Protein AF-A0A7C8V4G7-F1 (afdb_monomer)

Mean predicted aligned error: 12.97 Å

Solvent-accessible surface area (backbone atoms only — not comparable to full-atom values): 24502 Å² total; per-residue (Å²): 130,88,78,89,74,95,74,72,72,92,44,62,50,62,25,71,46,58,64,76,43,74,60,40,74,73,52,42,79,86,75,53,85,84,56,53,57,76,78,57,66,45,79,46,49,29,37,32,38,22,42,30,65,67,25,49,53,51,47,51,60,38,40,79,69,74,37,37,37,39,41,28,14,63,28,43,69,31,13,50,66,53,40,60,58,88,31,70,45,63,78,72,85,77,57,69,63,76,70,59,71,75,48,74,91,84,45,65,68,58,53,37,47,55,46,30,69,72,69,35,100,89,50,58,56,42,80,38,96,74,47,100,91,43,99,56,70,28,34,38,52,74,80,58,47,68,47,63,48,51,62,54,54,46,49,51,52,48,50,40,51,76,75,33,54,93,33,36,49,62,22,21,57,33,30,78,66,50,72,50,71,78,89,80,28,34,40,38,38,39,67,67,91,76,38,43,37,42,19,57,40,80,45,83,36,54,94,53,68,86,88,44,63,69,58,56,72,72,50,83,74,82,90,84,66,74,48,71,45,83,41,52,45,93,72,53,70,94,54,49,38,39,35,66,47,100,85,47,56,29,41,38,40,64,44,84,39,84,53,88,65,35,26,29,44,36,39,33,54,72,37,67,55,54,49,26,64,76,70,71,47,91,56,97,57,35,89,81,69,45,86,80,73,58,83,91,76,90,88,87,90,87,86,92,72,97,71,52,76,64,53,52,53,49,52,67,68,68,79,65,56,79,73,63,56,79,85,70,54,53,60,67,37,60,45,35,38,46,25,92,80,34,100,80,62,49,35,34,28,37,26,22,37,85,86,58,54,65,30,33,27,44,16,42,35,70,62,79,61,36,62,39,40,61,34,84,82,46,53,26,37,34,20,83,81,59,52,23,27,22,38,48,75,35,26,42,52,59,33,46,68,28,83,51,46,42,53,56,70,40,70,59,17,45,55,33,36,55,58,63,73,80,107

Foldseek 3Di:
DDDDDDDQPPDLLQALFNDAAPLCQVVPPVNFDDAAADQAAEEFAEEEEAQAPVRLVVLLVQLVVVGAYEYEALGGHCRYVLQRDQQKDDDPVPDPVVVQLVDDQQDVVSVQVVVDVVVDDPWGWAWDCDDVVDPATKTFTDPMDRDSRRVVSSVSVCCCCVPPVVRYHYHHSWAWADWDDDQQWIKTDTDDRRYIYTHRYYHYPAVADAPPPVVLQVDDDDDWHKDKDKDFPVSADPGWMWGDDPPDIKTWHWADHPPNGIIIIIITDPRVLVVCVVVVNDDPCVQVPPPPPDPDDDDDDDDDDDDDPVVVLVCLQPPFAPDDDLQPADALFWGWHALVPDPNSFIWIWHQHNVRDIWIFGQAQQPPGAGWGQDSRRRWTFGPNRTWIAHNQAQATSGDPGSGGTHTPDPNNVVSVVVVSVD

Structure (mmCIF, N/CA/C/O backbone):
data_AF-A0A7C8V4G7-F1
#
_entry.id   AF-A0A7C8V4G7-F1
#
loop_
_atom_site.group_PDB
_atom_site.id
_atom_site.type_symbol
_atom_site.label_atom_id
_atom_site.label_alt_id
_atom_site.label_comp_id
_atom_site.label_asym_id
_atom_site.label_entity_id
_atom_site.label_seq_id
_atom_site.pdbx_PDB_ins_code
_atom_site.Cartn_x
_atom_site.Cartn_y
_atom_site.Cartn_z
_atom_site.occupancy
_atom_site.B_iso_or_equiv
_atom_site.auth_seq_id
_atom_site.auth_comp_id
_atom_site.auth_asym_id
_atom_site.auth_atom_id
_atom_site.pdbx_PDB_model_num
ATOM 1 N N . MET A 1 1 ? 15.914 -18.388 -15.450 1.00 21.80 1 MET A N 1
ATOM 2 C CA . MET A 1 1 ? 14.664 -19.131 -15.727 1.00 21.80 1 MET A CA 1
ATOM 3 C C . MET A 1 1 ? 13.768 -19.005 -14.505 1.00 21.80 1 MET A C 1
ATOM 5 O O . MET A 1 1 ? 14.303 -19.177 -13.415 1.00 21.80 1 MET A O 1
ATOM 9 N N . PRO A 1 2 ? 12.482 -18.631 -14.616 1.00 31.22 2 PRO A N 1
ATOM 10 C CA . PRO A 1 2 ? 11.640 -18.496 -13.435 1.00 31.22 2 PRO A CA 1
ATOM 11 C C . PRO A 1 2 ? 11.356 -19.887 -12.860 1.00 31.22 2 PRO A C 1
ATOM 13 O O . PRO A 1 2 ? 10.899 -20.780 -13.570 1.00 31.22 2 PRO A O 1
ATOM 16 N N . ALA A 1 3 ? 11.677 -20.071 -11.580 1.00 30.53 3 ALA A N 1
ATOM 17 C CA . ALA A 1 3 ? 11.345 -21.274 -10.836 1.00 30.53 3 ALA A CA 1
ATOM 18 C C . ALA A 1 3 ? 9.818 -21.391 -10.714 1.00 30.53 3 ALA A C 1
ATOM 20 O O . ALA A 1 3 ? 9.146 -20.474 -10.236 1.00 30.53 3 ALA A O 1
ATOM 21 N N . ASN A 1 4 ? 9.290 -22.522 -11.178 1.00 32.12 4 ASN A N 1
ATOM 22 C CA . ASN A 1 4 ? 7.902 -22.932 -11.019 1.00 32.12 4 ASN A CA 1
ATOM 23 C C . ASN A 1 4 ? 7.504 -22.931 -9.535 1.00 32.12 4 ASN A C 1
ATOM 25 O O . ASN A 1 4 ? 8.139 -23.591 -8.716 1.00 32.12 4 ASN A O 1
ATOM 29 N N . GLY A 1 5 ? 6.433 -22.208 -9.207 1.00 31.28 5 GLY A N 1
ATOM 30 C CA . GLY A 1 5 ? 5.874 -22.127 -7.860 1.00 31.28 5 GLY A CA 1
ATOM 31 C C . GLY A 1 5 ? 4.821 -21.028 -7.787 1.00 31.28 5 GLY A C 1
ATOM 32 O O . GLY A 1 5 ? 5.119 -19.880 -7.471 1.00 31.28 5 GLY A O 1
ATOM 33 N N . THR A 1 6 ? 3.597 -21.377 -8.161 1.00 40.25 6 THR A N 1
ATOM 34 C CA . THR A 1 6 ? 2.399 -20.535 -8.224 1.00 40.25 6 THR A CA 1
ATOM 35 C C . THR A 1 6 ? 2.134 -19.745 -6.941 1.00 40.25 6 THR A C 1
ATOM 37 O O . THR A 1 6 ? 1.660 -20.274 -5.940 1.00 40.25 6 THR A O 1
ATOM 40 N N . SER A 1 7 ? 2.372 -18.443 -7.030 1.00 41.97 7 SER A N 1
ATOM 41 C CA . SER A 1 7 ? 1.687 -17.388 -6.287 1.00 41.97 7 SER A CA 1
ATOM 42 C C . SER A 1 7 ? 1.668 -16.198 -7.238 1.00 41.97 7 SER A C 1
ATOM 44 O O . SER A 1 7 ? 2.561 -15.357 -7.215 1.00 41.97 7 SER A O 1
ATOM 46 N N . THR A 1 8 ? 0.718 -16.208 -8.169 1.00 54.41 8 THR A N 1
ATOM 47 C CA . THR A 1 8 ? 0.444 -15.085 -9.068 1.00 54.41 8 THR A CA 1
ATOM 48 C C . THR A 1 8 ? 0.048 -13.884 -8.223 1.00 54.41 8 THR A C 1
ATOM 50 O O . THR A 1 8 ? -0.815 -14.046 -7.358 1.00 54.41 8 THR A O 1
ATOM 53 N N . ASN A 1 9 ? 0.640 -12.710 -8.465 1.00 64.31 9 ASN A N 1
ATOM 54 C CA . ASN A 1 9 ? 0.168 -11.445 -7.903 1.00 64.31 9 ASN A CA 1
ATOM 55 C C . ASN A 1 9 ? -1.378 -11.428 -7.928 1.00 64.31 9 ASN A C 1
ATOM 57 O O . ASN A 1 9 ? -1.954 -11.424 -9.021 1.00 64.31 9 ASN A O 1
ATOM 61 N N . PRO A 1 10 ? -2.059 -11.456 -6.765 1.00 68.62 10 PRO A N 1
ATOM 62 C CA . PRO A 1 10 ? -3.517 -11.568 -6.674 1.00 68.62 10 PRO A CA 1
ATOM 63 C C . PRO A 1 10 ? -4.233 -10.273 -7.092 1.00 68.62 10 PRO A C 1
ATOM 65 O O . PRO A 1 10 ? -5.441 -10.134 -6.916 1.00 68.62 10 PRO A O 1
ATOM 68 N N . GLY A 1 11 ? -3.489 -9.313 -7.640 1.00 79.56 11 GLY A N 1
ATOM 69 C CA . GLY A 1 11 ? -3.979 -8.058 -8.166 1.00 79.56 11 GLY A CA 1
ATOM 70 C C . GLY A 1 11 ? -3.588 -6.878 -7.289 1.00 79.56 11 GLY A C 1
ATOM 71 O O . GLY A 1 11 ? -3.078 -6.999 -6.171 1.00 79.56 11 GLY A O 1
ATOM 72 N N . LEU A 1 12 ? -3.894 -5.685 -7.795 1.00 82.81 12 LEU A N 1
ATOM 73 C CA . LEU A 1 12 ? -3.488 -4.416 -7.190 1.00 82.81 12 LEU A CA 1
ATOM 74 C C . LEU A 1 12 ? -4.219 -4.078 -5.876 1.00 82.81 12 LEU A C 1
ATOM 76 O O . LEU A 1 12 ? -4.032 -2.989 -5.330 1.00 82.81 12 LEU A O 1
ATOM 80 N N . SER A 1 13 ? -5.034 -5.008 -5.365 1.00 85.81 13 SER A N 1
ATOM 81 C CA . SER A 1 13 ? -5.595 -5.007 -4.009 1.00 85.81 13 SER A CA 1
ATOM 82 C C . SER A 1 13 ? -4.563 -5.384 -2.943 1.00 85.81 13 SER A C 1
ATOM 84 O O . SER A 1 13 ? -4.661 -4.930 -1.810 1.00 85.81 13 SER A O 1
ATOM 86 N N . PHE A 1 14 ? -3.551 -6.177 -3.290 1.00 88.69 14 PHE A N 1
ATOM 87 C CA . PHE A 1 14 ? -2.542 -6.675 -2.349 1.00 88.69 14 PHE A CA 1
ATOM 88 C C . PHE A 1 14 ? -1.221 -5.925 -2.410 1.00 88.69 14 PHE A C 1
ATOM 90 O O . PHE A 1 14 ? -0.387 -6.015 -1.509 1.00 88.69 14 PHE A O 1
ATOM 97 N N . THR A 1 15 ? -1.014 -5.178 -3.485 1.00 88.06 15 THR A N 1
ATOM 98 C CA . THR A 1 15 ? 0.188 -4.391 -3.691 1.00 88.06 15 THR A CA 1
ATOM 99 C C . THR A 1 15 ? -0.093 -3.222 -4.636 1.00 88.06 15 THR A C 1
ATOM 101 O O . THR A 1 15 ? -1.072 -3.236 -5.378 1.00 88.06 15 THR A O 1
ATOM 104 N N . SER A 1 16 ? 0.745 -2.187 -4.629 1.00 83.62 16 SER A N 1
ATOM 105 C CA . SER A 1 16 ? 0.586 -1.013 -5.495 1.00 83.62 16 SER A CA 1
ATOM 106 C C . SER A 1 16 ? 1.172 -1.185 -6.906 1.00 83.62 16 SER A C 1
ATOM 108 O O . SER A 1 16 ? 1.095 -0.244 -7.703 1.00 83.62 16 SER A O 1
ATOM 110 N N . GLY A 1 17 ? 1.730 -2.358 -7.232 1.00 81.75 17 GLY A N 1
ATOM 111 C CA . GLY A 1 17 ? 2.371 -2.652 -8.517 1.00 81.75 17 GLY A CA 1
ATOM 112 C C . GLY A 1 17 ? 2.078 -4.052 -9.069 1.00 81.75 17 GLY A C 1
ATOM 113 O O . GLY A 1 17 ? 1.665 -4.947 -8.340 1.00 81.75 17 GLY A O 1
ATOM 114 N N . HIS A 1 18 ? 2.294 -4.252 -10.367 1.00 79.31 18 HIS A N 1
ATOM 115 C CA . HIS A 1 18 ? 2.080 -5.528 -11.056 1.00 79.31 18 HIS A CA 1
ATOM 116 C C . HIS A 1 18 ? 3.120 -6.589 -10.687 1.00 79.31 18 HIS A C 1
ATOM 118 O O . HIS A 1 18 ? 2.815 -7.779 -10.698 1.00 79.31 18 HIS A O 1
ATOM 124 N N . ASN A 1 19 ? 4.332 -6.178 -10.321 1.00 82.62 19 ASN A N 1
ATOM 125 C CA . ASN A 1 19 ? 5.348 -7.107 -9.831 1.00 82.62 19 ASN A CA 1
ATOM 126 C C . ASN A 1 19 ? 5.229 -7.295 -8.321 1.00 82.62 19 ASN A C 1
ATOM 128 O O . ASN A 1 19 ? 5.035 -6.314 -7.593 1.00 82.62 19 ASN A O 1
ATOM 132 N N . ASP A 1 20 ? 5.407 -8.527 -7.851 1.00 87.12 20 ASP A N 1
ATOM 133 C CA . ASP A 1 20 ? 5.403 -8.829 -6.422 1.00 87.12 20 ASP A CA 1
ATOM 134 C C . ASP A 1 20 ? 6.631 -8.222 -5.727 1.00 87.12 20 ASP A C 1
ATOM 136 O O . ASP A 1 20 ? 7.750 -8.328 -6.241 1.00 87.12 20 ASP A O 1
ATOM 140 N N . PRO A 1 21 ? 6.469 -7.611 -4.541 1.00 88.88 21 PRO A N 1
ATOM 141 C CA . PRO A 1 21 ? 7.610 -7.231 -3.728 1.00 88.88 21 PRO A CA 1
ATOM 142 C C . PRO A 1 21 ? 8.335 -8.483 -3.215 1.00 88.88 21 PRO A C 1
ATOM 144 O O . PRO A 1 21 ? 7.707 -9.486 -2.869 1.00 88.88 21 PRO A O 1
ATOM 147 N N . VAL A 1 22 ? 9.665 -8.400 -3.100 1.00 88.00 22 VAL A N 1
ATOM 148 C CA . VAL A 1 22 ? 10.541 -9.506 -2.651 1.00 88.00 22 VAL A CA 1
ATOM 149 C C . VAL A 1 22 ? 10.062 -10.166 -1.353 1.00 88.00 2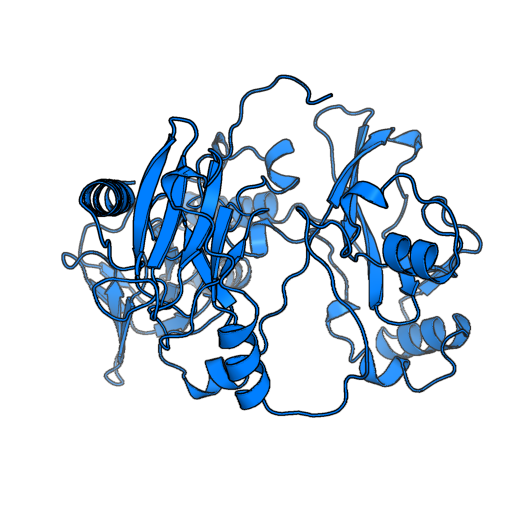2 VAL A C 1
ATOM 151 O O . VAL A 1 22 ? 10.139 -11.381 -1.193 1.00 88.00 22 VAL A O 1
ATOM 154 N N . TRP A 1 23 ? 9.469 -9.377 -0.461 1.00 90.62 23 TRP A N 1
ATOM 155 C CA . TRP A 1 23 ? 8.932 -9.799 0.829 1.00 90.62 23 TRP A CA 1
ATOM 156 C C . TRP A 1 23 ? 7.880 -10.907 0.738 1.00 90.62 23 TRP A C 1
ATOM 158 O O . TRP A 1 23 ? 7.806 -11.756 1.625 1.00 90.62 23 TRP A O 1
ATOM 168 N N . VAL A 1 24 ? 7.102 -10.958 -0.347 1.00 90.12 24 VAL A N 1
ATOM 169 C CA . VAL A 1 24 ? 6.060 -11.981 -0.546 1.00 90.12 24 VAL A CA 1
ATOM 170 C C . VAL A 1 24 ? 6.667 -13.376 -0.672 1.00 90.12 24 VAL A C 1
ATOM 172 O O . VAL A 1 24 ? 6.042 -14.357 -0.285 1.00 90.12 24 VAL A O 1
ATOM 175 N N . ARG A 1 25 ? 7.925 -13.483 -1.115 1.00 87.12 25 ARG A N 1
ATOM 176 C CA . ARG A 1 25 ? 8.624 -14.770 -1.228 1.00 87.12 25 ARG A CA 1
ATOM 177 C C . ARG A 1 25 ? 8.819 -15.465 0.116 1.00 87.12 25 ARG A C 1
ATOM 179 O O . ARG A 1 25 ? 8.851 -16.688 0.158 1.00 87.12 25 ARG A O 1
ATOM 186 N N . SER A 1 26 ? 8.948 -14.700 1.202 1.00 85.31 26 SER A N 1
ATOM 187 C CA . SER A 1 26 ? 9.096 -15.245 2.559 1.00 85.31 26 SER A CA 1
ATOM 188 C C . SER A 1 26 ? 7.873 -15.004 3.459 1.00 85.31 26 SER A C 1
ATOM 190 O O . SER A 1 26 ? 7.816 -15.547 4.564 1.00 85.31 26 SER A O 1
ATOM 192 N N . ASN A 1 27 ? 6.908 -14.193 3.004 1.00 89.44 27 ASN A N 1
ATOM 193 C CA . ASN A 1 27 ? 5.616 -13.916 3.640 1.00 89.44 27 ASN A CA 1
ATOM 194 C C . ASN A 1 27 ? 4.505 -13.845 2.568 1.00 89.44 27 ASN A C 1
ATOM 196 O O . ASN A 1 27 ? 4.100 -12.738 2.184 1.00 89.44 27 ASN A O 1
ATOM 200 N N . PRO A 1 28 ? 4.056 -14.997 2.038 1.00 90.81 28 PRO A N 1
ATOM 201 C CA . PRO A 1 28 ? 3.126 -15.047 0.911 1.00 90.81 28 PRO A CA 1
ATOM 202 C C . PRO A 1 28 ? 1.795 -14.362 1.234 1.00 90.81 28 PRO A C 1
ATOM 204 O O . PRO A 1 28 ? 1.373 -14.321 2.382 1.00 90.81 28 PRO A O 1
ATOM 207 N N . TYR A 1 29 ? 1.074 -13.864 0.227 1.00 91.12 29 TYR A N 1
ATOM 208 C CA . TYR A 1 29 ? -0.215 -13.184 0.447 1.00 91.12 29 TYR A CA 1
ATOM 209 C C . TYR A 1 29 ? -1.252 -14.035 1.199 1.00 91.12 29 TYR A C 1
ATOM 211 O O . TYR A 1 29 ? -2.151 -13.508 1.852 1.00 91.12 29 TYR A O 1
ATOM 219 N N . THR A 1 30 ? -1.136 -15.360 1.132 1.00 90.12 30 THR A N 1
ATOM 220 C CA . THR A 1 30 ? -1.981 -16.302 1.875 1.00 90.12 30 THR A CA 1
ATOM 221 C C . THR A 1 30 ? -1.745 -16.268 3.386 1.00 90.12 30 THR A C 1
ATOM 223 O O . THR A 1 30 ? -2.666 -16.588 4.129 1.00 90.12 30 THR A O 1
ATOM 226 N N . SER A 1 31 ? -0.566 -15.847 3.861 1.00 90.19 31 SER A N 1
ATOM 227 C CA . SER A 1 31 ? -0.263 -15.720 5.295 1.00 90.19 31 SER A CA 1
ATOM 228 C C . SER A 1 31 ? -0.625 -14.356 5.882 1.00 90.19 31 SER A C 1
ATOM 230 O O . SER A 1 31 ? -0.475 -14.149 7.090 1.00 90.19 31 SER A O 1
ATOM 232 N N . TRP A 1 32 ? -1.065 -13.403 5.058 1.00 92.56 32 TRP A N 1
ATOM 233 C CA . TRP A 1 32 ? -1.401 -12.058 5.517 1.00 92.56 32 TRP A CA 1
ATOM 234 C C . TRP A 1 32 ? -2.668 -12.084 6.384 1.00 92.56 32 TRP A C 1
ATOM 236 O O . TRP A 1 32 ? -3.584 -12.861 6.096 1.00 92.56 32 TRP A O 1
ATOM 246 N N . PRO A 1 33 ? -2.747 -11.254 7.442 1.00 94.06 33 PRO A N 1
ATOM 247 C CA . PRO A 1 33 ? -3.963 -11.141 8.238 1.00 94.06 33 PRO A CA 1
ATOM 248 C C . PRO A 1 33 ? -5.120 -10.646 7.364 1.00 94.06 33 PRO A C 1
ATOM 250 O O . PRO A 1 33 ? -4.936 -9.777 6.510 1.00 94.06 33 PRO A O 1
ATOM 253 N N . ARG A 1 34 ? -6.306 -11.224 7.574 1.00 93.38 34 ARG A N 1
ATOM 254 C CA . ARG A 1 34 ? -7.514 -10.939 6.797 1.00 93.38 34 ARG A CA 1
ATOM 255 C C . ARG A 1 34 ? -8.513 -10.180 7.635 1.00 93.38 34 ARG A C 1
ATOM 257 O O . ARG A 1 34 ? -8.807 -10.570 8.760 1.00 93.38 34 ARG A O 1
ATOM 264 N N . PHE A 1 35 ? -9.051 -9.128 7.044 1.00 95.88 35 PHE A N 1
ATOM 265 C CA . PHE A 1 35 ? -10.049 -8.282 7.668 1.00 95.88 35 PHE A CA 1
ATOM 266 C C . PHE A 1 35 ? -11.280 -8.209 6.775 1.00 95.88 35 PHE A C 1
ATOM 268 O O . PHE A 1 35 ? -11.202 -8.404 5.561 1.00 95.88 35 PHE A O 1
ATOM 275 N N . LYS A 1 36 ? -12.433 -7.974 7.395 1.00 94.50 36 LYS A N 1
ATOM 276 C CA . LYS A 1 36 ? -13.685 -7.781 6.667 1.00 94.50 36 LYS A CA 1
ATOM 277 C C . LYS A 1 36 ? -13.743 -6.370 6.086 1.00 94.50 36 LYS A C 1
ATOM 279 O O . LYS A 1 36 ? -13.160 -5.437 6.637 1.00 94.50 36 LYS A O 1
ATOM 284 N N . LYS A 1 37 ? -14.510 -6.209 5.011 1.00 92.44 37 LYS A N 1
ATOM 285 C CA . LYS A 1 37 ? -14.995 -4.894 4.585 1.00 92.44 37 LYS A CA 1
ATOM 286 C C . LYS A 1 37 ? -16.004 -4.378 5.608 1.00 92.44 37 LYS A C 1
ATOM 288 O O . LYS A 1 37 ? -16.773 -5.168 6.156 1.00 92.44 37 LYS A O 1
ATOM 293 N N . LEU A 1 38 ? -15.994 -3.076 5.888 1.00 92.19 38 LEU A N 1
ATOM 294 C CA . LEU A 1 38 ? -17.016 -2.488 6.750 1.00 92.19 38 LEU A CA 1
ATOM 295 C C . LEU A 1 38 ? -18.376 -2.551 6.041 1.00 92.19 38 LEU A C 1
ATOM 297 O O . LEU A 1 38 ? -18.487 -2.171 4.876 1.00 92.19 38 LEU A O 1
ATOM 301 N N . SER A 1 39 ? -19.390 -3.054 6.740 1.00 89.81 39 SER A N 1
ATOM 302 C CA . SER A 1 39 ? -20.734 -3.288 6.193 1.00 89.81 39 SER A CA 1
ATOM 303 C C . SER A 1 39 ? -21.845 -2.584 6.969 1.00 89.81 39 SER A C 1
ATOM 305 O O . SER A 1 39 ? -22.995 -2.617 6.542 1.00 89.81 39 SER A O 1
ATOM 307 N N . GLU A 1 40 ? -21.518 -1.975 8.104 1.00 90.19 40 GLU A N 1
ATOM 308 C CA . GLU A 1 40 ? -22.466 -1.382 9.043 1.00 90.19 40 GLU A CA 1
ATOM 309 C C . GLU A 1 40 ? -21.921 -0.064 9.595 1.00 90.19 40 GLU A C 1
ATOM 311 O O . GLU A 1 40 ? -20.713 0.190 9.547 1.00 90.19 40 GLU A O 1
ATOM 316 N N . ASP A 1 41 ? -22.824 0.786 10.082 1.00 92.00 41 ASP A N 1
ATOM 317 C CA . ASP A 1 41 ? -22.448 2.013 10.776 1.00 92.00 41 ASP A CA 1
ATOM 318 C C . ASP A 1 41 ? -21.661 1.690 12.049 1.00 92.00 41 ASP A C 1
ATOM 320 O O . ASP A 1 41 ? -21.946 0.713 12.744 1.00 92.00 41 ASP A O 1
ATOM 324 N N . LEU A 1 42 ? -20.678 2.529 12.373 1.00 92.75 42 LEU A N 1
ATOM 325 C CA . LEU A 1 42 ? -19.812 2.303 13.525 1.00 92.75 42 LEU A CA 1
ATOM 326 C C . LEU A 1 42 ? -19.508 3.601 14.278 1.00 92.75 42 LEU A C 1
ATOM 328 O O . LEU A 1 42 ? -19.283 4.655 13.681 1.00 92.75 42 LEU A O 1
ATOM 332 N N . GLU A 1 43 ? -19.456 3.512 15.604 1.00 94.81 43 GLU A N 1
ATOM 333 C CA . GLU A 1 43 ? -18.993 4.584 16.480 1.00 94.81 43 GLU A CA 1
ATOM 334 C C . GLU A 1 43 ? -17.717 4.146 17.203 1.00 94.81 43 GLU A C 1
ATOM 336 O O . GLU A 1 43 ? -17.592 2.998 17.629 1.00 94.81 43 GLU A O 1
ATOM 341 N N . THR A 1 44 ? -16.737 5.040 17.297 1.00 95.81 44 THR A N 1
ATOM 342 C CA . THR A 1 44 ? -15.454 4.757 17.950 1.00 95.81 44 THR A CA 1
ATOM 343 C C . THR A 1 44 ? -14.837 6.017 18.539 1.00 95.81 44 THR A C 1
ATOM 345 O O . THR A 1 44 ? -15.246 7.136 18.239 1.00 95.81 44 THR A O 1
ATOM 348 N N . HIS A 1 45 ? -13.801 5.877 19.358 1.00 96.19 45 HIS A N 1
ATOM 349 C CA . HIS A 1 45 ? -13.046 7.037 19.814 1.00 96.19 45 HIS A CA 1
ATOM 350 C C . HIS A 1 45 ? -12.169 7.621 18.695 1.00 96.19 45 HIS A C 1
ATOM 352 O O . HIS A 1 45 ? -12.223 8.824 18.422 1.00 96.19 45 HIS A O 1
ATOM 358 N N . THR A 1 46 ? -11.363 6.787 18.036 1.00 96.81 46 THR A N 1
ATOM 359 C CA . THR A 1 46 ? -10.430 7.230 16.995 1.00 96.81 46 THR A CA 1
ATOM 360 C C . THR A 1 46 ? -10.553 6.365 15.752 1.00 96.81 46 THR A C 1
ATOM 362 O O . THR A 1 46 ? -10.457 5.143 15.817 1.00 96.81 46 THR A O 1
ATOM 365 N N . VAL A 1 47 ? -10.684 7.007 14.594 1.00 96.69 47 VAL A N 1
ATOM 366 C CA . VAL A 1 47 ? -10.584 6.342 13.293 1.00 96.69 47 VAL A CA 1
ATOM 367 C C . VAL A 1 47 ? -9.275 6.725 12.609 1.00 96.69 47 VAL A C 1
ATOM 369 O O . VAL A 1 47 ? -8.894 7.896 12.570 1.00 96.69 47 VAL A O 1
ATOM 372 N N . ILE A 1 48 ? -8.562 5.734 12.084 1.00 96.69 48 ILE A N 1
ATOM 373 C CA . ILE A 1 48 ? -7.292 5.897 11.373 1.00 96.69 48 ILE A CA 1
ATOM 374 C C . ILE A 1 48 ? -7.488 5.387 9.951 1.00 96.69 48 ILE A C 1
ATOM 376 O O . ILE A 1 48 ? -7.938 4.261 9.757 1.00 96.69 48 ILE A O 1
ATOM 380 N N . ALA A 1 49 ? -7.135 6.189 8.950 1.00 93.56 49 ALA A N 1
ATOM 381 C CA . ALA A 1 49 ? -7.203 5.772 7.553 1.00 93.56 49 ALA A CA 1
ATOM 382 C C . ALA A 1 49 ? -5.805 5.562 6.962 1.00 93.56 49 ALA A C 1
ATOM 384 O O . ALA A 1 49 ? -5.035 6.514 6.831 1.00 93.56 49 ALA A O 1
ATOM 385 N N . GLY A 1 50 ? -5.526 4.319 6.570 1.00 94.31 50 GLY A N 1
ATOM 386 C CA . GLY A 1 50 ? -4.276 3.824 5.998 1.00 94.31 50 GLY A CA 1
ATOM 387 C C . GLY A 1 50 ? -3.609 2.789 6.904 1.00 94.31 50 GLY A C 1
ATOM 388 O O . GLY A 1 50 ? -3.083 3.137 7.957 1.00 94.31 50 GLY A O 1
ATOM 389 N N . ALA A 1 51 ? -3.563 1.525 6.478 1.00 96.56 51 ALA A N 1
ATOM 390 C CA . ALA A 1 51 ? -2.916 0.424 7.202 1.00 96.56 51 ALA A CA 1
ATOM 391 C C . ALA A 1 51 ? -1.490 0.154 6.686 1.00 96.56 51 ALA A C 1
ATOM 393 O O . ALA A 1 51 ? -1.091 -0.984 6.421 1.00 96.56 51 ALA A O 1
ATOM 394 N N . GLY A 1 52 ? -0.723 1.231 6.506 1.00 94.06 52 GLY A N 1
ATOM 395 C CA . GLY A 1 52 ? 0.731 1.190 6.351 1.00 94.06 52 GLY A CA 1
ATOM 396 C C . GLY A 1 52 ? 1.445 1.339 7.696 1.00 94.06 52 GLY A C 1
ATOM 397 O O . GLY A 1 52 ? 0.810 1.351 8.750 1.00 94.06 52 GLY A O 1
ATOM 398 N N . VAL A 1 53 ? 2.768 1.513 7.662 1.00 94.38 53 VAL A N 1
ATOM 399 C CA . VAL A 1 53 ? 3.601 1.653 8.872 1.00 94.38 53 VAL A CA 1
ATOM 400 C C . VAL A 1 53 ? 3.104 2.760 9.804 1.00 94.38 53 VAL A C 1
ATOM 402 O O . VAL A 1 53 ? 2.929 2.521 10.991 1.00 94.38 53 VAL A O 1
ATOM 405 N N . ALA A 1 54 ? 2.781 3.941 9.269 1.00 90.00 54 ALA A N 1
ATOM 406 C CA . ALA A 1 54 ? 2.333 5.071 10.079 1.00 90.00 54 ALA A CA 1
ATOM 407 C C . ALA A 1 54 ? 1.015 4.777 10.817 1.00 90.00 54 ALA A C 1
ATOM 409 O O . ALA A 1 54 ? 0.908 5.020 12.020 1.00 90.00 54 ALA A O 1
ATOM 410 N N . GLY A 1 55 ? 0.016 4.226 10.119 1.00 95.56 55 GLY A N 1
ATOM 411 C CA . GLY A 1 55 ? -1.296 3.965 10.710 1.00 95.56 55 GLY A CA 1
ATOM 412 C C . GLY A 1 55 ? -1.290 2.798 11.691 1.00 95.56 55 GLY A C 1
ATOM 413 O O . GLY A 1 55 ? -1.873 2.916 12.764 1.00 95.56 55 GLY A O 1
ATOM 414 N N . ILE A 1 56 ? -0.578 1.713 11.370 1.00 98.06 56 ILE A N 1
ATOM 415 C CA . ILE A 1 56 ? -0.448 0.545 12.255 1.00 98.06 56 ILE A CA 1
ATOM 416 C C . ILE A 1 56 ? 0.301 0.922 13.538 1.00 98.06 56 ILE A C 1
ATOM 418 O O . ILE A 1 56 ? -0.172 0.604 14.628 1.00 98.06 56 ILE A O 1
ATOM 422 N N . SER A 1 57 ? 1.419 1.649 13.438 1.00 94.06 57 SER A N 1
ATOM 423 C CA . SER A 1 57 ? 2.152 2.112 14.623 1.00 94.06 57 SER A CA 1
ATOM 424 C C . SER A 1 57 ? 1.323 3.081 15.469 1.00 94.06 57 SER A C 1
ATOM 426 O O . SER A 1 57 ? 1.317 2.979 16.692 1.00 94.06 57 SER A O 1
ATOM 428 N N . THR A 1 58 ? 0.560 3.980 14.838 1.00 94.12 58 THR A N 1
ATOM 429 C CA . THR A 1 58 ? -0.343 4.885 15.568 1.00 94.12 58 THR A CA 1
ATOM 430 C C . THR A 1 58 ? -1.452 4.116 16.288 1.00 94.12 58 THR A C 1
ATOM 432 O O . THR A 1 58 ? -1.749 4.413 17.444 1.00 94.12 58 THR A O 1
ATOM 435 N N . ALA A 1 59 ? -2.044 3.109 15.637 1.00 96.88 59 ALA A N 1
ATOM 436 C CA . ALA A 1 59 ? -3.044 2.245 16.256 1.00 96.88 59 ALA A CA 1
ATOM 437 C C . ALA A 1 59 ? -2.472 1.525 17.482 1.00 96.88 59 ALA A C 1
ATOM 439 O O . ALA A 1 59 ? -3.095 1.543 18.540 1.00 96.88 59 ALA A O 1
ATOM 440 N N . TYR A 1 60 ? -1.267 0.961 17.357 1.00 96.38 60 TYR A N 1
ATOM 441 C CA . TYR A 1 60 ? -0.578 0.299 18.459 1.00 96.38 60 TYR A CA 1
ATOM 442 C C . TYR A 1 60 ? -0.398 1.222 19.669 1.00 96.38 60 TYR A C 1
ATOM 444 O O . TYR A 1 60 ? -0.820 0.878 20.772 1.00 96.38 60 TYR A O 1
ATOM 452 N N . GLU A 1 61 ? 0.150 2.420 19.462 1.00 96.44 61 GLU A N 1
ATOM 453 C CA . GLU A 1 61 ? 0.383 3.392 20.537 1.00 96.44 61 GLU A CA 1
ATOM 454 C C . GLU A 1 61 ? -0.908 3.851 21.227 1.00 96.44 61 GLU A C 1
ATOM 456 O O . GLU A 1 61 ? -0.934 4.042 22.444 1.00 96.44 61 GLU A O 1
ATOM 461 N N . LEU A 1 62 ? -1.990 4.035 20.467 1.00 91.69 62 LEU A N 1
ATOM 462 C CA . LEU A 1 62 ? -3.286 4.450 21.004 1.00 91.69 62 LEU A CA 1
ATOM 463 C C . LEU A 1 62 ? -3.964 3.331 21.798 1.00 91.69 62 LEU A C 1
ATOM 465 O O . LEU A 1 62 ? -4.410 3.563 22.922 1.00 91.69 62 LEU A O 1
ATOM 469 N N . VAL A 1 63 ? -3.986 2.112 21.259 1.00 95.69 63 VAL A N 1
ATOM 470 C CA . VAL A 1 63 ? -4.572 0.944 21.931 1.00 95.69 63 VAL A CA 1
ATOM 471 C C . VAL A 1 63 ? -3.824 0.636 23.227 1.00 95.69 63 VAL A C 1
ATOM 473 O O . VAL A 1 63 ? -4.447 0.432 24.266 1.00 95.69 63 VAL A O 1
ATOM 476 N N . LYS A 1 64 ? -2.486 0.728 23.229 1.00 91.69 64 LYS A N 1
ATOM 477 C CA . LYS A 1 64 ? -1.667 0.587 24.448 1.00 91.69 64 LYS A CA 1
ATOM 478 C C . LYS A 1 64 ? -1.990 1.621 25.531 1.00 91.69 64 LYS A C 1
ATOM 480 O O . LYS A 1 64 ? -1.699 1.368 26.697 1.00 91.69 64 LYS A O 1
ATOM 485 N N . LYS A 1 65 ? -2.586 2.756 25.159 1.00 94.44 65 LYS A N 1
ATOM 486 C CA . LYS A 1 65 ? -3.059 3.817 26.063 1.00 94.44 65 LYS A CA 1
ATOM 487 C C . LYS A 1 65 ? -4.554 3.699 26.394 1.00 94.44 65 LYS A C 1
ATOM 489 O O . LYS A 1 65 ? -5.110 4.624 26.977 1.00 94.44 65 LYS A O 1
ATOM 494 N N . GLY A 1 66 ? -5.205 2.590 26.034 1.00 94.31 66 GLY A N 1
ATOM 495 C CA . GLY A 1 66 ? -6.618 2.337 26.326 1.00 94.31 66 GLY A CA 1
ATOM 496 C C . GLY A 1 66 ? -7.598 3.051 25.391 1.00 94.31 66 GLY A C 1
ATOM 497 O O . GLY A 1 66 ? -8.771 3.188 25.725 1.00 94.31 66 GLY A O 1
ATOM 498 N N . VAL A 1 67 ? -7.139 3.550 24.239 1.00 96.75 67 VAL A N 1
ATOM 499 C CA . VAL A 1 67 ? -7.997 4.252 23.276 1.00 96.75 67 VAL A CA 1
ATOM 500 C C . VAL A 1 67 ? -8.594 3.261 22.285 1.00 96.75 67 VAL A C 1
ATOM 502 O O . VAL A 1 67 ? -7.864 2.504 21.649 1.00 96.75 67 VAL A O 1
ATOM 505 N N . GLN A 1 68 ? -9.915 3.320 22.100 1.00 98.19 68 GLN A N 1
ATOM 506 C CA . GLN A 1 68 ? -10.605 2.539 21.075 1.00 98.19 68 GLN A CA 1
ATOM 507 C C . GLN A 1 68 ? -10.265 3.060 19.668 1.00 98.19 68 GLN A C 1
ATOM 509 O O . GLN A 1 68 ? -10.412 4.250 19.373 1.00 98.19 68 GLN A O 1
ATOM 514 N N . VAL A 1 69 ? -9.813 2.165 18.795 1.00 98.31 69 VAL A N 1
ATOM 515 C CA . VAL A 1 69 ? -9.314 2.471 17.456 1.00 98.31 69 VAL A CA 1
ATOM 516 C C . VAL A 1 69 ? -9.998 1.606 16.405 1.00 98.31 69 VAL A C 1
ATOM 518 O O . VAL A 1 69 ? -10.050 0.380 16.510 1.00 98.31 69 VAL A O 1
ATOM 521 N N . VAL A 1 70 ? -10.443 2.257 15.332 1.00 98.31 70 VAL A N 1
ATOM 522 C CA . VAL A 1 70 ? -10.800 1.599 14.071 1.00 98.31 70 VAL A CA 1
ATOM 523 C C . VAL A 1 70 ? -9.796 1.983 12.992 1.00 98.31 70 VAL A C 1
ATOM 525 O O . VAL A 1 70 ? -9.636 3.161 12.672 1.00 98.31 70 VAL A O 1
ATOM 528 N N . LEU A 1 71 ? -9.124 0.985 12.419 1.00 98.44 71 LEU A N 1
ATOM 529 C CA . LEU A 1 71 ? -8.163 1.148 11.331 1.00 98.44 71 LEU A CA 1
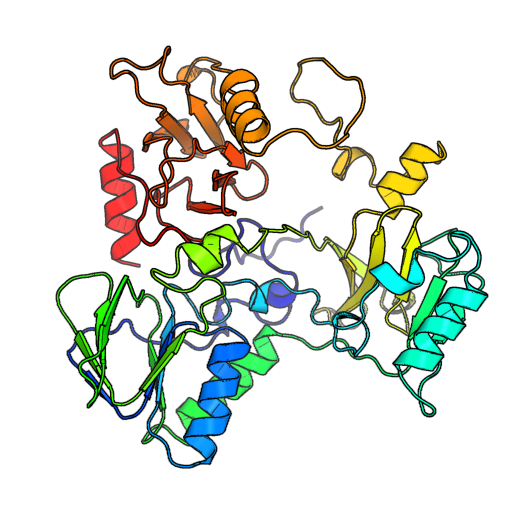ATOM 530 C C . LEU A 1 71 ? -8.795 0.757 9.988 1.00 98.44 71 LEU A C 1
ATOM 532 O O . LEU A 1 71 ? -9.224 -0.379 9.806 1.00 98.44 71 LEU A O 1
ATOM 536 N N . LEU A 1 72 ? -8.811 1.677 9.028 1.00 96.12 72 LEU A N 1
ATOM 537 C CA . LEU A 1 72 ? -9.400 1.478 7.703 1.00 96.12 72 LEU A CA 1
ATOM 538 C C . LEU A 1 72 ? -8.322 1.440 6.623 1.00 96.12 72 LEU A C 1
ATOM 540 O O . LEU A 1 72 ? -7.458 2.314 6.575 1.00 96.12 72 LEU A O 1
ATOM 544 N N . GLU A 1 73 ? -8.416 0.485 5.706 1.00 94.88 73 GLU A N 1
ATOM 545 C CA . GLU A 1 73 ? -7.562 0.384 4.525 1.00 94.88 73 GLU A CA 1
ATOM 546 C C . GLU A 1 73 ? -8.412 0.227 3.265 1.00 94.88 73 GLU A C 1
ATOM 548 O O . GLU A 1 73 ? -9.373 -0.534 3.227 1.00 94.88 73 GLU A O 1
ATOM 553 N N . ALA A 1 74 ? -8.047 0.940 2.199 1.00 91.00 74 ALA A N 1
ATOM 554 C CA . ALA A 1 74 ? -8.784 0.939 0.936 1.00 91.00 74 ALA A CA 1
ATOM 555 C C . ALA A 1 74 ? -8.620 -0.358 0.121 1.00 91.00 74 ALA A C 1
ATOM 557 O O . ALA A 1 74 ? -9.266 -0.535 -0.917 1.00 91.00 74 ALA A O 1
ATOM 558 N N . ARG A 1 75 ? -7.697 -1.207 0.558 1.00 91.94 75 ARG A N 1
ATOM 559 C CA . ARG A 1 75 ? -7.184 -2.424 -0.069 1.00 91.94 75 ARG A CA 1
ATOM 560 C C . ARG A 1 75 ? -6.863 -3.438 1.030 1.00 91.94 75 ARG A C 1
ATOM 562 O O . ARG A 1 75 ? -7.463 -3.373 2.096 1.00 91.94 75 ARG A O 1
ATOM 569 N N . GLU A 1 76 ? -5.909 -4.333 0.810 1.00 94.56 76 GLU A N 1
ATOM 570 C CA . GLU A 1 76 ? -5.291 -5.121 1.873 1.00 94.56 76 GLU A CA 1
ATOM 571 C C . GLU A 1 76 ? -4.282 -4.299 2.682 1.00 94.56 76 GLU A C 1
ATOM 573 O O . GLU A 1 76 ? -3.661 -3.352 2.178 1.00 94.56 76 GLU A O 1
ATOM 578 N N . VAL A 1 77 ? -4.082 -4.691 3.942 1.00 96.12 77 VAL A N 1
ATOM 579 C CA . VAL A 1 77 ? -3.087 -4.068 4.823 1.00 96.12 77 VAL A CA 1
ATOM 580 C C . VAL A 1 77 ? -1.697 -4.145 4.204 1.00 96.12 77 VAL A C 1
ATOM 582 O O . VAL A 1 77 ? -1.354 -5.111 3.525 1.00 96.12 77 VAL A O 1
ATOM 585 N N . THR A 1 78 ? -0.864 -3.129 4.428 1.00 95.06 78 THR A N 1
ATOM 586 C CA . THR A 1 78 ? 0.504 -3.047 3.884 1.00 95.06 78 THR A CA 1
ATOM 587 C C . THR A 1 78 ? 0.621 -3.081 2.349 1.00 95.06 78 THR A C 1
ATOM 589 O O . THR A 1 78 ? 1.733 -3.134 1.835 1.00 95.06 78 THR A O 1
ATOM 592 N N . SER A 1 79 ? -0.485 -2.982 1.598 1.00 92.44 79 SER A N 1
ATOM 593 C CA . SER A 1 79 ? -0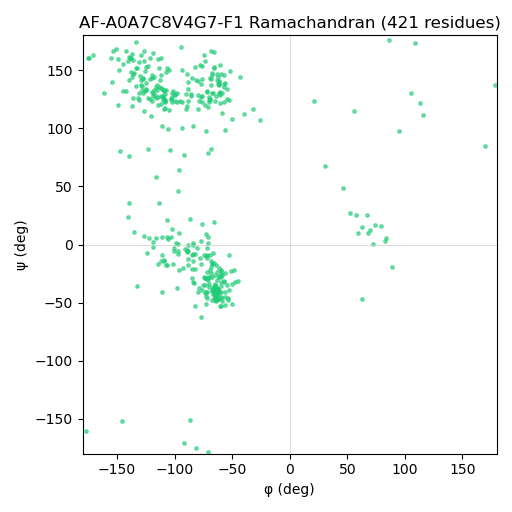.488 -3.033 0.122 1.00 92.44 79 SER A CA 1
ATOM 594 C C . SER A 1 79 ? 0.163 -1.823 -0.566 1.00 92.44 79 SER A C 1
ATOM 596 O O . SER A 1 79 ? 0.431 -1.862 -1.765 1.00 92.44 79 SER A O 1
ATOM 598 N N . GLY A 1 80 ? 0.399 -0.729 0.160 1.00 89.69 80 GLY A N 1
ATOM 599 C CA . GLY A 1 80 ? 1.091 0.455 -0.351 1.00 89.69 80 GLY A CA 1
ATOM 600 C C . GLY A 1 80 ? 2.616 0.378 -0.226 1.00 89.69 80 GLY A C 1
ATOM 601 O O . GLY A 1 80 ? 3.218 -0.694 -0.197 1.00 89.69 80 GLY A O 1
ATOM 602 N N . GLU A 1 81 ? 3.239 1.548 -0.090 1.00 87.19 81 GLU A N 1
ATOM 603 C CA . GLU A 1 81 ? 4.701 1.699 -0.045 1.00 87.19 81 GLU A CA 1
ATOM 604 C C . GLU A 1 81 ? 5.362 0.930 1.105 1.00 87.19 81 GLU A C 1
ATOM 606 O O . GLU A 1 81 ? 6.450 0.383 0.946 1.00 87.19 81 GLU A O 1
ATOM 611 N N . SER A 1 82 ? 4.683 0.791 2.250 1.00 91.81 82 SER A N 1
ATOM 612 C CA . SER A 1 82 ? 5.207 0.012 3.381 1.00 91.81 82 SER A CA 1
ATOM 613 C C . SER A 1 82 ? 5.469 -1.457 3.032 1.00 91.81 82 SER A C 1
ATOM 615 O O . SER A 1 82 ? 6.346 -2.066 3.633 1.00 91.81 82 SER A O 1
ATOM 617 N N . GLY A 1 83 ? 4.740 -2.032 2.070 1.00 91.38 83 GLY A N 1
ATOM 618 C CA . GLY A 1 83 ? 4.981 -3.391 1.584 1.00 91.38 83 GLY A CA 1
ATOM 619 C C . GLY A 1 83 ? 5.980 -3.482 0.431 1.00 91.38 83 GLY A C 1
ATOM 620 O O . GLY A 1 83 ? 6.317 -4.593 0.027 1.00 91.38 83 GLY A O 1
ATOM 621 N N . ARG A 1 84 ? 6.443 -2.348 -0.110 1.00 88.19 84 ARG A N 1
ATOM 622 C CA . ARG A 1 84 ? 7.352 -2.276 -1.267 1.00 88.19 84 ARG A CA 1
ATOM 623 C C . ARG A 1 84 ? 8.699 -1.616 -0.964 1.00 88.19 84 ARG A C 1
ATOM 625 O O . ARG A 1 84 ? 9.505 -1.515 -1.877 1.00 88.19 84 ARG A O 1
ATOM 632 N N . SER A 1 85 ? 8.965 -1.208 0.278 1.00 86.25 85 SER A N 1
ATOM 633 C CA . SER A 1 85 ? 10.272 -0.669 0.678 1.00 86.25 85 SER A CA 1
ATOM 634 C C . SER A 1 85 ? 11.381 -1.727 0.608 1.00 86.25 85 SER A C 1
ATOM 636 O O . SER A 1 85 ? 11.107 -2.926 0.572 1.00 86.25 85 SER A O 1
ATOM 638 N N . ASN A 1 86 ? 12.646 -1.305 0.660 1.00 81.06 86 ASN A N 1
ATOM 639 C CA . ASN A 1 86 ? 13.796 -2.209 0.815 1.00 81.06 86 ASN A CA 1
ATOM 640 C C . ASN A 1 86 ? 13.992 -2.725 2.253 1.00 81.06 86 ASN A C 1
ATOM 642 O O . ASN A 1 86 ? 14.939 -3.464 2.498 1.00 81.06 86 ASN A O 1
ATOM 646 N N . GLY A 1 87 ? 13.103 -2.381 3.192 1.00 84.06 87 GLY A N 1
ATOM 647 C CA . GLY A 1 87 ? 13.147 -2.895 4.564 1.00 84.06 87 GLY A CA 1
ATOM 648 C C . GLY A 1 87 ? 14.340 -2.406 5.384 1.00 84.06 87 GLY A C 1
ATOM 649 O O . GLY A 1 87 ? 14.574 -2.920 6.474 1.00 84.06 87 GLY A O 1
ATOM 650 N N . VAL A 1 88 ? 15.095 -1.429 4.889 1.00 80.44 88 VAL A N 1
ATOM 651 C CA . VAL A 1 88 ? 16.288 -0.948 5.572 1.00 80.44 88 VAL A CA 1
ATOM 652 C C . VAL A 1 88 ? 15.915 0.011 6.706 1.00 80.44 88 VAL A C 1
ATOM 654 O O . VAL A 1 88 ? 15.162 0.964 6.512 1.00 80.44 88 VAL A O 1
ATOM 657 N N . LEU A 1 89 ? 16.453 -0.256 7.895 1.00 73.75 89 LEU A N 1
ATOM 658 C CA . LEU A 1 89 ? 16.419 0.605 9.069 1.00 73.75 89 LEU A CA 1
ATOM 659 C C . LEU A 1 89 ? 17.768 1.284 9.239 1.00 73.75 89 LEU A C 1
ATOM 661 O O . LEU A 1 89 ? 18.799 0.616 9.344 1.00 73.75 89 LEU A O 1
ATOM 665 N N . GLY A 1 90 ? 17.721 2.607 9.311 1.00 66.06 90 GLY A N 1
ATOM 666 C CA . GLY A 1 90 ? 18.883 3.445 9.516 1.00 66.06 90 GLY A CA 1
ATOM 667 C C . GLY A 1 90 ? 18.518 4.909 9.671 1.00 66.06 90 GLY A C 1
ATOM 668 O O . GLY A 1 90 ? 17.440 5.349 9.269 1.00 66.06 90 GLY A O 1
ATOM 669 N N . ASP A 1 91 ? 19.434 5.662 10.255 1.00 55.09 91 ASP A N 1
ATOM 670 C CA . ASP A 1 91 ? 19.335 7.087 10.560 1.00 55.09 91 ASP A CA 1
ATOM 671 C C . ASP A 1 91 ? 19.711 8.008 9.377 1.00 55.09 91 ASP A C 1
ATOM 673 O O . ASP A 1 91 ? 19.432 9.206 9.413 1.00 55.09 91 ASP A O 1
ATOM 677 N N . TRP A 1 92 ? 20.236 7.461 8.272 1.00 55.66 92 TRP A N 1
ATOM 678 C CA . TRP A 1 92 ? 20.713 8.237 7.112 1.00 55.66 92 TRP A CA 1
ATOM 679 C C . TRP A 1 92 ? 19.623 8.793 6.180 1.00 55.66 92 TRP A C 1
ATOM 681 O O . TRP A 1 92 ? 19.888 9.686 5.371 1.00 55.66 92 TRP A O 1
ATOM 691 N N . LEU A 1 93 ? 18.387 8.284 6.249 1.00 46.75 93 LEU A N 1
ATOM 692 C CA . LEU A 1 93 ? 17.298 8.705 5.349 1.00 46.75 93 LEU A CA 1
ATOM 693 C C . LEU A 1 93 ? 16.677 10.061 5.736 1.00 46.75 93 LEU A C 1
ATOM 695 O O . LEU A 1 93 ? 15.919 10.629 4.953 1.00 46.75 93 LEU A O 1
ATOM 699 N N . GLY A 1 94 ? 16.998 10.584 6.926 1.00 36.59 94 GLY A N 1
ATOM 700 C CA . GLY A 1 94 ? 16.542 11.892 7.413 1.00 36.59 94 GLY A CA 1
ATOM 701 C C . GLY A 1 94 ? 17.546 13.031 7.217 1.00 36.59 94 GLY A C 1
ATOM 702 O O . GLY A 1 94 ? 17.230 14.184 7.513 1.00 36.59 94 GLY A O 1
ATOM 703 N N . MET A 1 95 ? 18.754 12.732 6.736 1.00 42.66 95 MET A N 1
ATOM 704 C CA . MET A 1 95 ? 19.799 13.733 6.562 1.00 42.66 95 MET A CA 1
ATOM 705 C C . MET A 1 95 ? 19.533 14.580 5.316 1.00 42.66 95 MET A C 1
ATOM 707 O O . MET A 1 95 ? 19.164 14.069 4.256 1.00 42.66 95 MET A O 1
ATOM 711 N N . LYS A 1 96 ? 19.747 15.897 5.418 1.00 40.19 96 LYS A N 1
ATOM 712 C CA . LYS A 1 96 ? 19.787 16.785 4.254 1.00 40.19 96 LYS A CA 1
ATOM 713 C C . LYS A 1 96 ? 21.038 16.454 3.439 1.00 40.19 96 LYS A C 1
ATOM 715 O O . LYS A 1 96 ? 22.047 17.137 3.537 1.00 40.19 96 LYS A O 1
ATOM 720 N N . TRP A 1 97 ? 20.962 15.428 2.595 1.00 42.22 97 TRP A N 1
ATOM 721 C CA . TRP A 1 97 ? 22.005 15.081 1.620 1.00 42.22 97 TRP A CA 1
ATOM 722 C C . TRP A 1 97 ? 22.442 16.288 0.765 1.00 42.22 97 TRP A C 1
ATOM 724 O O . TRP A 1 97 ? 23.569 16.346 0.288 1.00 42.22 97 TRP A O 1
ATOM 734 N N . GLN A 1 98 ? 21.578 17.302 0.642 1.00 38.84 98 GLN A N 1
ATOM 735 C CA . GLN A 1 98 ? 21.871 18.588 0.003 1.00 38.84 98 GLN A CA 1
ATOM 736 C C . GLN A 1 98 ? 23.028 19.374 0.647 1.00 38.84 98 GLN A C 1
ATOM 738 O O . GLN A 1 98 ? 23.658 20.170 -0.048 1.00 38.84 98 GLN A O 1
ATOM 743 N N . ASP A 1 99 ? 23.323 19.163 1.933 1.00 38.75 99 ASP A N 1
ATOM 744 C CA . ASP A 1 99 ? 24.435 19.832 2.617 1.00 38.75 99 ASP A CA 1
ATOM 745 C C . ASP A 1 99 ? 25.777 19.099 2.402 1.00 38.75 99 ASP A C 1
ATOM 747 O O . ASP A 1 99 ? 26.827 19.733 2.466 1.00 38.75 99 ASP A O 1
ATOM 751 N N . ILE A 1 100 ? 25.749 17.806 2.040 1.00 42.44 100 ILE A N 1
ATOM 752 C CA . ILE A 1 100 ? 26.933 16.983 1.709 1.00 42.44 100 ILE A CA 1
ATOM 753 C C . ILE A 1 100 ? 27.431 17.280 0.281 1.00 42.44 100 ILE A C 1
ATOM 755 O O . ILE A 1 100 ? 28.629 17.412 0.041 1.00 42.44 100 ILE A O 1
ATOM 759 N N . ILE A 1 101 ? 26.505 17.506 -0.660 1.00 42.25 101 ILE A N 1
ATOM 760 C CA . ILE A 1 101 ? 26.781 17.723 -2.099 1.00 42.25 101 ILE A CA 1
ATOM 761 C C . ILE A 1 101 ? 27.540 19.042 -2.392 1.00 42.25 101 ILE A C 1
ATOM 763 O O . ILE A 1 101 ? 27.957 19.291 -3.525 1.00 42.25 101 ILE A O 1
ATOM 767 N N . LYS A 1 102 ? 27.746 19.911 -1.392 1.00 41.06 102 LYS A N 1
ATOM 768 C CA . LYS A 1 102 ? 28.477 21.183 -1.556 1.00 41.06 102 LYS A CA 1
ATOM 769 C C . LYS A 1 102 ? 29.998 21.062 -1.438 1.00 41.06 102 LYS A C 1
ATOM 771 O O . LYS A 1 102 ? 30.683 22.038 -1.737 1.00 41.06 102 LYS A O 1
ATOM 776 N N . SER A 1 103 ? 30.523 19.913 -1.020 1.00 43.09 103 SER A N 1
ATOM 777 C CA . SER A 1 103 ? 31.966 19.658 -0.993 1.00 43.09 103 SER A CA 1
ATOM 778 C C . SER A 1 103 ? 32.376 18.697 -2.108 1.00 43.09 103 SER A C 1
ATOM 780 O O . SER A 1 103 ? 31.550 17.922 -2.577 1.00 43.09 103 SER A O 1
ATOM 782 N N . ASP A 1 104 ? 33.621 18.827 -2.567 1.00 46.84 104 ASP A N 1
ATOM 783 C CA . ASP A 1 104 ? 34.234 18.089 -3.682 1.00 46.84 104 ASP A CA 1
ATOM 784 C C . ASP A 1 104 ? 33.707 16.648 -3.843 1.00 46.84 104 ASP A C 1
ATOM 786 O O . ASP A 1 104 ? 33.873 15.816 -2.953 1.00 46.84 104 ASP A O 1
ATOM 790 N N . LYS A 1 105 ? 33.060 16.369 -4.982 1.00 46.03 105 LYS A N 1
ATOM 791 C CA . LYS A 1 105 ? 32.168 15.212 -5.217 1.00 46.03 105 LYS A CA 1
ATOM 792 C C . LYS A 1 105 ? 32.864 13.842 -5.304 1.00 46.03 105 LYS A C 1
ATOM 794 O O . LYS A 1 105 ? 32.187 12.844 -5.520 1.00 46.03 105 LYS A O 1
ATOM 799 N N . ASP A 1 106 ? 34.185 13.804 -5.131 1.00 50.03 106 ASP A N 1
ATOM 800 C CA . ASP A 1 106 ? 35.026 12.599 -5.215 1.00 50.03 106 ASP A CA 1
ATOM 801 C C . ASP A 1 106 ? 35.722 12.245 -3.881 1.00 50.03 106 ASP A C 1
ATOM 803 O O . ASP A 1 106 ? 36.544 11.317 -3.813 1.00 50.03 106 ASP A O 1
ATOM 807 N N . ASP A 1 107 ? 35.417 12.971 -2.801 1.00 59.19 107 ASP A N 1
ATOM 808 C CA . ASP A 1 107 ? 36.080 12.837 -1.502 1.00 59.19 107 ASP A CA 1
ATOM 809 C C . ASP A 1 107 ? 35.218 12.077 -0.479 1.00 59.19 107 ASP A C 1
ATOM 811 O O . ASP A 1 107 ? 34.583 12.665 0.398 1.00 59.19 107 ASP A O 1
ATOM 815 N N . LEU A 1 108 ? 35.249 10.740 -0.570 1.00 56.00 108 LEU A N 1
ATOM 816 C CA . LEU A 1 108 ? 34.615 9.805 0.377 1.00 56.00 108 LEU A CA 1
ATOM 817 C C . LEU A 1 108 ? 34.913 10.157 1.848 1.00 56.00 108 LEU A C 1
ATOM 819 O O . LEU A 1 108 ? 34.075 9.949 2.722 1.00 56.00 108 LEU A O 1
ATOM 823 N N . SER A 1 109 ? 36.090 10.718 2.133 1.00 59.22 109 SER A N 1
ATOM 824 C CA . SER A 1 109 ? 36.512 11.106 3.483 1.00 59.22 109 SER A CA 1
ATOM 825 C C . SER A 1 109 ? 35.633 12.218 4.058 1.00 59.22 109 SER A C 1
ATOM 827 O O . SER A 1 109 ? 35.243 12.142 5.220 1.00 59.22 109 SER A O 1
ATOM 829 N N . LYS A 1 110 ? 35.258 13.214 3.243 1.00 58.44 110 LYS A N 1
ATOM 830 C CA . LYS A 1 110 ? 34.353 14.303 3.652 1.00 58.44 110 LYS A CA 1
ATOM 831 C C . LYS A 1 110 ? 32.920 13.828 3.830 1.00 58.44 110 LYS A C 1
ATOM 833 O O . LYS A 1 110 ? 32.196 14.364 4.661 1.00 58.44 110 LYS A O 1
ATOM 838 N N . GLU A 1 111 ? 32.503 12.819 3.075 1.00 54.34 111 GLU A N 1
ATOM 839 C CA . GLU A 1 111 ? 31.171 12.225 3.203 1.00 54.34 111 GLU A CA 1
ATOM 840 C C . GLU A 1 111 ? 31.067 11.366 4.463 1.00 54.34 111 GLU A C 1
ATOM 842 O O . GLU A 1 111 ? 30.092 11.485 5.202 1.00 54.34 111 GLU A O 1
ATOM 847 N N . ILE A 1 112 ? 32.102 10.574 4.762 1.00 60.09 112 ILE A N 1
ATOM 848 C CA . ILE A 1 112 ? 32.239 9.850 6.032 1.00 60.09 112 ILE A CA 1
ATOM 849 C C . ILE A 1 112 ? 32.301 10.834 7.203 1.00 60.09 112 ILE A C 1
ATOM 851 O O . ILE A 1 112 ? 31.661 10.599 8.227 1.00 60.09 112 ILE A O 1
ATOM 855 N N . GLU A 1 113 ? 33.022 11.946 7.064 1.00 60.97 113 GLU A N 1
ATOM 856 C CA . GLU A 1 113 ? 33.084 13.001 8.077 1.00 60.97 113 GLU A CA 1
ATOM 857 C C . GLU A 1 113 ? 31.715 13.670 8.276 1.00 60.97 113 GLU A C 1
ATOM 859 O O . GLU A 1 113 ? 31.240 13.776 9.404 1.00 60.97 113 GLU A O 1
ATOM 864 N N . ALA A 1 114 ? 31.029 14.064 7.199 1.00 58.56 114 ALA A N 1
ATOM 865 C CA . ALA A 1 114 ? 29.692 14.652 7.263 1.00 58.56 114 ALA A CA 1
ATOM 866 C C . ALA A 1 114 ? 28.663 13.679 7.857 1.00 58.56 114 ALA A C 1
ATOM 868 O O . ALA A 1 114 ? 27.816 14.084 8.656 1.00 58.56 114 ALA A O 1
ATOM 869 N N . TYR A 1 115 ? 28.767 12.396 7.506 1.00 56.44 115 TYR A N 1
ATOM 870 C CA . TYR A 1 115 ? 27.982 11.322 8.098 1.00 56.44 115 TYR A CA 1
ATOM 871 C C . TYR A 1 115 ? 28.247 11.209 9.599 1.00 56.44 115 TYR A C 1
ATOM 873 O O . TYR A 1 115 ? 27.317 11.287 10.398 1.00 56.44 115 TYR A O 1
ATOM 881 N N . SER A 1 116 ? 29.514 11.092 9.993 1.00 60.25 116 SER A N 1
ATOM 882 C CA . SER A 1 116 ? 29.927 10.939 11.392 1.00 60.25 116 SER A CA 1
ATOM 883 C C . SER A 1 116 ? 29.510 12.150 12.237 1.00 60.25 116 SER A C 1
ATOM 885 O O . SER A 1 116 ? 29.000 11.992 13.346 1.00 60.25 116 SER A O 1
ATOM 887 N N . ASN A 1 117 ? 29.626 13.360 11.682 1.00 60.56 117 ASN A N 1
ATOM 888 C CA . ASN A 1 117 ? 29.204 14.606 12.324 1.00 60.56 117 ASN A CA 1
ATOM 889 C C . ASN A 1 117 ? 27.684 14.678 12.541 1.00 60.56 117 ASN A C 1
ATOM 891 O O . ASN A 1 117 ? 27.235 15.220 13.550 1.00 60.56 117 ASN A O 1
ATOM 895 N N . ALA A 1 118 ? 26.884 14.138 11.619 1.00 53.97 118 ALA A N 1
ATOM 896 C CA . ALA A 1 118 ? 25.427 14.128 11.732 1.00 53.97 118 ALA A CA 1
ATOM 897 C C . ALA A 1 118 ? 24.882 12.965 12.578 1.00 53.97 118 ALA A C 1
ATOM 899 O O . ALA A 1 118 ? 23.857 13.118 13.242 1.00 53.97 118 ALA A O 1
ATOM 900 N N . ALA A 1 119 ? 25.555 11.813 12.557 1.00 51.62 119 ALA A N 1
ATOM 901 C CA . ALA A 1 119 ? 25.147 10.596 13.255 1.00 51.62 119 ALA A CA 1
ATOM 902 C C . ALA A 1 119 ? 25.552 10.594 14.747 1.00 51.62 119 ALA A C 1
ATOM 904 O O . ALA A 1 119 ? 24.929 9.901 15.555 1.00 51.62 119 ALA A O 1
ATOM 905 N N . GLY A 1 120 ? 26.545 11.401 15.141 1.00 50.44 120 GLY A N 1
ATOM 906 C CA . GLY A 1 120 ? 27.015 11.525 16.525 1.00 50.44 120 GLY A CA 1
ATOM 907 C C . GLY A 1 120 ? 28.088 10.491 16.928 1.00 50.44 120 GLY A C 1
ATOM 908 O O . GLY A 1 120 ? 28.428 9.598 16.156 1.00 50.44 120 GLY A O 1
ATOM 909 N N . PRO A 1 121 ? 28.642 10.588 18.155 1.00 43.97 121 PRO A N 1
ATOM 910 C CA . PRO A 1 121 ? 29.928 9.983 18.545 1.00 43.97 121 PRO A CA 1
ATOM 911 C C . PRO A 1 121 ? 29.955 8.452 18.707 1.00 43.97 121 PRO A C 1
ATOM 913 O O . PRO A 1 121 ? 31.006 7.893 19.004 1.00 43.97 121 PRO A O 1
ATOM 916 N N . THR A 1 122 ? 28.831 7.754 18.545 1.00 43.03 122 THR A N 1
ATOM 917 C CA . THR A 1 122 ? 28.733 6.291 18.711 1.00 43.03 122 THR A CA 1
ATOM 918 C C . THR A 1 122 ? 28.680 5.524 17.388 1.00 43.03 122 THR A C 1
ATOM 920 O O . THR A 1 122 ? 28.418 4.324 17.406 1.00 43.03 122 THR A O 1
ATOM 923 N N . ARG A 1 123 ? 28.856 6.189 16.238 1.00 53.56 123 ARG A N 1
ATOM 924 C CA . ARG A 1 123 ? 28.527 5.618 14.923 1.00 53.56 123 ARG A CA 1
ATOM 925 C C . ARG A 1 123 ? 29.670 5.812 13.933 1.00 53.56 123 ARG A C 1
ATOM 927 O O . ARG A 1 123 ? 30.123 6.931 13.724 1.00 53.56 123 ARG A O 1
ATOM 934 N N . ALA A 1 124 ? 30.116 4.717 13.321 1.00 53.03 124 ALA A N 1
ATOM 935 C CA . ALA A 1 124 ? 31.184 4.722 12.328 1.00 53.03 124 ALA A CA 1
ATOM 936 C C . ALA A 1 124 ? 30.609 4.444 10.932 1.00 53.03 124 ALA A C 1
ATOM 938 O O . ALA A 1 124 ? 29.954 3.417 10.717 1.00 53.03 124 ALA A O 1
ATOM 939 N N . ALA A 1 125 ? 30.855 5.357 9.992 1.00 54.94 125 ALA A N 1
ATOM 940 C CA . ALA A 1 125 ? 30.902 5.008 8.580 1.00 54.94 125 ALA A CA 1
ATOM 941 C C . ALA A 1 125 ? 32.342 4.601 8.260 1.00 54.94 125 ALA A C 1
ATOM 943 O O . ALA A 1 125 ? 33.276 5.353 8.527 1.00 54.94 125 ALA A O 1
ATOM 944 N N . GLU A 1 126 ? 32.525 3.397 7.735 1.00 58.94 126 GLU A N 1
ATOM 945 C CA . GLU A 1 126 ? 33.847 2.872 7.390 1.00 58.94 126 GLU A CA 1
ATOM 946 C C . GLU A 1 126 ? 33.956 2.828 5.871 1.00 58.94 126 GLU A C 1
ATOM 948 O O . GLU A 1 126 ? 33.092 2.245 5.212 1.00 58.94 126 GLU A O 1
ATOM 953 N N . ALA A 1 127 ? 34.993 3.455 5.310 1.00 56.34 127 ALA A N 1
ATOM 954 C CA . ALA A 1 127 ? 35.313 3.295 3.898 1.00 56.34 127 ALA A CA 1
ATOM 955 C C . ALA A 1 127 ? 35.527 1.807 3.598 1.00 56.34 127 ALA A C 1
ATOM 957 O O . ALA A 1 127 ? 36.185 1.099 4.360 1.00 56.34 127 ALA A O 1
ATOM 958 N N . LEU A 1 128 ? 34.957 1.339 2.493 1.00 56.69 128 LEU A N 1
ATOM 959 C CA . LEU A 1 128 ? 35.221 0.016 1.956 1.00 56.69 128 LEU A CA 1
ATOM 960 C C . LEU A 1 128 ? 36.045 0.198 0.683 1.00 56.69 128 LEU A C 1
ATOM 962 O O . LEU A 1 128 ? 35.575 0.810 -0.279 1.00 56.69 128 LEU A O 1
ATOM 966 N N . ASP A 1 129 ? 37.270 -0.327 0.701 1.00 47.00 129 ASP A N 1
ATOM 967 C CA . ASP A 1 129 ? 38.217 -0.193 -0.410 1.00 47.00 129 ASP A CA 1
ATOM 968 C C . ASP A 1 129 ? 37.7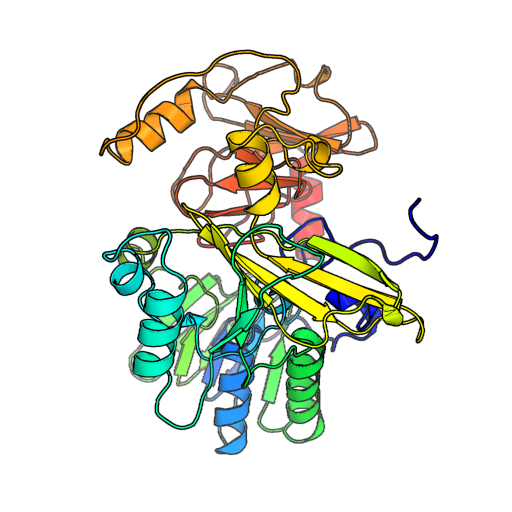68 -0.990 -1.648 1.00 47.00 129 ASP A C 1
ATOM 970 O O . ASP A 1 129 ? 38.036 -0.576 -2.771 1.00 47.00 129 ASP A O 1
ATOM 974 N N . GLU A 1 130 ? 37.009 -2.079 -1.457 1.00 50.53 130 GLU A N 1
ATOM 975 C CA . GLU A 1 130 ? 36.406 -2.875 -2.530 1.00 50.53 130 GLU A CA 1
ATOM 976 C C . GLU A 1 130 ? 35.076 -3.495 -2.066 1.00 50.53 130 GLU A C 1
ATOM 978 O O . GLU A 1 130 ? 35.031 -4.310 -1.142 1.00 50.53 130 GLU A O 1
ATOM 983 N N . VAL A 1 131 ? 33.970 -3.166 -2.737 1.00 49.44 131 VAL A N 1
ATOM 984 C CA . VAL A 1 131 ? 32.725 -3.937 -2.629 1.00 49.44 131 VAL A CA 1
ATOM 985 C C . VAL A 1 131 ? 32.526 -4.649 -3.953 1.00 49.44 131 VAL A C 1
ATOM 987 O O . VAL A 1 131 ? 32.421 -3.999 -4.982 1.00 49.44 131 VAL A O 1
ATOM 990 N N . ARG A 1 132 ? 32.374 -5.982 -3.948 1.00 42.69 132 ARG A N 1
ATOM 991 C CA . ARG A 1 132 ? 32.124 -6.791 -5.168 1.00 42.69 132 ARG A CA 1
ATOM 992 C C . ARG A 1 132 ? 31.007 -6.258 -6.082 1.00 42.69 132 ARG A C 1
ATOM 994 O O . ARG A 1 132 ? 30.949 -6.616 -7.252 1.00 42.69 132 ARG A O 1
ATOM 1001 N N . ALA A 1 133 ? 30.092 -5.456 -5.541 1.00 42.62 133 ALA A N 1
ATOM 1002 C CA . ALA A 1 133 ? 28.973 -4.853 -6.253 1.00 42.62 133 ALA A CA 1
ATOM 1003 C C . ALA A 1 133 ? 29.286 -3.492 -6.917 1.00 42.62 133 ALA A C 1
ATOM 1005 O O . ALA A 1 133 ? 28.402 -2.959 -7.588 1.00 42.62 133 ALA A O 1
ATOM 1006 N N . SER A 1 134 ? 30.476 -2.906 -6.728 1.00 44.03 134 SER A N 1
ATOM 1007 C CA . SER A 1 134 ? 30.793 -1.549 -7.188 1.00 44.03 134 SER A CA 1
ATOM 1008 C C . SER A 1 134 ? 32.300 -1.269 -7.263 1.00 44.03 134 SER A C 1
ATOM 1010 O O . SER A 1 134 ? 32.996 -1.412 -6.265 1.00 44.03 134 SER A O 1
ATOM 1012 N N . ASP A 1 135 ? 32.758 -0.740 -8.402 1.00 47.72 135 ASP A N 1
ATOM 1013 C CA . ASP A 1 135 ? 34.106 -0.165 -8.572 1.00 47.72 135 ASP A CA 1
ATOM 1014 C C . ASP A 1 135 ? 34.205 1.277 -8.017 1.00 47.72 135 ASP A C 1
ATOM 1016 O O . ASP A 1 135 ? 35.260 1.907 -8.047 1.00 47.72 135 ASP A O 1
ATOM 1020 N N . SER A 1 136 ? 33.089 1.838 -7.534 1.00 48.72 136 SER A N 1
ATOM 1021 C CA . SER A 1 136 ? 33.040 3.146 -6.870 1.00 48.72 136 SER A CA 1
ATOM 1022 C C . SER A 1 136 ? 33.430 3.055 -5.394 1.00 48.72 136 SER A C 1
ATOM 1024 O O . SER A 1 136 ? 33.159 2.051 -4.734 1.00 48.72 136 SER A O 1
ATOM 1026 N N . LYS A 1 137 ? 33.964 4.159 -4.857 1.00 54.69 137 LYS A N 1
ATOM 1027 C CA . LYS A 1 137 ? 34.169 4.365 -3.417 1.00 54.69 137 LYS A CA 1
ATOM 1028 C C . LYS A 1 137 ? 32.857 4.119 -2.660 1.00 54.69 137 LYS A C 1
ATOM 1030 O O . LYS A 1 137 ? 31.829 4.723 -2.968 1.00 54.69 137 LYS A O 1
ATOM 1035 N N . THR A 1 138 ? 32.880 3.217 -1.685 1.00 58.00 138 THR A N 1
ATOM 1036 C CA . THR A 1 138 ? 31.700 2.839 -0.893 1.00 58.00 138 THR A CA 1
ATOM 1037 C C . THR A 1 138 ? 31.996 2.982 0.587 1.00 58.00 138 THR A C 1
ATOM 1039 O O . THR A 1 138 ? 33.153 2.971 1.004 1.00 58.00 138 THR A O 1
ATOM 1042 N N . PHE A 1 139 ? 30.947 3.121 1.392 1.00 59.38 139 PHE A N 1
ATOM 1043 C CA . PHE A 1 139 ? 31.078 3.063 2.838 1.00 59.38 139 PHE A CA 1
ATOM 1044 C C . PHE A 1 139 ? 30.060 2.094 3.431 1.00 59.38 139 PHE A C 1
ATOM 1046 O O . PHE A 1 139 ? 28.930 1.927 2.954 1.00 59.38 139 PHE A O 1
ATOM 1053 N N . LYS A 1 140 ? 30.495 1.430 4.492 1.00 66.19 140 LYS A N 1
ATOM 1054 C CA . LYS A 1 140 ? 29.656 0.637 5.374 1.00 66.19 140 LYS A CA 1
ATOM 1055 C C . LYS A 1 140 ? 29.038 1.547 6.414 1.00 66.19 140 LYS A C 1
ATOM 1057 O O . LYS A 1 140 ? 29.713 2.420 6.955 1.00 66.19 140 LYS A O 1
ATOM 1062 N N . VAL A 1 141 ? 27.795 1.255 6.773 1.00 63.12 141 VAL A N 1
ATOM 1063 C CA . VAL A 1 141 ? 27.162 1.843 7.948 1.00 63.12 141 VAL A CA 1
ATOM 1064 C C . VAL A 1 141 ? 26.989 0.760 9.014 1.00 63.12 141 VAL A C 1
ATOM 1066 O O . VAL A 1 141 ? 26.515 -0.342 8.734 1.00 63.12 141 VAL A O 1
ATOM 1069 N N . THR A 1 142 ? 27.467 1.044 10.225 1.00 60.53 142 THR A N 1
ATOM 1070 C CA . THR A 1 142 ? 27.627 0.053 11.306 1.00 60.53 142 THR A CA 1
ATOM 1071 C C . THR A 1 142 ? 26.386 -0.134 12.191 1.00 60.53 142 THR A C 1
ATOM 1073 O O . THR A 1 142 ? 26.277 -1.173 12.837 1.00 60.53 142 THR A O 1
ATOM 1076 N N . ASP A 1 143 ? 25.429 0.801 12.182 1.00 66.44 143 ASP A N 1
ATOM 1077 C CA . ASP A 1 143 ? 24.218 0.792 13.029 1.00 66.44 143 ASP A CA 1
ATOM 1078 C C . ASP A 1 143 ? 22.939 0.678 12.180 1.00 66.44 143 ASP A C 1
ATOM 1080 O O . ASP A 1 143 ? 22.090 1.569 12.127 1.00 66.44 143 ASP A O 1
ATOM 1084 N N . CYS A 1 144 ? 22.857 -0.391 11.386 1.00 68.81 144 CYS A N 1
ATOM 1085 C CA . CYS A 1 144 ? 21.791 -0.576 10.400 1.00 68.81 144 CYS A CA 1
ATOM 1086 C C . CYS A 1 144 ? 21.275 -1.995 10.430 1.00 68.81 144 CYS A C 1
ATOM 1088 O O . CYS A 1 144 ? 22.034 -2.950 10.597 1.00 68.81 144 CYS A O 1
ATOM 1090 N N . ALA A 1 145 ? 19.985 -2.144 10.170 1.00 74.38 145 ALA A N 1
ATOM 1091 C CA . ALA A 1 145 ? 19.362 -3.450 10.079 1.00 74.38 145 ALA A CA 1
ATOM 1092 C C . ALA A 1 145 ? 18.495 -3.540 8.831 1.00 74.38 145 ALA A C 1
ATOM 1094 O O . ALA A 1 145 ? 17.937 -2.550 8.366 1.00 74.38 145 ALA A O 1
ATOM 1095 N N . THR A 1 146 ? 18.341 -4.751 8.305 1.00 79.12 146 THR A N 1
ATOM 1096 C CA . THR A 1 146 ? 17.258 -5.041 7.364 1.00 79.12 146 THR A CA 1
ATOM 1097 C C . THR A 1 146 ? 16.147 -5.736 8.132 1.00 79.12 146 THR A C 1
ATOM 1099 O O . THR A 1 146 ? 16.364 -6.758 8.781 1.00 79.12 146 THR A O 1
ATOM 1102 N N . LEU A 1 147 ? 14.950 -5.168 8.072 1.00 85.44 147 LEU A N 1
ATOM 1103 C CA . LEU A 1 147 ? 13.738 -5.703 8.668 1.00 85.44 147 LEU A CA 1
ATOM 1104 C C . LEU A 1 147 ? 12.835 -6.227 7.551 1.00 85.44 147 LEU A C 1
ATOM 1106 O O . LEU A 1 147 ? 12.793 -5.667 6.460 1.00 85.44 147 LEU A O 1
ATOM 1110 N N . HIS A 1 148 ? 12.055 -7.269 7.825 1.00 90.75 148 HIS A N 1
ATOM 1111 C CA . HIS A 1 148 ? 10.993 -7.672 6.911 1.00 90.75 148 HIS A CA 1
ATOM 1112 C C . HIS A 1 148 ? 9.739 -6.822 7.184 1.00 90.75 148 HIS A C 1
ATOM 1114 O O . HIS A 1 148 ? 8.996 -7.131 8.124 1.00 90.75 148 HIS A O 1
ATOM 1120 N N . PRO A 1 149 ? 9.431 -5.793 6.370 1.00 91.06 149 PRO A N 1
ATOM 1121 C CA . PRO A 1 149 ? 8.473 -4.756 6.746 1.00 91.06 149 PRO A CA 1
ATOM 1122 C C . PRO A 1 149 ? 7.060 -5.304 6.954 1.00 91.06 149 PRO A C 1
ATOM 1124 O O . PRO A 1 149 ? 6.423 -5.013 7.963 1.00 91.06 149 PRO A O 1
ATOM 1127 N N . THR A 1 150 ? 6.579 -6.167 6.055 1.00 93.12 150 THR A N 1
ATOM 1128 C CA . THR A 1 150 ? 5.215 -6.703 6.177 1.00 93.12 150 THR A CA 1
ATOM 1129 C C . THR A 1 150 ? 5.071 -7.704 7.322 1.00 93.12 150 THR A C 1
ATOM 1131 O O . THR A 1 150 ? 4.111 -7.587 8.069 1.00 93.12 150 THR A O 1
ATOM 1134 N N . LYS A 1 151 ? 6.031 -8.617 7.555 1.00 93.19 151 LYS A N 1
ATOM 1135 C CA . LYS A 1 151 ? 6.007 -9.526 8.721 1.00 93.19 151 LYS A CA 1
ATOM 1136 C C . LYS A 1 151 ? 5.930 -8.764 10.040 1.00 93.19 151 LYS A C 1
ATOM 1138 O O . LYS A 1 151 ? 5.125 -9.130 10.890 1.00 93.19 151 LYS A O 1
ATOM 1143 N N . TYR A 1 152 ? 6.732 -7.710 10.192 1.00 94.31 152 TYR A N 1
ATOM 1144 C CA . TYR A 1 152 ? 6.707 -6.868 11.386 1.00 94.31 152 TYR A CA 1
ATOM 1145 C C . TYR A 1 152 ? 5.325 -6.232 11.596 1.00 94.31 152 TYR A C 1
ATOM 1147 O O . TYR A 1 152 ? 4.702 -6.422 12.640 1.00 94.31 152 TYR A O 1
ATOM 1155 N N . LEU A 1 153 ? 4.796 -5.561 10.570 1.00 96.75 153 LEU A N 1
ATOM 1156 C CA . LEU A 1 153 ? 3.496 -4.888 10.639 1.00 96.75 153 LEU A CA 1
ATOM 1157 C C . LEU A 1 153 ? 2.324 -5.863 10.821 1.00 96.75 153 LEU A C 1
ATOM 1159 O O . LEU A 1 153 ? 1.395 -5.584 11.575 1.00 96.75 153 LEU A O 1
ATOM 1163 N N . HIS A 1 154 ? 2.368 -7.029 10.175 1.00 97.12 154 HIS A N 1
ATOM 1164 C CA . HIS A 1 154 ? 1.378 -8.093 10.364 1.00 97.12 154 HIS A CA 1
ATOM 1165 C C . HIS A 1 154 ? 1.444 -8.678 11.773 1.00 97.12 154 HIS A C 1
ATOM 1167 O O . HIS A 1 154 ? 0.402 -8.997 12.336 1.00 97.12 154 HIS A O 1
ATOM 1173 N N . GLY A 1 155 ? 2.641 -8.785 12.356 1.00 97.19 155 GLY A N 1
ATOM 1174 C CA . GLY A 1 155 ? 2.827 -9.171 13.753 1.00 97.19 155 GLY A CA 1
ATOM 1175 C C . GLY A 1 155 ? 2.133 -8.206 14.714 1.00 97.19 155 GLY A C 1
ATOM 1176 O O . GLY A 1 155 ? 1.403 -8.656 15.592 1.00 97.19 155 GLY A O 1
ATOM 1177 N N . ILE A 1 156 ? 2.270 -6.892 14.495 1.00 97.88 156 ILE A N 1
ATOM 1178 C CA . ILE A 1 156 ? 1.551 -5.875 15.284 1.00 97.88 156 ILE A CA 1
ATOM 1179 C C . ILE A 1 156 ? 0.037 -6.022 15.111 1.00 97.88 156 ILE A C 1
ATOM 1181 O O . ILE A 1 156 ? -0.693 -6.036 16.096 1.00 97.88 156 ILE A O 1
ATOM 1185 N N . LEU A 1 157 ? -0.450 -6.163 13.875 1.00 98.31 157 LEU A N 1
ATOM 1186 C CA . LEU A 1 157 ? -1.884 -6.313 13.613 1.00 98.31 157 LEU A CA 1
ATOM 1187 C C . LEU A 1 157 ? -2.484 -7.549 14.293 1.00 98.31 157 LEU A C 1
ATOM 1189 O O . LEU A 1 157 ? -3.576 -7.455 14.851 1.00 98.31 157 LEU A O 1
ATOM 1193 N N . ARG A 1 158 ? -1.773 -8.685 14.280 1.00 97.75 158 ARG A N 1
ATOM 1194 C CA . ARG A 1 158 ? -2.179 -9.890 15.022 1.00 97.75 158 ARG A CA 1
ATOM 1195 C C . ARG A 1 158 ? -2.170 -9.637 16.522 1.00 97.75 158 ARG A C 1
ATOM 1197 O O . ARG A 1 158 ? -3.174 -9.881 17.167 1.00 97.75 158 ARG A O 1
ATOM 1204 N N . TYR A 1 159 ? -1.102 -9.043 17.060 1.00 97.69 159 TYR A N 1
ATOM 1205 C CA . TYR A 1 159 ? -1.041 -8.682 18.478 1.00 97.69 159 TYR A CA 1
ATOM 1206 C C . TYR A 1 159 ? -2.243 -7.831 18.911 1.00 97.69 159 TYR A C 1
ATOM 1208 O O . TYR A 1 159 ? -2.877 -8.151 19.914 1.00 97.69 159 TYR A O 1
ATOM 1216 N N . LEU A 1 160 ? -2.583 -6.789 18.147 1.00 98.12 160 LEU A N 1
ATOM 1217 C CA . LEU A 1 160 ? -3.732 -5.932 18.440 1.00 98.12 160 LEU A CA 1
ATOM 1218 C C . LEU A 1 160 ? -5.058 -6.691 18.330 1.00 98.12 160 LEU A C 1
ATOM 1220 O O . LEU A 1 160 ? -5.899 -6.561 19.211 1.00 98.12 160 LEU A O 1
ATOM 1224 N N . SER A 1 161 ? -5.230 -7.508 17.291 1.00 97.25 161 SER A N 1
ATOM 1225 C CA . SER A 1 161 ? -6.471 -8.266 17.075 1.00 97.25 161 SER A CA 1
ATOM 1226 C C . SER A 1 161 ? -6.682 -9.349 18.137 1.00 97.25 161 SER A C 1
ATOM 1228 O O . SER A 1 161 ? -7.797 -9.527 18.610 1.00 97.25 161 SER A O 1
ATOM 1230 N N . ASP A 1 162 ? -5.616 -10.040 18.540 1.00 96.88 162 ASP A N 1
ATOM 1231 C CA . ASP A 1 162 ? -5.693 -11.189 19.446 1.00 96.88 162 ASP A CA 1
ATOM 1232 C C . ASP A 1 162 ? -5.745 -10.759 20.920 1.00 96.88 162 ASP A C 1
ATOM 1234 O O . ASP A 1 162 ? -6.387 -11.419 21.733 1.00 96.88 162 ASP A O 1
ATOM 1238 N N . ASN A 1 163 ? -5.072 -9.657 21.281 1.00 97.38 163 ASN A N 1
ATOM 1239 C CA . ASN A 1 163 ? -4.900 -9.244 22.683 1.00 97.38 163 ASN A CA 1
ATOM 1240 C C . ASN A 1 163 ? -5.705 -7.997 23.070 1.00 97.38 163 ASN A C 1
ATOM 1242 O O . ASN A 1 163 ? -5.799 -7.705 24.257 1.00 97.38 163 ASN A O 1
ATOM 1246 N N . HIS A 1 164 ? -6.245 -7.253 22.099 1.00 97.44 164 HIS A N 1
ATOM 1247 C CA . HIS A 1 164 ? -6.946 -5.979 22.324 1.00 97.44 164 HIS A CA 1
ATOM 1248 C C . HIS A 1 164 ? -8.193 -5.849 21.439 1.00 97.44 164 HIS A C 1
ATOM 1250 O O . HIS A 1 164 ? -8.500 -4.765 20.946 1.00 97.44 164 HIS A O 1
ATOM 1256 N N . SER A 1 165 ? -8.903 -6.955 21.188 1.00 96.00 165 SER A N 1
ATOM 1257 C CA . SER A 1 165 ? -10.107 -6.981 20.332 1.00 96.00 165 SER A CA 1
ATOM 1258 C C . SER A 1 165 ? -11.262 -6.099 20.835 1.00 96.00 165 SER A C 1
ATOM 1260 O O . SER A 1 165 ? -12.127 -5.709 20.054 1.00 96.00 165 SER A O 1
ATOM 1262 N N . ASP A 1 166 ? -11.265 -5.748 22.120 1.00 97.06 166 ASP A N 1
ATOM 1263 C CA . ASP A 1 166 ? -12.186 -4.800 22.750 1.00 97.06 166 ASP A CA 1
ATOM 1264 C C . ASP A 1 166 ? -11.881 -3.338 22.378 1.00 97.06 166 ASP A C 1
ATOM 1266 O O . ASP A 1 166 ? -12.786 -2.502 22.306 1.00 97.06 166 ASP A O 1
ATOM 1270 N N . LEU A 1 167 ? -10.612 -3.033 22.090 1.00 97.81 167 LEU A N 1
ATOM 1271 C CA . LEU A 1 167 ? -10.139 -1.692 21.744 1.00 97.81 167 LEU A CA 1
ATOM 1272 C C . LEU A 1 167 ? -9.785 -1.531 20.266 1.00 97.81 167 LEU A C 1
ATOM 1274 O O . LEU A 1 167 ? -9.693 -0.400 19.799 1.00 97.81 167 LEU A O 1
ATOM 1278 N N . PHE A 1 168 ? -9.575 -2.610 19.518 1.00 98.56 168 PHE A N 1
ATOM 1279 C CA . PHE A 1 168 ? -9.061 -2.552 18.156 1.00 98.56 168 PHE A CA 1
ATOM 1280 C C . PHE A 1 168 ? -9.933 -3.318 17.169 1.00 98.56 168 PHE A C 1
ATOM 1282 O O . PHE A 1 168 ? -10.218 -4.501 17.333 1.00 98.56 168 PHE A O 1
ATOM 1289 N N . SER A 1 169 ? -10.268 -2.653 16.065 1.00 98.06 169 SER A N 1
ATOM 1290 C CA . SER A 1 169 ? -10.795 -3.309 14.871 1.00 98.06 169 SER A CA 1
ATOM 1291 C C . SER A 1 169 ? -10.123 -2.763 13.616 1.00 98.06 169 SER A C 1
ATOM 1293 O O . SER A 1 169 ? -9.742 -1.592 13.545 1.00 98.06 169 SER A O 1
ATOM 1295 N N . CYS A 1 170 ? -9.970 -3.618 12.608 1.00 98.25 170 CYS A N 1
ATOM 1296 C CA . CYS A 1 170 ? -9.435 -3.235 11.311 1.00 98.25 170 CYS A CA 1
ATOM 1297 C C . CYS A 1 170 ? -10.359 -3.712 10.192 1.00 98.25 170 CYS A C 1
ATOM 1299 O O . CYS A 1 170 ? -10.925 -4.803 10.272 1.00 98.25 170 CYS A O 1
ATOM 1301 N N . TYR A 1 171 ? -10.497 -2.879 9.161 1.00 96.50 171 TYR A N 1
ATOM 1302 C CA . TYR A 1 171 ? -11.310 -3.144 7.984 1.00 96.50 171 TYR A CA 1
ATOM 1303 C C . TYR A 1 171 ? -10.507 -2.862 6.716 1.00 96.50 171 TYR A C 1
ATOM 1305 O O . TYR A 1 171 ? -9.993 -1.758 6.523 1.00 96.50 171 TYR A O 1
ATOM 1313 N N . THR A 1 172 ? -10.411 -3.859 5.844 1.00 95.19 172 THR A N 1
ATOM 1314 C CA . THR A 1 172 ? -9.807 -3.748 4.509 1.00 95.19 172 THR A CA 1
ATOM 1315 C C . THR A 1 172 ? -10.881 -3.461 3.467 1.00 95.19 172 THR A C 1
ATOM 1317 O O . THR A 1 172 ? -12.076 -3.463 3.771 1.00 95.19 172 THR A O 1
ATOM 1320 N N . HIS A 1 173 ? -10.473 -3.132 2.239 1.00 91.56 173 HIS A N 1
ATOM 1321 C CA . HIS A 1 173 ? -11.391 -2.797 1.134 1.00 91.56 173 HIS A CA 1
ATOM 1322 C C . HIS A 1 173 ? -12.419 -1.706 1.489 1.00 91.56 173 HIS A C 1
ATOM 1324 O O . HIS A 1 173 ? -13.507 -1.631 0.921 1.00 91.56 173 HIS A O 1
ATOM 1330 N N . THR A 1 174 ? -12.053 -0.837 2.432 1.00 91.56 174 THR A N 1
ATOM 1331 C CA . THR A 1 174 ? -12.890 0.198 3.037 1.00 91.56 174 THR A CA 1
ATOM 1332 C C . THR A 1 174 ? -12.210 1.547 2.828 1.00 91.56 174 THR A C 1
ATOM 1334 O O . THR A 1 174 ? -11.464 2.060 3.663 1.00 91.56 174 THR A O 1
ATOM 1337 N N . ARG A 1 175 ? -12.404 2.116 1.635 1.00 89.44 175 ARG A N 1
ATOM 1338 C CA . ARG A 1 175 ? -11.756 3.369 1.233 1.00 89.44 175 ARG A CA 1
ATOM 1339 C C . ARG A 1 175 ? -12.476 4.565 1.844 1.00 89.44 175 ARG A C 1
ATOM 1341 O O . ARG A 1 175 ? -13.639 4.790 1.539 1.00 89.44 175 ARG A O 1
ATOM 1348 N N . VAL A 1 176 ? -11.752 5.401 2.585 1.00 88.81 176 VAL A N 1
ATOM 1349 C CA . VAL A 1 176 ? -12.250 6.720 3.003 1.00 88.81 176 VAL A CA 1
ATOM 1350 C C . VAL A 1 176 ? -12.302 7.676 1.807 1.00 88.81 176 VAL A C 1
ATOM 1352 O O . VAL A 1 176 ? -11.336 7.792 1.048 1.00 88.81 176 VAL A O 1
ATOM 1355 N N . LYS A 1 177 ? -13.437 8.357 1.630 1.00 84.62 177 LYS A N 1
ATOM 1356 C CA . LYS A 1 177 ? -13.727 9.263 0.503 1.00 84.62 177 LYS A CA 1
ATOM 1357 C C . LYS A 1 177 ? -13.803 10.716 0.927 1.00 84.62 177 LYS A C 1
ATOM 1359 O O . LYS A 1 177 ? -13.311 11.596 0.214 1.00 84.62 177 LYS A O 1
ATOM 1364 N N . ALA A 1 178 ? -14.428 10.952 2.071 1.00 83.56 178 ALA A N 1
ATOM 1365 C CA . ALA A 1 178 ? -14.613 12.267 2.645 1.00 83.56 178 ALA A CA 1
ATOM 1366 C C . ALA A 1 178 ? -14.748 12.165 4.164 1.00 83.56 178 ALA A C 1
ATOM 1368 O O . ALA A 1 178 ? -14.943 11.091 4.729 1.00 83.56 178 ALA A O 1
ATOM 1369 N N . TYR A 1 179 ? -14.637 13.313 4.816 1.00 87.69 179 TYR A N 1
ATOM 1370 C CA . TYR A 1 179 ? -14.900 13.459 6.234 1.00 87.69 179 TYR A CA 1
ATOM 1371 C C . TYR A 1 179 ? -15.518 14.833 6.494 1.00 87.69 179 TYR A C 1
ATOM 1373 O O . TYR A 1 179 ? -15.314 15.776 5.718 1.00 87.69 179 TYR A O 1
ATOM 1381 N N . LYS A 1 180 ? -16.269 14.946 7.587 1.00 87.81 180 LYS A N 1
ATOM 1382 C CA . LYS A 1 180 ? -16.848 16.200 8.075 1.00 87.81 180 LYS A CA 1
ATOM 1383 C C . LYS A 1 180 ? -16.681 16.269 9.588 1.00 87.81 180 LYS A C 1
ATOM 1385 O O . LYS A 1 180 ? -17.196 15.406 10.290 1.00 87.81 180 LYS A O 1
ATOM 1390 N N . GLY A 1 181 ? -15.957 17.277 10.067 1.00 85.38 181 GLY A N 1
ATOM 1391 C CA . GLY A 1 181 ? -15.850 17.586 11.493 1.00 85.38 181 GLY A CA 1
ATOM 1392 C C . GLY A 1 181 ? -16.875 18.634 11.918 1.00 85.38 181 GLY A C 1
ATOM 1393 O O . GLY A 1 181 ? -17.247 19.487 11.110 1.00 85.38 181 GLY A O 1
ATOM 1394 N N . ASP A 1 182 ? -17.312 18.574 13.172 1.00 82.50 182 ASP A N 1
ATOM 1395 C CA . ASP A 1 182 ? -18.252 19.533 13.777 1.00 82.50 182 ASP A CA 1
ATOM 1396 C C . ASP A 1 182 ? -17.739 20.154 15.092 1.00 82.50 182 ASP A C 1
ATOM 1398 O O . ASP A 1 182 ? -18.467 20.879 15.763 1.00 82.50 182 ASP A O 1
ATOM 1402 N N . GLY A 1 183 ? -16.478 19.891 15.450 1.00 76.62 183 GLY A N 1
ATOM 1403 C CA . GLY A 1 183 ? -15.845 20.368 16.684 1.00 76.62 183 GLY A CA 1
ATOM 1404 C C . GLY A 1 183 ? -16.021 19.437 17.888 1.00 76.62 183 GLY A C 1
ATOM 1405 O O . GLY A 1 183 ? -15.210 19.506 18.805 1.00 76.62 183 GLY A O 1
ATOM 1406 N N . ASN A 1 184 ? -17.001 18.528 17.857 1.00 78.06 184 ASN A N 1
ATOM 1407 C CA . ASN A 1 184 ? -17.224 17.507 18.891 1.00 78.06 184 ASN A CA 1
ATOM 1408 C C . ASN A 1 184 ? -16.878 16.091 18.408 1.00 78.06 184 ASN A C 1
ATOM 1410 O O . ASN A 1 184 ? -16.728 15.171 19.214 1.00 78.06 184 ASN A O 1
ATOM 1414 N N . GLY A 1 185 ? -16.724 15.922 17.099 1.00 86.56 185 GLY A N 1
ATOM 1415 C CA . GLY A 1 185 ? -16.240 14.708 16.474 1.00 86.56 185 GLY A CA 1
ATOM 1416 C C . GLY A 1 185 ? -16.100 14.859 14.965 1.00 86.56 185 GLY A C 1
ATOM 1417 O O . GLY A 1 185 ? -16.005 15.958 14.407 1.00 86.56 185 GLY A O 1
ATOM 1418 N N . VAL A 1 186 ? -16.060 13.715 14.294 1.00 89.38 186 VAL A N 1
ATOM 1419 C CA . VAL A 1 186 ? -15.873 13.586 12.856 1.00 89.38 186 VAL A CA 1
ATOM 1420 C C . VAL A 1 186 ? -16.727 12.447 12.316 1.00 89.38 186 VAL A C 1
ATOM 1422 O O . VAL A 1 186 ? -16.740 11.342 12.852 1.00 89.38 186 VAL A O 1
ATOM 1425 N N . SER A 1 187 ? -17.447 12.729 11.234 1.00 89.75 187 SER A N 1
ATOM 1426 C CA . SER A 1 187 ? -18.138 11.727 10.426 1.00 89.75 187 SER A CA 1
ATOM 1427 C C . SER A 1 187 ? -17.284 11.379 9.211 1.00 89.75 187 SER A C 1
ATOM 1429 O O . SER A 1 187 ? -16.824 12.283 8.508 1.00 89.75 187 SER A O 1
ATOM 1431 N N . ILE A 1 188 ? -17.077 10.090 8.957 1.00 90.00 188 ILE A N 1
ATOM 1432 C CA . ILE A 1 188 ? -16.298 9.565 7.833 1.00 90.00 188 ILE A CA 1
ATOM 1433 C C . ILE A 1 188 ? -17.241 8.937 6.809 1.00 90.00 188 ILE A C 1
ATOM 1435 O O . ILE A 1 188 ? -18.072 8.097 7.151 1.00 90.00 188 ILE A O 1
ATOM 1439 N N . GLU A 1 189 ? -17.073 9.329 5.548 1.00 87.81 189 GLU A N 1
ATOM 1440 C CA . GLU A 1 189 ? -17.742 8.727 4.398 1.00 87.81 189 GLU A CA 1
ATOM 1441 C C . GLU A 1 189 ? -16.781 7.755 3.708 1.00 87.81 189 GLU A C 1
ATOM 1443 O O . GLU A 1 189 ? -15.646 8.120 3.367 1.00 87.81 189 GLU A O 1
ATOM 1448 N N . ILE A 1 190 ? -17.243 6.527 3.483 1.00 87.69 190 ILE A N 1
ATOM 1449 C CA . ILE A 1 190 ? -16.494 5.469 2.802 1.00 87.69 190 ILE A CA 1
ATOM 1450 C C . ILE A 1 190 ? -17.108 5.131 1.439 1.00 87.69 190 ILE A C 1
ATOM 1452 O O . ILE A 1 190 ? -18.242 5.493 1.128 1.00 87.69 190 ILE A O 1
ATOM 1456 N N . ASP A 1 191 ? -16.319 4.493 0.579 1.00 77.75 191 ASP A N 1
ATOM 1457 C CA . ASP A 1 191 ? -16.740 4.097 -0.766 1.00 77.75 191 ASP A CA 1
ATOM 1458 C C . ASP A 1 191 ? -17.782 2.964 -0.694 1.00 77.75 191 ASP A C 1
ATOM 1460 O O . ASP A 1 191 ? -17.517 1.916 -0.110 1.00 77.75 191 ASP A O 1
ATOM 1464 N N . GLY A 1 192 ? -18.956 3.171 -1.301 1.00 66.44 192 GLY A N 1
ATOM 1465 C CA . GLY A 1 192 ? -20.125 2.293 -1.134 1.00 66.44 192 GLY A CA 1
ATOM 1466 C C . GLY A 1 192 ? -21.056 2.817 -0.035 1.00 66.44 192 GLY A C 1
ATOM 1467 O O . GLY A 1 192 ? -20.827 2.600 1.146 1.00 66.44 192 GLY A O 1
ATOM 1468 N N . ARG A 1 193 ? -22.108 3.539 -0.447 1.00 59.56 193 ARG A N 1
ATOM 1469 C CA . ARG A 1 193 ? -22.939 4.475 0.347 1.00 59.56 193 ARG A CA 1
ATOM 1470 C C . ARG A 1 193 ? -23.790 3.874 1.491 1.00 59.56 193 ARG A C 1
ATOM 1472 O O . ARG A 1 193 ? -24.764 4.506 1.885 1.00 59.56 193 ARG A O 1
ATOM 1479 N N . SER A 1 194 ? -23.500 2.674 1.992 1.00 61.25 194 SER A N 1
ATOM 1480 C CA . SER A 1 194 ? -24.357 1.986 2.974 1.00 61.25 194 SER A CA 1
ATOM 1481 C C . SER A 1 194 ? -23.928 2.142 4.434 1.00 61.25 194 SER A C 1
ATOM 1483 O O . SER A 1 194 ? -24.673 1.706 5.303 1.00 61.25 194 SER A O 1
ATOM 1485 N N . CYS A 1 195 ? -22.756 2.718 4.717 1.00 75.56 195 CYS A N 1
ATOM 1486 C CA . CYS A 1 195 ? -22.248 2.837 6.084 1.00 75.56 195 CYS A CA 1
ATOM 1487 C C . CYS A 1 195 ? -21.396 4.097 6.298 1.00 75.56 195 CYS A C 1
ATOM 1489 O O . CYS A 1 195 ? -20.742 4.617 5.390 1.00 75.56 195 CYS A O 1
ATOM 1491 N N . SER A 1 196 ? -21.435 4.595 7.527 1.00 81.81 196 SER A N 1
ATOM 1492 C CA . SER A 1 196 ? -20.771 5.792 8.021 1.00 81.81 196 SER A CA 1
ATOM 1493 C C . SER A 1 196 ? -20.078 5.497 9.347 1.00 81.81 196 SER A C 1
ATOM 1495 O O . SER A 1 196 ? -20.492 4.624 10.108 1.00 81.81 196 SER A O 1
ATOM 1497 N N . ILE A 1 197 ? -19.001 6.228 9.632 1.00 89.81 197 ILE A N 1
ATOM 1498 C CA . ILE A 1 197 ? -18.296 6.101 10.912 1.00 89.81 197 ILE A CA 1
ATOM 1499 C C . ILE A 1 197 ? -18.352 7.432 11.634 1.00 89.81 197 ILE A C 1
ATOM 1501 O O . ILE A 1 197 ? -17.991 8.460 11.059 1.00 89.81 197 ILE A O 1
ATOM 1505 N N . LYS A 1 198 ? -18.753 7.406 12.902 1.00 92.94 198 LYS A N 1
ATOM 1506 C CA . LYS A 1 198 ? -18.614 8.540 13.814 1.00 92.94 198 LYS A CA 1
ATOM 1507 C C . LYS A 1 198 ? -17.431 8.294 14.739 1.00 92.94 198 LYS A C 1
ATOM 1509 O O . LYS A 1 198 ? -17.304 7.223 15.325 1.00 92.94 198 LYS A O 1
ATOM 1514 N N . ALA A 1 199 ? -16.553 9.280 14.858 1.00 94.12 199 ALA A N 1
ATOM 1515 C CA . ALA A 1 199 ? -15.420 9.218 15.767 1.00 94.12 199 ALA A CA 1
ATOM 1516 C C . ALA A 1 199 ? -15.197 10.546 16.489 1.00 94.12 199 ALA A C 1
ATOM 1518 O O . ALA A 1 199 ? -15.636 11.591 16.014 1.00 94.12 199 ALA A O 1
ATOM 1519 N N . LYS A 1 200 ? -14.471 10.537 17.612 1.00 92.69 200 LYS A N 1
ATOM 1520 C CA . LYS A 1 200 ? -13.978 11.785 18.224 1.00 92.69 200 LYS A CA 1
ATOM 1521 C C . LYS A 1 200 ? -12.785 12.346 17.457 1.00 92.69 200 LYS A C 1
ATOM 1523 O O . LYS A 1 200 ? -12.679 13.552 17.274 1.00 92.69 200 LYS A O 1
ATOM 1528 N N . ASN A 1 201 ? -11.900 11.466 16.989 1.00 91.19 201 ASN A N 1
ATOM 1529 C CA . ASN A 1 201 ? -10.661 11.835 16.309 1.00 91.19 201 ASN A CA 1
ATOM 1530 C C . ASN A 1 201 ? -10.532 11.118 14.964 1.00 91.19 201 ASN A C 1
ATOM 1532 O O . ASN A 1 201 ? -10.864 9.937 14.858 1.00 91.19 201 ASN A O 1
ATOM 1536 N N . PHE A 1 202 ? -9.974 11.807 13.965 1.00 91.94 202 PHE A N 1
ATOM 1537 C CA . PHE A 1 202 ? -9.600 11.222 12.677 1.00 91.94 202 PHE A CA 1
ATOM 1538 C C . PHE A 1 202 ? -8.110 11.417 12.403 1.00 91.94 202 PHE A C 1
ATOM 1540 O O . PHE A 1 202 ? -7.618 12.545 12.391 1.00 91.94 202 PHE A O 1
ATOM 1547 N N . VAL A 1 203 ? -7.405 10.316 12.143 1.00 90.31 203 VAL A N 1
ATOM 1548 C CA . VAL A 1 203 ? -5.991 10.308 11.755 1.00 90.31 203 VAL A CA 1
ATOM 1549 C C . VAL A 1 203 ? -5.861 9.931 10.279 1.00 90.31 203 VAL A C 1
ATOM 1551 O O . VAL A 1 203 ? -6.278 8.852 9.854 1.00 90.31 203 VAL A O 1
ATOM 1554 N N . MET A 1 204 ? -5.233 10.804 9.491 1.00 87.62 204 MET A N 1
ATOM 1555 C CA . MET A 1 204 ? -4.926 10.552 8.081 1.00 87.62 204 MET A CA 1
ATOM 1556 C C . MET A 1 204 ? -3.517 9.964 7.935 1.00 87.62 204 MET A C 1
ATOM 1558 O O . MET A 1 204 ? -2.535 10.699 7.934 1.00 87.62 204 MET A O 1
ATOM 1562 N N . ALA A 1 205 ? -3.420 8.646 7.761 1.00 88.94 205 ALA A N 1
ATOM 1563 C CA . ALA A 1 205 ? -2.170 7.896 7.597 1.00 88.94 205 ALA A CA 1
ATOM 1564 C C . ALA A 1 205 ? -2.035 7.278 6.187 1.00 88.94 205 ALA A C 1
ATOM 1566 O O . ALA A 1 205 ? -1.509 6.181 6.009 1.00 88.94 205 ALA A O 1
ATOM 1567 N N . MET A 1 206 ? -2.527 7.983 5.164 1.00 80.75 206 MET A N 1
ATOM 1568 C CA . MET A 1 206 ? -2.716 7.466 3.798 1.00 80.75 206 MET A CA 1
ATOM 1569 C C . MET A 1 206 ? -1.707 7.997 2.763 1.00 80.75 206 MET A C 1
ATOM 1571 O O . MET A 1 206 ? -1.988 7.961 1.566 1.00 80.75 206 MET A O 1
ATOM 1575 N N . ASN A 1 207 ? -0.546 8.495 3.214 1.00 74.88 207 ASN A N 1
ATOM 1576 C CA . ASN A 1 207 ? 0.502 9.188 2.437 1.00 74.88 207 ASN A CA 1
ATOM 1577 C C . ASN A 1 207 ? 0.053 10.520 1.797 1.00 74.88 207 ASN A C 1
ATOM 1579 O O . ASN A 1 207 ? 0.729 11.532 1.936 1.00 74.88 207 ASN A O 1
ATOM 1583 N N . VAL A 1 208 ? -1.112 10.545 1.143 1.00 68.62 208 VAL A N 1
ATOM 1584 C CA . VAL A 1 208 ? -1.681 11.728 0.492 1.00 68.62 208 VAL A CA 1
ATOM 1585 C C . VAL A 1 208 ? -3.054 12.048 1.098 1.00 68.62 208 VAL A C 1
ATOM 1587 O O . VAL A 1 208 ? -3.997 11.286 0.884 1.00 68.62 208 VAL A O 1
ATOM 1590 N N . PRO A 1 209 ? -3.201 13.147 1.858 1.00 67.81 209 PRO A N 1
ATOM 1591 C CA . PRO A 1 209 ? -4.434 13.458 2.575 1.00 67.81 209 PRO A CA 1
ATOM 1592 C C . PRO A 1 209 ? -5.599 13.793 1.636 1.00 67.81 209 PRO A C 1
ATOM 1594 O O . PRO A 1 209 ? -5.438 14.427 0.589 1.00 67.81 209 PRO A O 1
ATOM 1597 N N . ILE A 1 210 ? -6.809 13.433 2.062 1.00 69.06 210 ILE A N 1
ATOM 1598 C CA . ILE A 1 210 ? -8.051 13.769 1.361 1.00 69.06 210 ILE A CA 1
ATOM 1599 C C . ILE A 1 210 ? -8.296 15.280 1.485 1.00 69.06 210 ILE A C 1
ATOM 1601 O O . ILE A 1 210 ? -8.370 15.809 2.589 1.00 69.06 210 ILE A O 1
ATOM 1605 N N . ARG A 1 211 ? -8.467 15.969 0.347 1.00 62.22 211 ARG A N 1
ATOM 1606 C CA . ARG A 1 211 ? -8.865 17.393 0.232 1.00 62.22 211 ARG A CA 1
ATOM 1607 C C . ARG A 1 211 ? -7.851 18.464 0.662 1.00 62.22 211 ARG A C 1
ATOM 1609 O O . ARG A 1 211 ? -8.214 19.636 0.680 1.00 62.22 211 ARG A O 1
ATOM 1616 N N . SER A 1 212 ? -6.579 18.144 0.890 1.00 63.75 212 SER A N 1
ATOM 1617 C CA . SER A 1 212 ? -5.565 19.192 1.100 1.00 63.75 212 SER A CA 1
ATOM 1618 C C . SER A 1 212 ? -4.884 19.583 -0.213 1.00 63.75 212 SER A C 1
ATOM 1620 O O . SER A 1 212 ? -3.770 19.154 -0.502 1.00 63.75 212 SER A O 1
ATOM 1622 N N . ARG A 1 213 ? -5.566 20.386 -1.044 1.00 59.12 213 ARG A N 1
ATOM 1623 C CA . ARG A 1 213 ? -5.055 20.795 -2.369 1.00 59.12 213 ARG A CA 1
ATOM 1624 C C . ARG A 1 213 ? -3.691 21.485 -2.270 1.00 59.12 213 ARG A C 1
ATOM 1626 O O . ARG A 1 213 ? -2.808 21.171 -3.055 1.00 59.12 213 ARG A O 1
ATOM 1633 N N . THR A 1 214 ? -3.497 22.344 -1.270 1.00 55.72 214 THR A N 1
ATOM 1634 C CA . THR A 1 214 ? -2.212 23.012 -1.011 1.00 55.72 214 THR A CA 1
ATOM 1635 C C . THR A 1 214 ? -1.110 22.014 -0.667 1.00 55.72 214 THR A C 1
ATOM 1637 O O . THR A 1 214 ? -0.020 22.106 -1.217 1.00 55.72 214 THR A O 1
ATOM 1640 N N . TYR A 1 215 ? -1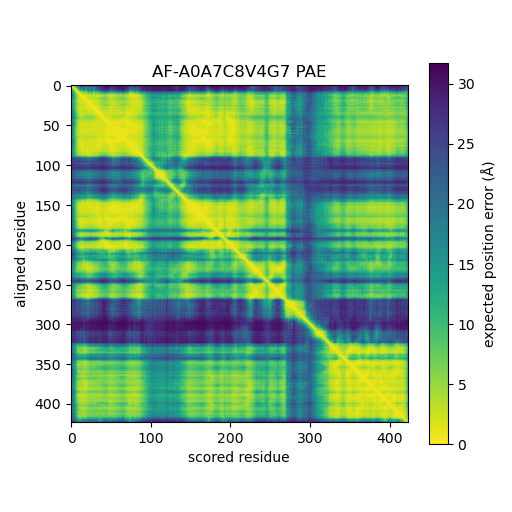.395 21.018 0.179 1.00 60.09 215 TYR A N 1
ATOM 1641 C CA . TYR A 1 215 ? -0.425 19.969 0.500 1.00 60.09 215 TYR A CA 1
ATOM 1642 C C . TYR A 1 215 ? -0.114 19.107 -0.727 1.00 60.09 215 TYR A C 1
ATOM 1644 O O . TYR A 1 215 ? 1.044 18.838 -1.010 1.00 60.09 215 TYR A O 1
ATOM 1652 N N . ILE A 1 216 ? -1.126 18.719 -1.504 1.00 60.12 216 ILE A N 1
ATOM 1653 C CA . ILE A 1 216 ? -0.939 17.922 -2.724 1.00 60.12 216 ILE A CA 1
ATOM 1654 C C . ILE A 1 216 ? -0.104 18.681 -3.765 1.00 60.12 216 ILE A C 1
ATOM 1656 O O . ILE A 1 216 ? 0.727 18.073 -4.427 1.00 60.12 216 ILE A O 1
ATOM 1660 N N . MET A 1 217 ? -0.292 19.998 -3.891 1.00 56.56 217 MET A N 1
ATOM 1661 C CA . MET A 1 217 ? 0.501 20.841 -4.793 1.00 56.56 217 MET A CA 1
ATOM 1662 C C . MET A 1 217 ? 1.930 21.085 -4.289 1.00 56.56 217 MET A C 1
ATOM 1664 O O . MET A 1 217 ? 2.826 21.290 -5.099 1.00 56.56 217 MET A O 1
ATOM 1668 N N . ALA A 1 218 ? 2.147 21.077 -2.971 1.00 54.12 218 ALA A N 1
ATOM 1669 C CA . ALA A 1 218 ? 3.457 21.302 -2.363 1.00 54.12 218 ALA A CA 1
ATOM 1670 C C . ALA A 1 218 ? 4.337 20.039 -2.297 1.00 54.12 218 ALA A C 1
ATOM 1672 O O . ALA A 1 218 ? 5.535 20.150 -2.046 1.00 54.12 218 ALA A O 1
ATOM 1673 N N . ASN A 1 219 ? 3.769 18.846 -2.503 1.00 51.22 219 ASN A N 1
ATOM 1674 C CA . ASN A 1 219 ? 4.515 17.591 -2.460 1.00 51.22 219 ASN A CA 1
ATOM 1675 C C . ASN A 1 219 ? 4.866 17.101 -3.866 1.00 51.22 219 ASN A C 1
ATOM 1677 O O . ASN A 1 219 ? 4.001 16.949 -4.728 1.00 51.22 219 ASN A O 1
ATOM 1681 N N . ALA A 1 220 ? 6.141 16.786 -4.072 1.00 50.44 220 ALA A N 1
ATOM 1682 C CA . ALA A 1 220 ? 6.592 16.072 -5.254 1.00 50.44 220 ALA A CA 1
ATOM 1683 C C . ALA A 1 220 ? 6.320 14.569 -5.094 1.00 50.44 220 ALA A C 1
ATOM 1685 O O . ALA A 1 220 ? 6.506 14.000 -4.017 1.00 50.44 220 ALA A O 1
ATOM 1686 N N . TYR A 1 221 ? 5.890 13.917 -6.174 1.00 56.06 221 TYR A N 1
ATOM 1687 C CA . TYR A 1 221 ? 5.784 12.464 -6.217 1.00 56.06 221 TYR A CA 1
ATOM 1688 C C . TYR A 1 221 ? 7.079 11.902 -6.815 1.00 56.06 221 TYR A C 1
ATOM 1690 O O . TYR A 1 221 ? 7.458 12.246 -7.933 1.00 56.06 221 TYR A O 1
ATOM 1698 N N . TYR A 1 222 ? 7.760 11.030 -6.074 1.00 60.69 222 TYR A N 1
ATOM 1699 C CA . TYR A 1 222 ? 8.954 10.337 -6.553 1.00 60.69 222 TYR A CA 1
ATOM 1700 C C . TYR A 1 222 ? 8.684 8.847 -6.613 1.00 60.69 222 TYR A C 1
ATOM 1702 O O . TYR A 1 222 ? 8.094 8.267 -5.701 1.00 60.69 222 TYR A O 1
ATOM 1710 N N . ARG A 1 223 ? 9.112 8.226 -7.709 1.00 67.00 223 ARG A N 1
ATOM 1711 C CA . ARG A 1 223 ? 9.052 6.781 -7.867 1.00 67.00 223 ARG A CA 1
ATOM 1712 C C . ARG A 1 223 ? 10.453 6.216 -7.825 1.00 67.00 223 ARG A C 1
ATOM 1714 O O . ARG A 1 223 ? 11.292 6.599 -8.633 1.00 67.00 223 ARG A O 1
ATOM 1721 N N . THR A 1 224 ? 10.635 5.241 -6.951 1.00 68.12 224 THR A N 1
ATOM 1722 C CA . THR A 1 224 ? 11.865 4.468 -6.835 1.00 68.12 224 THR A CA 1
ATOM 1723 C C . THR A 1 224 ? 11.543 3.005 -7.094 1.00 68.12 224 THR A C 1
ATOM 1725 O O . THR A 1 224 ? 10.452 2.536 -6.766 1.00 68.12 224 THR A O 1
ATOM 1728 N N . TYR A 1 225 ? 12.483 2.287 -7.701 1.00 71.69 225 TYR A N 1
ATOM 1729 C CA . TYR A 1 225 ? 12.390 0.847 -7.890 1.00 71.69 225 TYR A CA 1
ATOM 1730 C C . TYR A 1 225 ? 13.445 0.145 -7.041 1.00 71.69 225 TYR A C 1
ATOM 1732 O O . TYR A 1 225 ? 14.554 0.650 -6.852 1.00 71.69 225 TYR A O 1
ATOM 1740 N N . HIS A 1 226 ? 13.077 -1.037 -6.561 1.00 76.44 226 HIS A N 1
ATOM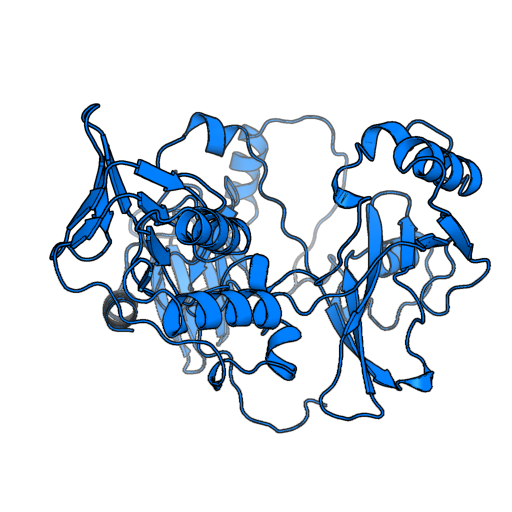 1741 C CA . HIS A 1 226 ? 13.983 -1.980 -5.928 1.00 76.44 226 HIS A CA 1
ATOM 1742 C C . HIS A 1 226 ? 14.099 -3.206 -6.819 1.00 76.44 226 HIS A C 1
ATOM 1744 O O . HIS A 1 226 ? 13.107 -3.662 -7.392 1.00 76.44 226 HIS A O 1
ATOM 1750 N N . ILE A 1 227 ? 15.305 -3.747 -6.903 1.00 77.06 227 ILE A N 1
ATOM 1751 C CA . ILE A 1 227 ? 15.595 -4.956 -7.661 1.00 77.06 227 ILE A CA 1
ATOM 1752 C C . ILE A 1 227 ? 16.039 -5.994 -6.653 1.00 77.06 227 ILE A C 1
ATOM 1754 O O . ILE A 1 227 ? 16.952 -5.736 -5.872 1.00 77.06 227 ILE A O 1
ATOM 1758 N N . ALA A 1 228 ? 15.392 -7.151 -6.667 1.00 82.12 228 ALA A N 1
ATOM 1759 C CA . ALA A 1 228 ? 15.786 -8.277 -5.843 1.00 82.12 228 ALA A CA 1
ATOM 1760 C C . ALA A 1 228 ? 16.266 -9.414 -6.738 1.00 82.12 228 ALA A C 1
ATOM 1762 O O . ALA A 1 228 ? 15.537 -9.836 -7.637 1.00 82.12 228 ALA A O 1
ATOM 1763 N N . ASN A 1 229 ? 17.469 -9.914 -6.475 1.00 81.12 229 ASN A N 1
ATOM 1764 C CA . ASN A 1 229 ? 18.010 -11.084 -7.152 1.00 81.12 229 ASN A CA 1
ATOM 1765 C C . ASN A 1 229 ? 18.456 -12.138 -6.136 1.00 81.12 229 ASN A C 1
ATOM 1767 O O . ASN A 1 229 ? 18.851 -11.807 -5.020 1.00 81.12 229 ASN A O 1
ATOM 1771 N N . THR A 1 230 ? 18.379 -13.407 -6.517 1.00 83.25 230 THR A N 1
ATOM 1772 C CA . THR A 1 230 ? 18.806 -14.523 -5.671 1.00 83.25 230 THR A CA 1
ATOM 1773 C C . THR A 1 230 ? 20.303 -14.750 -5.848 1.00 83.25 230 THR A C 1
ATOM 1775 O O . THR A 1 230 ? 20.764 -14.913 -6.977 1.00 83.25 230 THR A O 1
ATOM 1778 N N . ILE A 1 231 ? 21.050 -14.788 -4.743 1.00 80.06 231 ILE A N 1
ATOM 1779 C CA . ILE A 1 231 ? 22.493 -15.071 -4.729 1.00 80.06 231 ILE A CA 1
ATOM 1780 C C . ILE A 1 231 ? 22.828 -16.153 -3.686 1.00 80.06 231 ILE A C 1
ATOM 1782 O O . ILE A 1 231 ? 22.059 -16.332 -2.731 1.00 80.06 231 ILE A O 1
ATOM 1786 N N . PRO A 1 232 ? 23.958 -16.873 -3.827 1.00 84.19 232 PRO A N 1
ATOM 1787 C CA . PRO A 1 232 ? 24.466 -17.753 -2.779 1.00 84.19 232 PRO A CA 1
ATOM 1788 C C . PRO A 1 232 ? 24.682 -16.995 -1.469 1.00 84.19 232 PRO A C 1
ATOM 1790 O O . PRO A 1 232 ? 25.211 -15.886 -1.459 1.00 84.19 232 PRO A O 1
ATOM 1793 N N . LYS A 1 233 ? 24.329 -17.606 -0.336 1.00 85.75 233 LYS A N 1
ATOM 1794 C CA . LYS A 1 233 ? 24.533 -17.005 0.991 1.00 85.75 233 LYS A CA 1
ATOM 1795 C C . LYS A 1 233 ? 26.011 -16.737 1.295 1.00 85.75 233 LYS A C 1
ATOM 1797 O O . LYS A 1 233 ? 26.318 -15.807 2.027 1.00 85.75 233 LYS A O 1
ATOM 1802 N N . THR A 1 234 ? 26.919 -17.511 0.702 1.00 81.38 234 THR A N 1
ATOM 1803 C CA . THR A 1 234 ? 28.375 -17.298 0.769 1.00 81.38 234 THR A CA 1
ATOM 1804 C C . THR A 1 234 ? 28.843 -16.030 0.052 1.00 81.38 234 THR A C 1
ATOM 1806 O O . THR A 1 234 ? 29.964 -15.593 0.270 1.00 81.38 234 THR A O 1
ATOM 1809 N N . GLU A 1 235 ? 28.008 -15.453 -0.814 1.00 74.75 235 GLU A N 1
ATOM 1810 C CA . GLU A 1 235 ? 28.262 -14.196 -1.530 1.00 74.75 235 GLU A CA 1
ATOM 1811 C C . GLU A 1 235 ? 27.441 -13.030 -0.956 1.00 74.75 235 GLU A C 1
ATOM 1813 O O . GLU A 1 235 ? 27.453 -11.930 -1.509 1.00 74.75 235 GLU A O 1
ATOM 1818 N N . ALA A 1 236 ? 26.700 -13.265 0.132 1.00 73.38 236 ALA A N 1
ATOM 1819 C CA . ALA A 1 236 ? 25.879 -12.249 0.767 1.00 73.38 236 ALA A CA 1
ATOM 1820 C C . ALA A 1 236 ? 26.742 -11.103 1.302 1.00 73.38 236 ALA A C 1
ATOM 1822 O O . ALA A 1 236 ? 27.805 -11.320 1.880 1.00 73.38 236 ALA A O 1
ATOM 1823 N N . LEU A 1 237 ? 26.238 -9.877 1.164 1.00 68.88 237 LEU A N 1
ATOM 1824 C CA . LEU A 1 237 ? 26.821 -8.734 1.852 1.00 68.88 237 LEU A CA 1
ATOM 1825 C C . LEU A 1 237 ? 26.662 -8.933 3.363 1.00 68.88 237 LEU A C 1
ATOM 1827 O O . LEU A 1 237 ? 25.551 -9.159 3.846 1.00 68.88 237 LEU A O 1
ATOM 1831 N N . GLU A 1 238 ? 27.760 -8.811 4.107 1.00 66.25 238 GLU A N 1
ATOM 1832 C CA . GLU A 1 238 ? 27.733 -8.861 5.576 1.00 66.25 238 GLU A CA 1
ATOM 1833 C C . GLU A 1 238 ? 27.056 -7.621 6.181 1.00 66.25 238 GLU A C 1
ATOM 1835 O O . GLU A 1 238 ? 26.556 -7.654 7.307 1.00 66.25 238 GLU A O 1
ATOM 1840 N N . HIS A 1 239 ? 27.006 -6.526 5.418 1.00 68.81 239 HIS A N 1
ATOM 1841 C CA . HIS A 1 239 ? 26.509 -5.227 5.855 1.00 68.81 239 HIS A CA 1
ATOM 1842 C C . HIS A 1 239 ? 25.641 -4.565 4.787 1.00 68.81 239 HIS A C 1
ATOM 1844 O O . HIS A 1 239 ? 25.724 -4.888 3.602 1.00 68.81 239 HIS A O 1
ATOM 1850 N N . ILE A 1 240 ? 24.822 -3.600 5.207 1.00 69.50 240 ILE A N 1
ATOM 1851 C CA . ILE A 1 240 ? 24.155 -2.703 4.264 1.00 69.50 240 ILE A CA 1
ATOM 1852 C C . ILE A 1 240 ? 25.224 -1.792 3.662 1.00 69.50 240 ILE A C 1
ATOM 1854 O O . ILE A 1 240 ? 25.934 -1.093 4.387 1.00 69.50 240 ILE A O 1
ATOM 1858 N N . VAL A 1 241 ? 25.338 -1.818 2.337 1.00 65.69 241 VAL A N 1
ATOM 1859 C CA . VAL A 1 241 ? 26.308 -1.005 1.601 1.00 65.69 241 VAL A CA 1
ATOM 1860 C C . VAL A 1 241 ? 25.595 0.193 1.009 1.00 65.69 241 VAL A C 1
ATOM 1862 O O . VAL A 1 241 ? 24.564 0.033 0.350 1.00 65.69 241 VAL A O 1
ATOM 1865 N N . THR A 1 242 ? 26.179 1.374 1.198 1.00 60.97 242 THR A N 1
ATOM 1866 C CA . THR A 1 242 ? 25.778 2.578 0.476 1.00 60.97 242 THR A CA 1
ATOM 1867 C C . THR A 1 242 ? 26.944 3.056 -0.380 1.00 60.97 242 THR A C 1
ATOM 1869 O O . THR A 1 242 ? 28.070 3.183 0.098 1.00 60.97 242 THR A O 1
ATOM 1872 N N . GLY A 1 243 ? 26.684 3.281 -1.665 1.00 55.06 243 GLY A N 1
ATOM 1873 C CA . GLY A 1 243 ? 27.657 3.874 -2.577 1.00 55.06 243 GLY A CA 1
ATOM 1874 C C . GLY A 1 243 ? 27.130 5.174 -3.148 1.00 55.06 243 GLY A C 1
ATOM 1875 O O . GLY A 1 243 ? 25.931 5.303 -3.403 1.00 55.06 243 GLY A O 1
ATOM 1876 N N . LEU A 1 244 ? 28.024 6.140 -3.329 1.00 50.78 244 LEU A N 1
ATOM 1877 C CA . LEU A 1 244 ? 27.696 7.453 -3.861 1.00 50.78 244 LEU A CA 1
ATOM 1878 C C . LEU A 1 244 ? 28.136 7.501 -5.323 1.00 50.78 244 LEU A C 1
ATOM 1880 O O . LEU A 1 244 ? 29.261 7.153 -5.667 1.00 50.78 244 LEU A O 1
ATOM 1884 N N . THR A 1 245 ? 27.202 7.865 -6.199 1.00 46.69 245 THR A N 1
ATOM 1885 C CA . THR A 1 245 ? 27.527 8.242 -7.577 1.00 46.69 245 THR A CA 1
ATOM 1886 C C . THR A 1 245 ? 27.190 9.709 -7.763 1.00 46.69 245 THR A C 1
ATOM 1888 O O . THR A 1 245 ? 26.385 10.262 -7.010 1.00 46.69 245 THR A O 1
ATOM 1891 N N . SER A 1 246 ? 27.781 10.325 -8.782 1.00 38.03 246 SER A N 1
ATOM 1892 C CA . SER A 1 246 ? 27.777 11.767 -9.066 1.00 38.03 246 SER A CA 1
ATOM 1893 C C . SER A 1 246 ? 26.399 12.454 -9.124 1.00 38.03 246 SER A C 1
ATOM 1895 O O . SER A 1 246 ? 26.345 13.686 -9.191 1.00 38.03 246 SER A O 1
ATOM 1897 N N . ILE A 1 247 ? 25.290 11.697 -9.093 1.00 39.56 247 ILE A N 1
ATOM 1898 C CA . ILE A 1 247 ? 23.914 12.213 -9.164 1.00 39.56 247 ILE A CA 1
ATOM 1899 C C . ILE A 1 247 ? 22.977 11.598 -8.095 1.00 39.56 247 ILE A C 1
ATOM 1901 O O . ILE A 1 247 ? 22.130 12.323 -7.576 1.00 39.56 247 ILE A O 1
ATOM 1905 N N . LEU A 1 248 ? 23.109 10.313 -7.718 1.00 45.41 248 LEU A N 1
ATOM 1906 C CA . LEU A 1 248 ? 22.283 9.637 -6.693 1.00 45.41 248 LEU A CA 1
ATOM 1907 C C . LEU A 1 248 ? 23.037 8.453 -6.048 1.00 45.41 248 LEU A C 1
ATOM 1909 O O . LEU A 1 248 ? 23.701 7.684 -6.742 1.00 45.41 248 LEU A O 1
ATOM 1913 N N . GLY A 1 249 ? 22.904 8.261 -4.733 1.00 54.84 249 GLY A N 1
ATOM 1914 C CA . GLY A 1 249 ? 23.449 7.082 -4.046 1.00 54.84 249 GLY A CA 1
ATOM 1915 C C . GLY A 1 249 ? 22.657 5.794 -4.325 1.00 54.84 249 GLY A C 1
ATOM 1916 O O . GLY A 1 249 ? 21.480 5.845 -4.693 1.00 54.84 249 GLY A O 1
ATOM 1917 N N . PHE A 1 250 ? 23.286 4.632 -4.138 1.00 64.50 250 PHE A N 1
ATOM 1918 C CA . PHE A 1 250 ? 22.612 3.331 -4.097 1.00 64.50 250 PHE A CA 1
ATOM 1919 C C . PHE A 1 250 ? 22.702 2.716 -2.701 1.00 64.50 250 PHE A C 1
ATOM 1921 O O . PHE A 1 250 ? 23.668 2.944 -1.981 1.00 64.50 250 PHE A O 1
ATOM 1928 N N . THR A 1 251 ? 21.721 1.889 -2.346 1.00 68.69 251 THR A N 1
ATOM 1929 C CA . THR A 1 251 ? 21.748 1.050 -1.143 1.00 68.69 251 THR A CA 1
ATOM 1930 C C . THR A 1 251 ? 21.574 -0.406 -1.542 1.00 68.69 251 THR A C 1
ATOM 1932 O O . THR A 1 251 ? 20.596 -0.755 -2.208 1.00 68.69 251 THR A O 1
ATOM 1935 N N . ALA A 1 252 ? 22.490 -1.263 -1.108 1.00 73.31 252 ALA A N 1
ATOM 1936 C CA . ALA A 1 252 ? 22.388 -2.707 -1.238 1.00 73.31 252 ALA A CA 1
ATOM 1937 C C . ALA A 1 252 ? 22.190 -3.342 0.144 1.00 73.31 252 ALA A C 1
ATOM 1939 O O . ALA A 1 252 ? 22.866 -3.000 1.110 1.00 73.31 252 ALA A O 1
ATOM 1940 N N . SER A 1 253 ? 21.234 -4.259 0.233 1.00 79.19 253 SER A N 1
ATOM 1941 C CA . SER A 1 253 ? 20.865 -4.971 1.459 1.00 79.19 253 SER A CA 1
ATOM 1942 C C . SER A 1 253 ? 20.518 -6.418 1.131 1.00 79.19 253 SER A C 1
ATOM 1944 O O . SER A 1 253 ? 20.327 -6.762 -0.037 1.00 79.19 253 SER A O 1
ATOM 1946 N N . VAL A 1 254 ? 20.429 -7.273 2.145 1.00 82.62 254 VAL A N 1
ATOM 1947 C CA . VAL A 1 254 ? 20.065 -8.681 1.963 1.00 82.62 254 VAL A CA 1
ATOM 1948 C C . VAL A 1 254 ? 18.818 -9.033 2.762 1.00 82.62 254 VAL A C 1
ATOM 1950 O O . VAL A 1 254 ? 18.626 -8.573 3.885 1.00 82.62 254 VAL A O 1
ATOM 1953 N N . ALA A 1 255 ? 17.972 -9.881 2.186 1.00 84.50 255 ALA A N 1
ATOM 1954 C CA . ALA A 1 255 ? 16.799 -10.443 2.842 1.00 84.50 255 ALA A CA 1
ATOM 1955 C C . ALA A 1 255 ? 16.834 -11.974 2.830 1.00 84.50 255 ALA A C 1
ATOM 1957 O O . ALA A 1 255 ? 17.423 -12.604 1.948 1.00 84.50 255 ALA A O 1
ATOM 1958 N N . SER A 1 256 ? 16.168 -12.582 3.813 1.00 84.56 256 SER A N 1
ATOM 1959 C CA . SER A 1 256 ? 16.089 -14.037 3.952 1.00 84.56 256 SER A CA 1
ATOM 1960 C C . SER A 1 256 ? 15.410 -14.695 2.749 1.00 84.56 256 SER A C 1
ATOM 1962 O O . SER A 1 256 ? 14.367 -14.235 2.278 1.00 84.56 256 SER A O 1
ATOM 1964 N N . HIS A 1 257 ? 15.969 -15.818 2.306 1.00 86.75 257 HIS A N 1
ATOM 1965 C CA . HIS A 1 257 ? 15.409 -16.669 1.263 1.00 86.75 257 HIS A CA 1
ATOM 1966 C C . HIS A 1 257 ? 14.794 -17.944 1.883 1.00 86.75 257 HIS A C 1
ATOM 1968 O O . HIS A 1 257 ? 15.263 -18.379 2.935 1.00 86.75 257 HIS A O 1
ATOM 1974 N N . PRO A 1 258 ? 13.748 -18.551 1.281 1.00 84.25 258 PRO A N 1
ATOM 1975 C CA . PRO A 1 258 ? 13.198 -19.829 1.756 1.00 84.25 258 PRO A CA 1
ATOM 1976 C C . PRO A 1 258 ? 14.207 -20.989 1.743 1.00 84.25 258 PRO A C 1
ATOM 1978 O O . PRO A 1 258 ? 14.182 -21.840 2.624 1.00 84.25 258 PRO A O 1
ATOM 1981 N N . ASP A 1 259 ? 15.098 -21.009 0.752 1.00 87.81 259 ASP A N 1
ATOM 1982 C CA . ASP A 1 259 ? 16.279 -21.885 0.733 1.00 87.81 259 ASP A CA 1
ATOM 1983 C C . ASP A 1 259 ? 17.360 -21.340 1.690 1.00 87.81 259 ASP A C 1
ATOM 1985 O O . ASP A 1 259 ? 17.794 -20.199 1.497 1.00 87.81 259 ASP A O 1
ATOM 1989 N N . PRO A 1 260 ? 17.826 -22.122 2.684 1.00 89.31 260 PRO A N 1
ATOM 1990 C CA . PRO A 1 260 ? 18.813 -21.677 3.671 1.00 89.31 260 PRO A CA 1
ATOM 1991 C C . PRO A 1 260 ? 20.205 -21.370 3.093 1.00 89.31 260 PRO A C 1
ATOM 1993 O O . PRO A 1 260 ? 21.001 -20.708 3.768 1.00 89.31 260 PRO A O 1
ATOM 1996 N N . ASN A 1 261 ? 20.503 -21.829 1.873 1.00 91.19 261 ASN A N 1
ATOM 1997 C CA . ASN A 1 261 ? 21.778 -21.607 1.186 1.00 91.19 261 ASN A CA 1
ATOM 1998 C C . ASN A 1 261 ? 21.783 -20.351 0.306 1.00 91.19 261 ASN A C 1
ATOM 2000 O O . ASN A 1 261 ? 22.817 -20.012 -0.271 1.00 91.19 261 ASN A O 1
ATOM 2004 N N . LEU A 1 262 ? 20.649 -19.660 0.190 1.00 87.50 262 LEU A N 1
ATOM 2005 C CA . LEU A 1 262 ? 20.476 -18.494 -0.671 1.00 87.50 262 LEU A CA 1
ATOM 2006 C C . LEU A 1 262 ? 20.060 -17.269 0.153 1.00 87.50 262 LEU A C 1
ATOM 2008 O O . LEU A 1 262 ? 19.556 -17.379 1.271 1.00 87.50 262 LEU A O 1
ATOM 2012 N N . VAL A 1 263 ? 20.250 -16.082 -0.417 1.00 86.44 263 VAL A N 1
ATOM 2013 C CA . VAL A 1 263 ? 19.669 -14.822 0.070 1.00 86.44 263 VAL A CA 1
ATOM 2014 C C . VAL A 1 263 ? 19.120 -14.019 -1.107 1.00 86.44 263 VAL A C 1
ATOM 2016 O O . VAL A 1 263 ? 19.526 -14.222 -2.253 1.00 86.44 263 VAL A O 1
ATOM 2019 N N . TYR A 1 264 ? 18.202 -13.094 -0.835 1.00 83.62 264 TYR A N 1
ATOM 2020 C CA . TYR A 1 264 ? 17.835 -12.069 -1.807 1.00 83.62 264 TYR A CA 1
ATOM 2021 C C . TYR A 1 264 ? 18.736 -10.852 -1.618 1.00 83.62 264 TYR A C 1
ATOM 2023 O O . TYR A 1 264 ? 18.666 -10.206 -0.575 1.00 83.62 264 TYR A O 1
ATOM 2031 N N . LEU A 1 265 ? 19.542 -10.514 -2.621 1.00 81.94 265 LEU A N 1
ATOM 2032 C CA . LEU A 1 265 ? 20.223 -9.227 -2.708 1.00 81.94 265 LEU A CA 1
ATOM 2033 C C . LEU A 1 265 ? 19.229 -8.187 -3.225 1.00 81.94 265 LEU A C 1
ATOM 2035 O O . LEU A 1 265 ? 18.741 -8.303 -4.349 1.00 81.94 265 LEU A O 1
ATOM 2039 N N . ILE A 1 266 ? 18.927 -7.188 -2.403 1.00 81.25 266 ILE A N 1
ATOM 2040 C CA . ILE A 1 266 ? 18.024 -6.084 -2.717 1.00 81.25 266 ILE A CA 1
ATOM 2041 C C . ILE A 1 266 ? 18.861 -4.838 -2.973 1.00 81.25 266 ILE A C 1
ATOM 2043 O O . ILE A 1 266 ? 19.494 -4.309 -2.058 1.00 81.25 266 ILE A O 1
ATOM 2047 N N . VAL A 1 267 ? 18.816 -4.337 -4.203 1.00 73.81 267 VAL A N 1
ATOM 2048 C CA . VAL A 1 267 ? 19.496 -3.107 -4.610 1.00 73.81 267 VAL A CA 1
ATOM 2049 C C . VAL A 1 267 ? 18.464 -2.012 -4.848 1.00 73.81 267 VAL A C 1
ATOM 2051 O O . VAL A 1 267 ? 17.436 -2.212 -5.497 1.00 73.81 267 VAL A O 1
ATOM 2054 N N . THR A 1 268 ? 18.740 -0.845 -4.279 1.00 72.50 268 THR A N 1
ATOM 2055 C CA . THR A 1 268 ? 17.937 0.373 -4.370 1.00 72.50 268 THR A CA 1
ATOM 2056 C C . THR A 1 268 ? 18.793 1.454 -5.003 1.00 72.50 268 THR A C 1
ATOM 2058 O O . THR A 1 268 ? 19.852 1.762 -4.472 1.00 72.50 268 THR A O 1
ATOM 2061 N N . GLY A 1 269 ? 18.333 2.041 -6.104 1.00 61.94 269 GLY A N 1
ATOM 2062 C CA . GLY A 1 269 ? 19.097 3.034 -6.864 1.00 61.94 269 GLY A CA 1
ATOM 2063 C C . GLY A 1 269 ? 19.648 2.455 -8.169 1.00 61.94 269 GLY A C 1
ATOM 2064 O O . GLY A 1 269 ? 20.236 1.379 -8.191 1.00 61.94 269 GLY A O 1
ATOM 2065 N N . GLY A 1 270 ? 19.430 3.170 -9.276 1.00 46.28 270 GLY A N 1
ATOM 2066 C CA . GLY A 1 270 ? 19.842 2.775 -10.635 1.00 46.28 270 GLY A CA 1
ATOM 2067 C C . GLY A 1 270 ? 21.272 3.184 -11.001 1.00 46.28 270 GLY A C 1
ATOM 2068 O O . GLY A 1 270 ? 21.591 3.340 -12.175 1.00 46.28 270 GLY A O 1
ATOM 2069 N N . ALA A 1 271 ? 22.121 3.421 -10.005 1.00 46.50 271 ALA A N 1
ATOM 2070 C CA . ALA A 1 271 ? 23.340 4.196 -10.174 1.00 46.50 271 ALA A CA 1
ATOM 2071 C C . ALA A 1 271 ? 24.472 3.443 -10.895 1.00 46.50 271 ALA A C 1
ATOM 2073 O O . ALA A 1 271 ? 25.178 4.055 -11.687 1.00 46.50 271 ALA A O 1
ATOM 2074 N N . LYS A 1 272 ? 24.621 2.122 -10.701 1.00 40.44 272 LYS A N 1
ATOM 2075 C CA . LYS A 1 272 ? 25.682 1.353 -11.379 1.00 40.44 272 LYS A CA 1
ATOM 2076 C C . LYS A 1 272 ? 25.469 1.262 -12.891 1.00 40.44 272 LYS A C 1
ATOM 2078 O O . LYS A 1 272 ? 26.419 1.426 -13.637 1.00 40.44 272 LYS A O 1
ATOM 2083 N N . ILE A 1 273 ? 24.226 1.092 -13.348 1.00 45.16 273 ILE A N 1
ATOM 2084 C CA . ILE A 1 273 ? 23.917 1.118 -14.786 1.00 45.16 273 ILE A CA 1
ATOM 2085 C C . ILE A 1 273 ? 24.208 2.505 -15.370 1.00 45.16 273 ILE A C 1
ATOM 2087 O O . ILE A 1 273 ? 24.858 2.594 -16.400 1.00 45.16 273 ILE A O 1
ATOM 2091 N N . LEU A 1 274 ? 23.800 3.582 -14.687 1.00 40.72 274 LEU A N 1
ATOM 2092 C CA . LEU A 1 274 ? 24.062 4.953 -15.146 1.00 40.72 274 LEU A CA 1
ATOM 2093 C C . LEU A 1 274 ? 25.561 5.296 -15.144 1.00 40.72 274 LEU A C 1
ATOM 2095 O O . LEU A 1 274 ? 26.046 5.909 -16.086 1.00 40.72 274 LEU A O 1
ATOM 2099 N N . SER A 1 275 ? 26.304 4.876 -14.120 1.00 39.78 275 SER A N 1
ATOM 2100 C CA . SER A 1 275 ? 27.758 5.053 -14.029 1.00 39.78 275 SER A CA 1
ATOM 2101 C C . SER A 1 275 ? 28.490 4.277 -15.122 1.00 39.78 275 SER A C 1
ATOM 2103 O O . SER A 1 275 ? 29.335 4.843 -15.808 1.00 39.78 275 SER A O 1
ATOM 2105 N N . ASP A 1 276 ? 28.145 3.006 -15.329 1.00 45.19 276 ASP A N 1
ATOM 2106 C CA . ASP A 1 276 ? 28.761 2.146 -16.343 1.00 45.19 276 ASP A CA 1
ATOM 2107 C C . ASP A 1 276 ? 28.449 2.663 -17.767 1.00 45.19 276 ASP A C 1
ATOM 2109 O O . ASP A 1 276 ? 29.344 2.724 -18.607 1.00 45.19 276 ASP A O 1
ATOM 2113 N N . GLN A 1 277 ? 27.234 3.180 -18.007 1.00 42.66 277 GLN A N 1
ATOM 2114 C CA . GLN A 1 277 ? 26.854 3.861 -19.256 1.00 42.66 277 GLN A CA 1
ATOM 2115 C C . GLN A 1 277 ? 27.626 5.169 -19.494 1.00 42.66 277 GLN A C 1
ATOM 2117 O O . GLN A 1 277 ? 28.049 5.440 -20.615 1.00 42.66 277 GLN A O 1
ATOM 2122 N N . ILE A 1 278 ? 27.830 5.983 -18.452 1.00 42.91 278 ILE A N 1
ATOM 2123 C CA . ILE A 1 278 ? 28.580 7.249 -18.537 1.00 42.91 278 ILE A CA 1
ATOM 2124 C C . ILE A 1 278 ? 30.089 6.998 -18.712 1.00 42.91 278 ILE A C 1
ATOM 2126 O O . ILE A 1 278 ? 30.777 7.801 -19.339 1.00 42.91 278 ILE A O 1
ATOM 2130 N N . THR A 1 279 ? 30.607 5.886 -18.183 1.00 42.44 279 THR A N 1
ATOM 2131 C CA . THR A 1 279 ? 32.040 5.536 -18.205 1.00 42.44 279 THR A CA 1
ATOM 2132 C C . THR A 1 279 ? 32.424 4.524 -19.292 1.00 42.44 279 THR A C 1
ATOM 2134 O O . THR A 1 279 ? 33.608 4.235 -19.461 1.00 42.44 279 THR A O 1
ATOM 2137 N N . GLY A 1 280 ? 31.458 4.014 -20.065 1.00 42.06 280 GLY A N 1
ATOM 2138 C CA . GLY A 1 280 ? 31.680 3.080 -21.176 1.00 42.06 280 GLY A CA 1
ATOM 2139 C C . GLY A 1 280 ? 32.016 1.642 -20.757 1.00 42.06 280 GLY A C 1
ATOM 2140 O O . GLY A 1 280 ? 32.536 0.874 -21.567 1.00 42.06 280 GLY A O 1
ATOM 2141 N N . ILE A 1 281 ? 31.742 1.270 -19.505 1.00 49.06 281 ILE A N 1
ATOM 2142 C CA . ILE A 1 281 ? 31.973 -0.074 -18.965 1.00 49.06 281 ILE A CA 1
ATOM 2143 C C . ILE A 1 281 ? 30.757 -0.952 -19.289 1.00 49.06 281 ILE A C 1
ATOM 2145 O O . ILE A 1 281 ? 29.619 -0.580 -19.026 1.00 49.06 281 ILE A O 1
ATOM 2149 N N . MET A 1 282 ? 30.979 -2.136 -19.865 1.00 38.97 282 MET A N 1
ATOM 2150 C CA . MET A 1 282 ? 29.886 -3.018 -20.292 1.00 38.97 282 MET A CA 1
ATOM 2151 C C . MET A 1 282 ? 29.203 -3.676 -19.079 1.00 38.97 282 MET A C 1
ATOM 2153 O O . MET A 1 282 ? 29.845 -4.418 -18.334 1.00 38.97 282 MET A O 1
ATOM 2157 N N . ASN A 1 283 ? 27.898 -3.445 -18.890 1.00 48.53 283 ASN A N 1
ATOM 2158 C CA . ASN A 1 283 ? 27.142 -3.953 -17.741 1.00 48.53 283 ASN A CA 1
ATOM 2159 C C . ASN A 1 283 ? 26.111 -5.019 -18.163 1.00 48.53 283 ASN A C 1
ATOM 2161 O O . ASN A 1 283 ? 25.264 -4.801 -19.024 1.00 48.53 283 ASN A O 1
ATOM 2165 N N . THR A 1 284 ? 26.128 -6.187 -17.513 1.00 41.25 284 THR A N 1
ATOM 2166 C CA . THR A 1 284 ? 25.239 -7.326 -17.832 1.00 41.25 284 THR A CA 1
ATOM 2167 C C . THR A 1 284 ? 23.745 -7.057 -17.600 1.00 41.25 284 THR A C 1
ATOM 2169 O O . THR A 1 284 ? 22.902 -7.763 -18.154 1.00 41.25 284 THR A O 1
ATOM 2172 N N . TRP A 1 285 ? 23.406 -6.029 -16.822 1.00 40.91 285 TRP A N 1
ATOM 2173 C CA . TRP A 1 285 ? 22.049 -5.559 -16.538 1.00 40.91 285 TRP A CA 1
ATOM 2174 C C . TRP A 1 285 ? 21.647 -4.334 -17.367 1.00 40.91 285 TRP A C 1
ATOM 2176 O O . TRP A 1 285 ? 20.480 -3.948 -17.319 1.00 40.91 285 TRP A O 1
ATOM 2186 N N . GLU A 1 286 ? 22.562 -3.751 -18.150 1.00 47.41 286 GLU A N 1
ATOM 2187 C CA . GLU A 1 286 ? 22.329 -2.556 -18.972 1.00 47.41 286 GLU A CA 1
ATOM 2188 C C . GLU A 1 286 ? 21.062 -2.699 -19.820 1.00 47.41 286 GLU A C 1
ATOM 2190 O O . GLU A 1 286 ? 20.136 -1.909 -19.688 1.00 47.41 286 GLU A O 1
ATOM 2195 N N . ASN A 1 287 ? 20.929 -3.802 -20.558 1.00 43.22 287 ASN A N 1
ATOM 2196 C CA . ASN A 1 287 ? 19.769 -4.077 -21.416 1.00 43.22 287 ASN A CA 1
ATOM 2197 C C . ASN A 1 287 ? 18.413 -4.126 -20.679 1.00 43.22 287 ASN A C 1
ATOM 2199 O O . ASN A 1 287 ? 17.358 -3.972 -21.298 1.00 43.22 287 ASN A O 1
ATOM 2203 N N . VAL A 1 288 ? 18.414 -4.391 -19.368 1.00 40.75 288 VAL A N 1
ATOM 2204 C CA . VAL A 1 288 ? 17.196 -4.471 -18.543 1.00 40.75 288 VAL A CA 1
ATOM 2205 C C . VAL A 1 288 ? 16.767 -3.081 -18.052 1.00 40.75 288 VAL A C 1
ATOM 2207 O O . VAL A 1 288 ? 15.571 -2.853 -17.864 1.00 40.75 288 VAL A O 1
ATOM 2210 N N . TYR A 1 289 ? 17.720 -2.156 -17.887 1.00 41.56 289 TYR A N 1
ATOM 2211 C CA . TYR A 1 289 ? 17.528 -0.837 -17.267 1.00 41.56 289 TYR A CA 1
ATOM 2212 C C . TYR A 1 289 ? 17.824 0.354 -18.192 1.00 41.56 289 TYR A C 1
ATOM 2214 O O . TYR A 1 289 ? 17.626 1.494 -17.776 1.00 41.56 289 TYR A O 1
ATOM 2222 N N . ASP A 1 290 ? 18.259 0.107 -19.429 1.00 40.97 290 ASP A N 1
ATOM 2223 C CA . ASP A 1 290 ? 18.568 1.122 -20.432 1.00 40.97 290 ASP A CA 1
ATOM 2224 C C . ASP A 1 290 ? 17.341 2.005 -20.726 1.00 40.97 290 ASP A C 1
ATOM 2226 O O . ASP A 1 290 ? 16.338 1.559 -21.289 1.00 40.97 290 ASP A O 1
ATOM 2230 N N . ALA A 1 291 ? 17.424 3.285 -20.354 1.00 33.75 291 ALA A N 1
ATOM 2231 C CA . ALA A 1 291 ? 16.383 4.280 -20.608 1.00 33.75 291 ALA A CA 1
ATOM 2232 C C . ALA A 1 291 ? 16.222 4.605 -22.107 1.00 33.75 291 ALA A C 1
ATOM 2234 O O . ALA A 1 291 ? 15.195 5.154 -22.514 1.00 33.75 291 ALA A O 1
ATOM 2235 N N . SER A 1 292 ? 17.209 4.237 -22.933 1.00 34.62 292 SER A N 1
ATOM 2236 C CA . SER A 1 292 ? 17.162 4.291 -24.393 1.00 34.62 292 SER A CA 1
ATOM 2237 C C . SER A 1 292 ? 16.502 3.057 -25.025 1.00 34.62 292 SER A C 1
ATOM 2239 O O . SER A 1 292 ? 16.291 3.040 -26.244 1.00 34.62 292 SER A O 1
ATOM 2241 N N . ARG A 1 293 ? 16.055 2.075 -24.216 1.00 38.66 293 ARG A N 1
ATOM 2242 C CA . ARG A 1 293 ? 15.166 0.990 -24.655 1.00 38.66 293 ARG A CA 1
ATOM 2243 C C . ARG A 1 293 ? 13.904 1.586 -25.273 1.00 38.66 293 ARG A C 1
ATOM 2245 O O . ARG A 1 293 ? 12.925 1.916 -24.603 1.00 38.66 293 ARG A O 1
ATOM 2252 N N . LYS A 1 294 ? 13.908 1.649 -26.596 1.00 32.81 294 LYS A N 1
ATOM 2253 C CA . LYS A 1 294 ? 12.778 2.079 -27.410 1.00 32.81 294 LYS A CA 1
ATOM 2254 C C . LYS A 1 294 ? 12.108 0.856 -28.038 1.00 32.81 294 LYS A C 1
ATOM 2256 O O . LYS A 1 294 ? 12.763 0.144 -28.800 1.00 32.81 294 LYS A O 1
ATOM 2261 N N . PRO A 1 295 ? 10.790 0.637 -27.858 1.00 43.91 295 PRO A N 1
ATOM 2262 C CA . PRO A 1 295 ? 9.992 0.225 -29.006 1.00 43.91 295 PRO A CA 1
ATOM 2263 C C . PRO A 1 295 ? 10.192 1.329 -30.058 1.00 43.91 295 PRO A C 1
ATOM 2265 O O . PRO A 1 295 ? 10.035 2.503 -29.741 1.00 43.91 295 PRO A O 1
ATOM 2268 N N . LYS A 1 296 ? 10.667 0.969 -31.252 1.00 27.41 296 LYS A N 1
ATOM 2269 C CA . LYS A 1 296 ? 11.111 1.874 -32.334 1.00 27.41 296 LYS A CA 1
ATOM 2270 C C . LYS A 1 296 ? 10.471 3.293 -32.332 1.00 27.41 296 LYS A C 1
ATOM 2272 O O . LYS A 1 296 ? 9.339 3.411 -32.778 1.00 27.41 296 LYS A O 1
ATOM 2277 N N . SER A 1 297 ? 11.221 4.351 -31.961 1.00 30.73 297 SER A N 1
ATOM 2278 C CA . SER A 1 297 ? 11.230 5.699 -32.611 1.00 30.73 297 SER A CA 1
ATOM 2279 C C . SER A 1 297 ? 12.170 6.735 -31.924 1.00 30.73 297 SER A C 1
ATOM 2281 O O . SER A 1 297 ? 12.264 6.821 -30.702 1.00 30.73 297 SER A O 1
ATOM 2283 N N . LYS A 1 298 ? 12.930 7.518 -32.716 1.00 31.84 298 LYS A N 1
ATOM 2284 C CA . LYS A 1 298 ? 13.990 8.500 -32.326 1.00 31.84 298 LYS A CA 1
ATOM 2285 C C . LYS A 1 298 ? 13.388 9.822 -31.779 1.00 31.84 298 LYS A C 1
ATOM 2287 O O . LYS A 1 298 ? 12.325 10.193 -32.242 1.00 31.84 298 LYS A O 1
ATOM 2292 N N . LEU A 1 299 ? 13.936 10.511 -30.765 1.00 28.58 299 LEU A N 1
ATOM 2293 C CA . LEU A 1 299 ? 15.052 11.488 -30.828 1.00 28.58 299 LEU A CA 1
ATOM 2294 C C . LEU A 1 299 ? 15.469 11.958 -29.400 1.00 28.58 299 LEU A C 1
ATOM 2296 O O . LEU A 1 299 ? 14.684 11.808 -28.468 1.00 28.58 299 LEU A O 1
ATOM 2300 N N . LEU A 1 300 ? 16.684 12.503 -29.275 1.00 29.69 300 LEU A N 1
ATOM 2301 C CA . LEU A 1 300 ? 17.336 13.250 -28.169 1.00 29.69 300 LEU A CA 1
ATOM 2302 C C . LEU A 1 300 ? 18.071 14.432 -28.876 1.00 29.69 300 LEU A C 1
ATOM 2304 O O . LEU A 1 300 ? 18.396 14.269 -30.052 1.00 29.69 300 LEU A O 1
ATOM 2308 N N . ASP A 1 301 ? 18.207 15.664 -28.365 1.00 28.80 301 ASP A N 1
ATOM 2309 C CA . ASP A 1 301 ? 19.015 16.102 -27.211 1.00 28.80 301 ASP A CA 1
ATOM 2310 C C . ASP A 1 301 ? 18.735 17.579 -26.791 1.00 28.80 301 ASP A C 1
ATOM 2312 O O . ASP A 1 301 ? 18.270 18.378 -27.602 1.00 28.80 301 ASP A O 1
ATOM 2316 N N . GLN A 1 302 ? 19.172 17.908 -25.558 1.00 29.31 302 GLN A N 1
ATOM 2317 C CA . GLN A 1 302 ? 19.636 19.199 -24.977 1.00 29.31 302 GLN A CA 1
ATOM 2318 C C . GLN A 1 302 ? 18.828 19.939 -23.870 1.00 29.31 302 GLN A C 1
ATOM 2320 O O . GLN A 1 302 ? 17.676 20.330 -24.029 1.00 29.31 302 GLN A O 1
ATOM 2325 N N . GLU A 1 303 ? 19.577 20.122 -22.764 1.00 27.08 303 GLU A N 1
ATOM 2326 C CA . GLU A 1 303 ? 19.647 21.123 -21.674 1.00 27.08 303 GLU A CA 1
ATOM 2327 C C . GLU A 1 303 ? 18.421 21.478 -20.806 1.00 27.08 303 GLU A C 1
ATOM 2329 O O . GLU A 1 303 ? 17.428 22.067 -21.221 1.00 27.08 303 GLU A O 1
ATOM 2334 N N . ILE A 1 304 ? 18.552 21.131 -19.518 1.00 33.88 304 ILE A N 1
ATOM 2335 C CA . ILE A 1 304 ? 17.556 21.259 -18.454 1.00 33.88 304 ILE A CA 1
ATOM 2336 C C . ILE A 1 304 ? 17.959 22.431 -17.552 1.00 33.88 304 ILE A C 1
ATOM 2338 O O . ILE A 1 304 ? 18.762 22.264 -16.638 1.00 33.88 304 ILE A O 1
ATOM 2342 N N . GLU A 1 305 ? 17.343 23.596 -17.745 1.00 32.41 305 GLU A N 1
ATOM 2343 C CA . GLU A 1 305 ? 17.267 24.634 -16.714 1.00 32.41 305 GLU A CA 1
ATOM 2344 C C . GLU A 1 305 ? 15.860 25.229 -16.646 1.00 32.41 305 GLU A C 1
ATOM 2346 O O . GLU A 1 305 ? 15.310 25.676 -17.642 1.00 32.41 305 GLU A O 1
ATOM 2351 N N . LYS A 1 306 ? 15.291 25.217 -15.431 1.00 35.03 306 LYS A N 1
ATOM 2352 C CA . LYS A 1 306 ? 14.175 26.050 -14.945 1.00 35.03 306 LYS A CA 1
ATOM 2353 C C . LYS A 1 306 ? 13.146 26.490 -16.001 1.00 35.03 306 LYS A C 1
ATOM 2355 O O . LYS A 1 306 ? 12.959 27.687 -16.212 1.00 35.03 306 LYS A O 1
ATOM 2360 N N . VAL A 1 307 ? 12.368 25.554 -16.549 1.00 32.81 307 VAL A N 1
ATOM 2361 C CA . VAL A 1 307 ? 11.129 25.922 -17.248 1.00 32.81 307 VAL A CA 1
ATOM 2362 C C . VAL A 1 307 ? 9.911 25.167 -16.719 1.00 32.81 307 VAL A C 1
ATOM 2364 O O . VAL A 1 307 ? 9.821 23.943 -16.735 1.00 32.81 307 VAL A O 1
ATOM 2367 N N . HIS A 1 308 ? 9.034 25.992 -16.145 1.00 39.53 308 HIS A N 1
ATOM 2368 C CA . HIS A 1 308 ? 7.601 25.888 -15.900 1.00 39.53 308 HIS A CA 1
ATOM 2369 C C . HIS A 1 308 ? 6.950 24.497 -15.881 1.00 39.53 308 HIS A C 1
ATOM 2371 O O . HIS A 1 308 ? 6.846 23.797 -16.884 1.00 39.53 308 HIS A O 1
ATOM 2377 N N . LEU A 1 309 ? 6.298 24.204 -14.751 1.00 39.03 309 LEU A N 1
ATOM 2378 C CA . LEU A 1 309 ? 5.257 23.181 -14.607 1.00 39.03 309 LEU A CA 1
ATOM 2379 C C . LEU A 1 309 ? 4.230 23.226 -15.762 1.00 39.03 309 LEU A C 1
ATOM 2381 O O . LEU A 1 309 ? 3.722 22.189 -16.172 1.00 39.03 309 LEU A O 1
ATOM 2385 N N . GLU A 1 310 ? 3.966 24.407 -16.323 1.00 40.75 310 GLU A N 1
ATOM 2386 C CA . GLU A 1 310 ? 3.097 24.608 -17.489 1.00 40.75 310 GLU A CA 1
ATOM 2387 C C . GLU A 1 310 ? 3.690 24.070 -18.800 1.00 40.75 310 GLU A C 1
ATOM 2389 O O . GLU A 1 310 ? 2.956 23.473 -19.585 1.00 40.75 310 GLU A O 1
ATOM 2394 N N . GLU A 1 311 ? 5.006 24.171 -19.009 1.00 38.03 311 GLU A N 1
ATOM 2395 C CA . GLU A 1 311 ? 5.698 23.535 -20.135 1.00 38.03 311 GLU A CA 1
ATOM 2396 C C . GLU A 1 311 ? 5.827 22.023 -19.952 1.00 38.03 311 GLU A C 1
ATOM 2398 O O . GLU A 1 311 ? 5.691 21.289 -20.921 1.00 38.03 311 GLU A O 1
ATOM 2403 N N . LEU A 1 312 ? 6.011 21.523 -18.726 1.00 39.94 312 LEU A N 1
ATOM 2404 C CA . LEU A 1 312 ? 5.924 20.085 -18.431 1.00 39.94 312 LEU A CA 1
ATOM 2405 C C . LEU A 1 312 ? 4.514 19.543 -18.704 1.00 39.94 312 LEU A C 1
ATOM 2407 O O . LEU A 1 312 ? 4.368 18.450 -19.250 1.00 39.94 312 LEU A O 1
ATOM 2411 N N . ILE A 1 313 ? 3.473 20.317 -18.382 1.00 44.53 313 ILE A N 1
ATOM 2412 C CA . ILE A 1 313 ? 2.080 20.003 -18.721 1.00 44.53 313 ILE A CA 1
ATOM 2413 C C . ILE A 1 313 ? 1.869 20.056 -20.241 1.00 44.53 313 ILE A C 1
ATOM 2415 O O . ILE A 1 313 ? 1.236 19.146 -20.775 1.00 44.53 313 ILE A O 1
ATOM 2419 N N . ALA A 1 314 ? 2.414 21.050 -20.947 1.00 46.53 314 ALA A N 1
ATOM 2420 C CA . ALA A 1 314 ? 2.324 21.171 -22.404 1.00 46.53 314 ALA A CA 1
ATOM 2421 C C . ALA A 1 314 ? 3.102 20.058 -23.138 1.00 46.53 314 ALA A C 1
ATOM 2423 O O . ALA A 1 314 ? 2.517 19.346 -23.947 1.00 46.53 314 ALA A O 1
ATOM 2424 N N . LYS A 1 315 ? 4.355 19.781 -22.760 1.00 41.06 315 LYS A N 1
ATOM 2425 C CA . LYS A 1 315 ? 5.170 18.667 -23.282 1.00 41.06 315 LYS A CA 1
ATOM 2426 C C . LYS A 1 315 ? 4.598 17.294 -22.927 1.00 41.06 315 LYS A C 1
ATOM 2428 O O . LYS A 1 315 ? 4.659 16.376 -23.740 1.00 41.06 315 LYS A O 1
ATOM 2433 N N . SER A 1 316 ? 3.974 17.126 -21.752 1.00 44.19 316 SER A N 1
ATOM 2434 C CA . SER A 1 316 ? 3.231 15.888 -21.437 1.00 44.19 316 SER A CA 1
ATOM 2435 C C . SER A 1 316 ? 2.033 15.666 -22.368 1.00 44.19 316 SER A C 1
ATOM 2437 O O . SER A 1 316 ? 1.607 14.525 -22.540 1.00 44.19 316 SER A O 1
ATOM 2439 N N . ARG A 1 317 ? 1.507 16.746 -22.965 1.00 44.00 317 ARG A N 1
ATOM 2440 C CA . ARG A 1 317 ? 0.387 16.742 -23.909 1.00 44.00 317 ARG A CA 1
ATOM 2441 C C . ARG A 1 317 ? 0.824 16.659 -25.375 1.00 44.00 317 ARG A C 1
ATOM 2443 O O . ARG A 1 317 ? -0.015 16.287 -26.173 1.00 44.00 317 ARG A O 1
ATOM 2450 N N . GLU A 1 318 ? 2.054 16.985 -25.762 1.00 42.31 318 GLU A N 1
ATOM 2451 C CA . GLU A 1 318 ? 2.452 16.975 -27.186 1.00 42.31 318 GLU A CA 1
ATOM 2452 C C . GLU A 1 318 ? 3.191 15.694 -27.614 1.00 42.31 318 GLU A C 1
ATOM 2454 O O . GLU A 1 318 ? 2.891 15.157 -28.678 1.00 42.31 318 GLU A O 1
ATOM 2459 N N . ASP A 1 319 ? 4.054 15.111 -26.773 1.00 41.53 319 ASP A N 1
ATOM 2460 C CA . ASP A 1 319 ? 5.016 14.090 -27.240 1.00 41.53 319 ASP A CA 1
ATOM 2461 C C . ASP A 1 319 ? 4.611 12.616 -27.047 1.00 41.53 319 ASP A C 1
ATOM 2463 O O . ASP A 1 319 ? 5.383 11.712 -27.368 1.00 41.53 319 ASP A O 1
ATOM 2467 N N . ARG A 1 320 ? 3.434 12.311 -26.484 1.00 50.69 320 ARG A N 1
ATOM 2468 C CA . ARG A 1 320 ? 3.169 10.948 -25.951 1.00 50.69 320 ARG A CA 1
ATOM 2469 C C . ARG A 1 320 ? 1.977 10.211 -26.546 1.00 50.69 320 ARG A C 1
ATOM 2471 O O . ARG A 1 320 ? 1.681 9.094 -26.125 1.00 50.69 320 ARG A O 1
ATOM 2478 N N . TYR A 1 321 ? 1.336 10.781 -27.560 1.00 48.22 321 TYR A N 1
ATOM 2479 C CA . TYR A 1 321 ? 0.214 10.158 -28.258 1.00 48.22 321 TYR A CA 1
ATOM 2480 C C . TYR A 1 321 ? 0.671 9.436 -29.526 1.00 48.22 321 TYR A C 1
ATOM 2482 O O . TYR A 1 321 ? 0.276 9.775 -30.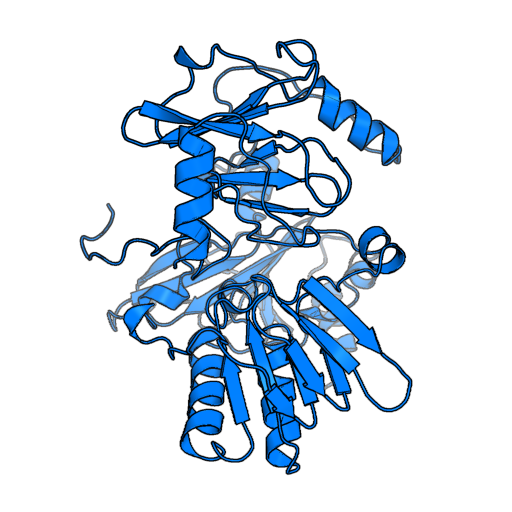645 1.00 48.22 321 TYR A O 1
ATOM 2490 N N . ALA A 1 322 ? 1.493 8.402 -29.353 1.00 45.91 322 ALA A N 1
ATOM 2491 C CA . ALA A 1 322 ? 1.693 7.412 -30.401 1.00 45.91 322 ALA A CA 1
ATOM 2492 C C . ALA A 1 322 ? 0.405 6.582 -30.526 1.00 45.91 322 ALA A C 1
ATOM 2494 O O . ALA A 1 322 ? 0.289 5.492 -29.976 1.00 45.91 322 ALA A O 1
ATOM 2495 N N . VAL A 1 323 ? -0.608 7.134 -31.196 1.00 49.22 323 VAL A N 1
ATOM 2496 C CA . VAL A 1 323 ? -1.737 6.332 -31.671 1.00 49.22 323 VAL A CA 1
ATOM 2497 C C . VAL A 1 323 ? -1.221 5.515 -32.840 1.00 49.22 323 VAL A C 1
ATOM 2499 O O . VAL A 1 323 ? -1.089 6.018 -33.954 1.00 49.22 323 VAL A O 1
ATOM 2502 N N . ILE A 1 324 ? -0.875 4.285 -32.504 1.00 54.59 324 ILE A N 1
ATOM 2503 C CA . ILE A 1 324 ? -1.013 3.107 -33.343 1.00 54.59 324 ILE A CA 1
ATOM 2504 C C . ILE A 1 324 ? -2.493 2.692 -33.176 1.00 54.59 324 ILE A C 1
ATOM 2506 O O . ILE A 1 324 ? -3.056 2.899 -32.096 1.00 54.59 324 ILE A O 1
ATOM 2510 N N . ASP A 1 325 ? -3.153 2.235 -34.236 1.00 66.19 325 ASP A N 1
ATOM 2511 C CA . ASP A 1 325 ? -4.558 1.795 -34.222 1.00 66.19 325 ASP A CA 1
ATOM 2512 C C . ASP A 1 325 ? -4.872 0.924 -32.975 1.00 66.19 325 ASP A C 1
ATOM 2514 O O . ASP A 1 325 ? -4.023 0.155 -32.518 1.00 66.19 325 ASP A O 1
ATOM 2518 N N . ILE A 1 326 ? -6.075 1.029 -32.391 1.00 72.19 326 ILE A N 1
ATOM 2519 C CA . ILE A 1 326 ? -6.487 0.187 -31.245 1.00 72.19 326 ILE A CA 1
ATOM 2520 C C . ILE A 1 326 ? -6.319 -1.299 -31.596 1.00 72.19 326 ILE A C 1
ATOM 2522 O O . ILE A 1 326 ? -5.929 -2.111 -30.746 1.00 72.19 326 ILE A O 1
ATOM 2526 N N . GLU A 1 327 ? -6.567 -1.650 -32.857 1.00 70.12 327 GLU A N 1
ATOM 2527 C CA . GLU A 1 327 ? -6.387 -3.007 -33.368 1.00 70.12 327 GLU A CA 1
ATOM 2528 C C . GLU A 1 327 ? -4.922 -3.455 -33.333 1.00 70.12 327 GLU A C 1
ATOM 2530 O O . GLU A 1 327 ? -4.618 -4.592 -32.972 1.00 70.12 327 GLU A O 1
ATOM 2535 N N . GLU A 1 328 ? -3.997 -2.535 -33.575 1.00 74.62 328 GLU A N 1
ATOM 2536 C CA . GLU A 1 328 ? -2.555 -2.772 -33.593 1.00 74.62 328 GLU A CA 1
ATOM 2537 C C . GLU A 1 328 ? -1.916 -2.757 -32.189 1.00 74.62 328 GLU A C 1
ATOM 2539 O O . GLU A 1 328 ? -0.748 -3.124 -32.036 1.00 74.62 328 GLU A O 1
ATOM 2544 N N . LEU A 1 329 ? -2.664 -2.380 -31.142 1.00 79.81 329 LEU A N 1
ATOM 2545 C CA . LEU A 1 329 ? -2.199 -2.469 -29.756 1.00 79.81 329 LEU A CA 1
ATOM 2546 C C . LEU A 1 329 ? -1.895 -3.942 -29.406 1.00 79.81 329 LEU A C 1
ATOM 2548 O O . LEU A 1 329 ? -2.801 -4.774 -29.503 1.00 79.81 329 LEU A O 1
ATOM 2552 N N . PRO A 1 330 ? -0.671 -4.309 -28.984 1.00 81.69 330 PRO A N 1
ATOM 2553 C CA . PRO A 1 330 ? -0.371 -5.697 -28.637 1.00 81.69 330 PRO A CA 1
ATOM 2554 C C . PRO A 1 330 ? -1.157 -6.188 -27.405 1.00 81.69 330 PRO A C 1
ATOM 2556 O O . PRO A 1 330 ? -1.462 -5.388 -26.512 1.00 81.69 330 PRO A O 1
ATOM 2559 N N . PRO A 1 331 ? -1.441 -7.498 -27.283 1.00 84.44 331 PRO A N 1
ATOM 2560 C CA . PRO A 1 331 ? -1.960 -8.074 -26.043 1.00 84.44 331 PRO A CA 1
ATOM 2561 C C . PRO A 1 331 ? -1.092 -7.713 -24.829 1.00 84.44 331 PRO A C 1
ATOM 2563 O O . PRO A 1 331 ? 0.125 -7.556 -24.941 1.00 84.44 331 PRO A O 1
ATOM 2566 N N . CYS A 1 332 ? -1.715 -7.601 -23.656 1.00 83.88 332 CYS A N 1
ATOM 2567 C CA . CYS A 1 332 ? -1.096 -7.152 -22.400 1.00 83.88 332 CYS A CA 1
ATOM 2568 C C . CYS A 1 332 ? -0.545 -5.715 -22.378 1.00 83.88 332 CYS A C 1
ATOM 2570 O O . CYS A 1 332 ? 0.210 -5.381 -21.457 1.00 83.88 332 CYS A O 1
ATOM 2572 N N . THR A 1 333 ? -0.899 -4.858 -23.336 1.00 83.56 333 THR A N 1
ATOM 2573 C CA . THR A 1 333 ? -0.401 -3.475 -23.396 1.00 83.56 333 THR A CA 1
ATOM 2574 C C . THR A 1 333 ? -1.519 -2.446 -23.288 1.00 83.56 333 THR A C 1
ATOM 2576 O O . THR A 1 333 ? -2.704 -2.763 -23.394 1.00 83.56 333 THR A O 1
ATOM 2579 N N . GLY A 1 334 ? -1.136 -1.200 -23.025 1.00 86.38 334 GLY A N 1
ATOM 2580 C CA . GLY A 1 334 ? -2.053 -0.079 -22.962 1.00 86.38 334 GLY A CA 1
ATOM 2581 C C . GLY A 1 334 ? -1.494 1.154 -23.653 1.00 86.38 334 GLY A C 1
ATOM 2582 O O . GLY A 1 334 ? -0.299 1.251 -23.930 1.00 86.38 334 GLY A O 1
ATOM 2583 N N . ALA A 1 335 ? -2.380 2.097 -23.929 1.00 86.56 335 ALA A N 1
ATOM 2584 C CA . ALA A 1 335 ? -2.061 3.370 -24.553 1.00 86.56 335 ALA A CA 1
ATOM 2585 C C . ALA A 1 335 ? -3.018 4.455 -24.056 1.00 86.56 335 ALA A C 1
ATOM 2587 O O . ALA A 1 335 ? -4.112 4.166 -23.568 1.00 86.56 335 ALA A O 1
ATOM 2588 N N . VAL A 1 336 ? -2.609 5.716 -24.194 1.00 84.50 336 VAL A N 1
ATOM 2589 C CA . VAL A 1 336 ? -3.509 6.860 -24.036 1.00 84.50 336 VAL A CA 1
ATOM 2590 C C . VAL A 1 336 ? -3.623 7.542 -25.392 1.00 84.50 336 VAL A C 1
ATOM 2592 O O . VAL A 1 336 ? -2.621 7.952 -25.967 1.00 84.50 336 VAL A O 1
ATOM 2595 N N . ILE A 1 337 ? -4.839 7.608 -25.924 1.00 80.06 337 ILE A N 1
ATOM 2596 C CA . ILE A 1 337 ? -5.175 8.229 -27.204 1.00 80.06 337 ILE A CA 1
ATOM 2597 C C . ILE A 1 337 ? -5.484 9.705 -26.969 1.00 80.06 337 ILE A C 1
ATOM 2599 O O . ILE A 1 337 ? -6.228 10.051 -26.047 1.00 80.06 337 ILE A O 1
ATOM 2603 N N . SER A 1 338 ? -4.922 10.570 -27.815 1.00 70.88 338 SER A N 1
ATOM 2604 C CA . SER A 1 338 ? -5.139 12.015 -27.739 1.00 70.88 338 SER A CA 1
ATOM 2605 C C . SER A 1 338 ? -6.576 12.409 -28.046 1.00 70.88 338 SER A C 1
ATOM 2607 O O . SER A 1 338 ? -7.239 11.789 -28.873 1.00 70.88 338 SER A O 1
ATOM 2609 N N . LYS A 1 339 ? -7.018 13.525 -27.464 1.00 70.31 339 LYS A N 1
ATOM 2610 C CA . LYS A 1 339 ? -8.350 14.097 -27.685 1.00 70.31 339 LYS A CA 1
ATOM 2611 C C . LYS A 1 339 ? -8.701 14.311 -29.164 1.00 70.31 339 LYS A C 1
ATOM 2613 O O . LYS A 1 339 ? -9.835 14.045 -29.542 1.00 70.31 339 LYS A O 1
ATOM 2618 N N . ASP A 1 340 ? -7.751 14.747 -29.993 1.00 67.94 340 ASP A N 1
ATOM 2619 C CA . ASP A 1 340 ? -7.936 15.022 -31.429 1.00 67.94 340 ASP A CA 1
ATOM 2620 C C . ASP A 1 340 ? -8.187 13.758 -32.258 1.00 67.94 340 ASP A C 1
ATOM 2622 O O . ASP A 1 340 ? -8.764 13.837 -33.337 1.00 67.94 340 ASP A O 1
ATOM 2626 N N . LYS A 1 341 ? -7.831 12.587 -31.723 1.00 67.69 341 LYS A N 1
ATOM 2627 C CA . LYS A 1 341 ? -8.036 11.280 -32.359 1.00 67.69 341 LYS A CA 1
ATOM 2628 C C . LYS A 1 341 ? -9.229 10.515 -31.779 1.00 67.69 341 LYS A C 1
ATOM 2630 O O . LYS A 1 341 ? -9.378 9.324 -32.027 1.00 67.69 341 LYS A O 1
ATOM 2635 N N . THR A 1 342 ? -10.081 11.180 -30.996 1.00 67.25 342 THR A N 1
ATOM 2636 C CA . THR A 1 342 ? -11.267 10.571 -30.373 1.00 67.25 342 THR A CA 1
ATOM 2637 C C . THR A 1 342 ? -12.541 11.242 -30.863 1.00 67.25 342 THR A C 1
ATOM 2639 O O . THR A 1 342 ? -12.588 12.459 -31.025 1.00 67.25 342 THR A O 1
ATOM 2642 N N . GLN A 1 343 ? -13.611 10.462 -31.029 1.00 63.81 343 GLN A N 1
ATOM 2643 C CA . GLN A 1 343 ? -14.909 10.955 -31.511 1.00 63.81 343 GLN A CA 1
ATOM 2644 C C . GLN A 1 343 ? -15.521 12.056 -30.619 1.00 63.81 343 GLN A C 1
ATOM 2646 O O . GLN A 1 343 ? -16.297 12.879 -31.097 1.00 63.81 343 GLN A O 1
ATOM 2651 N N . HIS A 1 344 ? -15.177 12.086 -29.327 1.00 65.56 344 HIS A N 1
ATOM 2652 C CA . HIS A 1 344 ? -15.759 13.000 -28.337 1.00 65.56 344 HIS A CA 1
ATOM 2653 C C . HIS A 1 344 ? -14.817 14.132 -27.896 1.00 65.56 344 HIS A C 1
ATOM 2655 O O . HIS A 1 344 ? -15.152 14.872 -26.972 1.00 65.56 344 HIS A O 1
ATOM 2661 N N . GLY A 1 345 ? -13.639 14.272 -28.516 1.00 70.44 345 GLY A N 1
ATOM 2662 C CA . GLY A 1 345 ? -12.692 15.339 -28.180 1.00 70.44 345 GLY A CA 1
ATOM 2663 C C . GLY A 1 345 ? -12.081 15.221 -26.778 1.00 70.44 345 GLY A C 1
ATOM 2664 O O . GLY A 1 345 ? -11.683 16.232 -26.197 1.00 70.44 345 GLY A O 1
ATOM 2665 N N . MET A 1 346 ? -12.005 14.009 -26.220 1.00 77.94 346 MET A N 1
ATOM 2666 C CA . MET A 1 346 ? -11.509 13.731 -24.867 1.00 77.94 346 MET A CA 1
ATOM 2667 C C . MET A 1 346 ? -10.528 12.556 -24.898 1.00 77.94 346 MET A C 1
ATOM 2669 O O . MET A 1 346 ? -10.837 11.559 -25.540 1.00 77.94 346 MET A O 1
ATOM 2673 N N . PRO A 1 347 ? -9.381 12.609 -24.193 1.00 83.81 347 PRO A N 1
ATOM 2674 C CA . PRO A 1 347 ? -8.407 11.521 -24.234 1.00 83.81 347 PRO A CA 1
ATOM 2675 C C . PRO A 1 347 ? -9.001 10.198 -23.743 1.00 83.81 347 PRO A C 1
ATOM 2677 O O . PRO A 1 347 ? -9.803 10.195 -22.802 1.00 83.81 347 PRO A O 1
ATOM 2680 N N . LEU A 1 348 ? -8.556 9.076 -24.313 1.00 88.44 348 LEU A N 1
ATOM 2681 C CA . LEU A 1 348 ? -8.978 7.727 -23.914 1.00 88.44 348 LEU A CA 1
ATOM 2682 C C . LEU A 1 348 ? -7.788 6.900 -23.439 1.00 88.44 348 LEU A C 1
ATOM 2684 O O . LEU A 1 348 ? -6.775 6.838 -24.118 1.00 88.44 348 LEU A O 1
ATOM 2688 N N . ALA A 1 349 ? -7.918 6.251 -22.286 1.00 91.38 349 ALA A N 1
ATOM 2689 C CA . ALA A 1 349 ? -6.970 5.255 -21.800 1.00 91.38 349 ALA A CA 1
ATOM 2690 C C . ALA A 1 349 ? -7.475 3.863 -22.188 1.00 91.38 349 ALA A C 1
ATOM 2692 O O . ALA A 1 349 ? -8.600 3.500 -21.848 1.00 91.38 349 ALA A O 1
ATOM 2693 N N . ILE A 1 350 ? -6.661 3.099 -22.909 1.00 91.25 350 ILE A N 1
ATOM 2694 C CA . ILE A 1 350 ? -7.053 1.818 -23.501 1.00 91.25 350 ILE A CA 1
ATOM 2695 C C . ILE A 1 350 ? -6.085 0.744 -23.049 1.00 91.25 350 ILE A C 1
ATOM 2697 O O . ILE A 1 350 ? -4.875 0.945 -23.107 1.00 91.25 350 ILE A O 1
ATOM 2701 N N . TYR A 1 351 ? -6.615 -0.388 -22.603 1.00 92.25 351 TYR A N 1
ATOM 2702 C CA . TYR A 1 351 ? -5.839 -1.572 -22.249 1.00 92.25 351 TYR A CA 1
ATOM 2703 C C . TYR A 1 351 ? -6.355 -2.782 -23.024 1.00 92.25 351 TYR A C 1
ATOM 2705 O O . TYR A 1 351 ? -7.567 -2.994 -23.076 1.00 92.25 351 TYR A O 1
ATOM 2713 N N . LYS A 1 352 ? -5.446 -3.570 -23.603 1.00 89.06 352 LYS A N 1
ATOM 2714 C CA . LYS A 1 352 ? -5.733 -4.861 -24.238 1.00 89.06 352 LYS A CA 1
ATOM 2715 C C . LYS A 1 352 ? -5.185 -5.980 -23.352 1.00 89.06 352 LYS A C 1
ATOM 2717 O O . LYS A 1 352 ? -4.006 -5.966 -22.998 1.00 89.06 352 LYS A O 1
ATOM 2722 N N . ASP A 1 353 ? -6.039 -6.919 -22.957 1.00 87.75 353 ASP A N 1
ATOM 2723 C CA . ASP A 1 353 ? -5.647 -8.032 -22.082 1.00 87.75 353 ASP A CA 1
ATOM 2724 C C . ASP A 1 353 ? -4.955 -9.183 -22.834 1.00 87.75 353 ASP A C 1
ATOM 2726 O O . ASP A 1 353 ? -4.612 -9.052 -24.012 1.00 87.75 353 ASP A O 1
ATOM 2730 N N . GLU A 1 354 ? -4.664 -10.280 -22.124 1.00 86.88 354 GLU A N 1
ATOM 2731 C CA . GLU A 1 354 ? -4.047 -11.486 -22.689 1.00 86.88 354 GLU A CA 1
ATOM 2732 C C . GLU A 1 354 ? -4.859 -12.089 -23.850 1.00 86.88 354 GLU A C 1
ATOM 2734 O O . GLU A 1 354 ? -4.278 -12.652 -24.775 1.00 86.88 354 GLU A O 1
ATOM 2739 N N . GLU A 1 355 ? -6.186 -11.962 -23.807 1.00 87.44 355 GLU A N 1
ATOM 2740 C CA . GLU A 1 355 ? -7.129 -12.555 -24.764 1.00 87.44 355 GLU A CA 1
ATOM 2741 C C . GLU A 1 355 ? -7.389 -11.634 -25.966 1.00 87.44 355 GLU A C 1
ATOM 2743 O O . GLU A 1 355 ? -8.148 -11.973 -26.872 1.00 87.44 355 GLU A O 1
ATOM 2748 N N . GLY A 1 356 ? -6.760 -10.455 -25.988 1.00 84.75 356 GLY A N 1
ATOM 2749 C CA . GLY A 1 356 ? -6.960 -9.448 -27.023 1.00 84.75 356 GLY A CA 1
ATOM 2750 C C . GLY A 1 356 ? -8.190 -8.565 -26.800 1.00 84.75 356 GLY A C 1
ATOM 2751 O O . GLY A 1 356 ? -8.455 -7.687 -27.622 1.00 84.75 356 GLY A O 1
ATOM 2752 N N . LYS A 1 357 ? -8.924 -8.733 -25.690 1.00 89.69 357 LYS A N 1
ATOM 2753 C CA . LYS A 1 357 ? -10.101 -7.917 -25.381 1.00 89.69 357 LYS A CA 1
ATOM 2754 C C . LYS A 1 357 ? -9.656 -6.547 -24.876 1.00 89.69 357 LYS A C 1
ATOM 2756 O O . LYS A 1 357 ? -8.870 -6.414 -23.934 1.00 89.69 357 LYS A O 1
ATOM 2761 N N . THR A 1 358 ? -10.181 -5.503 -25.507 1.00 91.44 358 THR A N 1
ATOM 2762 C CA . THR A 1 358 ? -9.899 -4.118 -25.129 1.00 91.44 358 THR A CA 1
ATOM 2763 C C . THR A 1 358 ? -10.881 -3.610 -24.084 1.00 91.44 358 THR A C 1
ATOM 2765 O O . THR A 1 358 ? -12.061 -3.962 -24.096 1.00 91.44 358 THR A O 1
ATOM 2768 N N . ARG A 1 359 ? -10.396 -2.736 -23.206 1.00 92.88 359 ARG A N 1
ATOM 2769 C CA . ARG A 1 359 ? -11.205 -1.935 -22.285 1.00 92.88 359 ARG A CA 1
ATOM 2770 C C . ARG A 1 359 ? -10.805 -0.480 -22.428 1.00 92.88 359 ARG A C 1
ATOM 2772 O O . ARG A 1 359 ? -9.611 -0.173 -22.476 1.00 92.88 359 ARG A O 1
ATOM 2779 N N . GLN A 1 360 ? -11.795 0.401 -22.467 1.00 93.25 360 GLN A N 1
ATOM 2780 C CA . GLN A 1 360 ? -11.583 1.832 -22.636 1.00 93.25 360 GLN A CA 1
ATOM 2781 C C . GLN A 1 360 ? -12.085 2.613 -21.424 1.00 93.25 360 GLN A C 1
ATOM 2783 O O . GLN A 1 360 ? -13.216 2.450 -20.969 1.00 93.25 360 GLN A O 1
ATOM 2788 N N . PHE A 1 361 ? -11.258 3.529 -20.941 1.00 93.75 361 PHE A N 1
ATOM 2789 C CA . PHE A 1 361 ? -11.560 4.450 -19.853 1.00 93.75 361 PHE A CA 1
ATOM 2790 C C . PHE A 1 361 ? -11.286 5.887 -20.292 1.00 93.75 361 PHE A C 1
ATOM 2792 O O . PHE A 1 361 ? -10.595 6.139 -21.280 1.00 93.75 361 PHE A O 1
ATOM 2799 N N . THR A 1 362 ? -11.773 6.863 -19.527 1.00 91.12 362 THR A N 1
ATOM 2800 C CA . THR A 1 362 ? -11.333 8.251 -19.717 1.00 91.12 362 THR A CA 1
ATOM 2801 C C . THR A 1 362 ? -9.825 8.351 -19.483 1.00 91.12 362 THR A C 1
ATOM 2803 O O . THR A 1 362 ? -9.331 7.962 -18.427 1.00 91.12 362 THR A O 1
ATOM 2806 N N . GLY A 1 363 ? -9.094 8.940 -20.428 1.00 88.06 363 GLY A N 1
ATOM 2807 C CA . GLY A 1 363 ? -7.653 9.200 -20.338 1.00 88.06 363 GLY A CA 1
ATOM 2808 C C . GLY A 1 363 ? -7.286 10.386 -19.443 1.00 88.06 363 GLY A C 1
ATOM 2809 O O . GLY A 1 363 ? -6.184 10.918 -19.546 1.00 88.06 363 GLY A O 1
ATOM 2810 N N . LEU A 1 364 ? -8.210 10.823 -18.583 1.00 87.00 364 LEU A N 1
ATOM 2811 C CA . LEU A 1 364 ? -8.031 11.932 -17.657 1.00 87.00 364 LEU A CA 1
ATOM 2812 C C . LEU A 1 364 ? -8.082 11.434 -16.219 1.00 87.00 364 LEU A C 1
ATOM 2814 O O . LEU A 1 364 ? -9.005 10.731 -15.809 1.00 87.00 364 LEU A O 1
ATO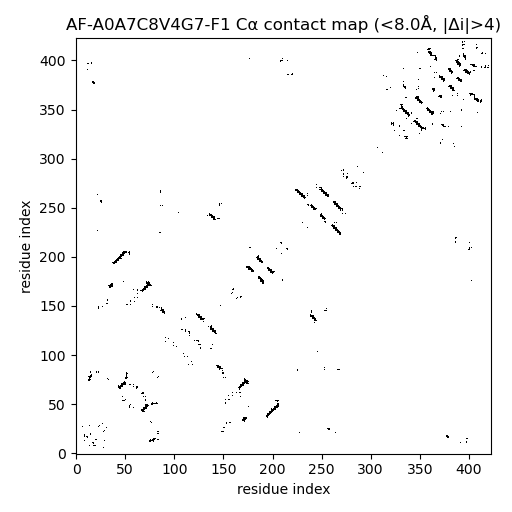M 2818 N N . CYS A 1 365 ? -7.114 11.878 -15.429 1.00 85.25 365 CYS A N 1
ATOM 2819 C CA . CYS A 1 365 ? -7.070 11.634 -14.003 1.00 85.25 365 CYS A CA 1
ATOM 2820 C C . CYS A 1 365 ? -8.295 12.244 -13.307 1.00 85.25 365 CYS A C 1
ATOM 2822 O O . CYS A 1 365 ? -8.572 13.435 -13.446 1.00 85.25 365 CYS A O 1
ATOM 2824 N N . THR A 1 366 ? -8.971 11.457 -12.472 1.00 87.88 366 THR A N 1
ATOM 2825 C CA . THR A 1 366 ? -10.133 11.902 -11.683 1.00 87.88 366 THR A CA 1
ATOM 2826 C C . THR A 1 366 ? -9.799 12.890 -10.566 1.00 87.88 366 THR A C 1
ATOM 2828 O O . THR A 1 366 ? -10.709 13.455 -9.969 1.00 87.88 366 THR A O 1
ATOM 2831 N N . HIS A 1 367 ? -8.514 13.120 -10.281 1.00 80.06 367 HIS A N 1
ATOM 2832 C CA . HIS A 1 367 ? -8.077 14.115 -9.304 1.00 80.06 367 HIS A CA 1
ATOM 2833 C C . HIS A 1 367 ? -8.157 15.548 -9.855 1.00 80.06 367 HIS A C 1
ATOM 2835 O O . HIS A 1 367 ? -8.886 16.378 -9.325 1.00 80.06 367 HIS A O 1
ATOM 2841 N N . ALA A 1 368 ? -7.386 15.839 -10.907 1.00 78.50 368 ALA A N 1
ATOM 2842 C CA . ALA A 1 368 ? -7.204 17.197 -11.433 1.00 78.50 368 ALA A CA 1
ATOM 2843 C C . ALA A 1 368 ? -7.162 17.238 -12.971 1.00 78.50 368 ALA A C 1
ATOM 2845 O O . ALA A 1 368 ? -6.570 18.142 -13.550 1.00 78.50 368 ALA A O 1
ATOM 2846 N N . TYR A 1 369 ? -7.746 16.232 -13.631 1.00 81.81 369 TYR A N 1
ATOM 2847 C CA . TYR A 1 369 ? -7.863 16.143 -15.092 1.00 81.81 369 TYR A CA 1
ATOM 2848 C C . TYR A 1 369 ? -6.529 16.183 -15.854 1.00 81.81 369 TYR A C 1
ATOM 2850 O O . TYR A 1 369 ? -6.480 16.553 -17.025 1.00 81.81 369 TYR A O 1
ATOM 2858 N N . GLY A 1 370 ? -5.436 15.771 -15.205 1.00 78.94 370 GLY A N 1
ATOM 2859 C CA . GLY A 1 370 ? -4.178 15.493 -15.894 1.00 78.94 370 GLY A CA 1
ATOM 2860 C C . GLY A 1 370 ? -4.357 14.352 -16.890 1.00 78.94 370 GLY A C 1
ATOM 2861 O O . GLY A 1 370 ? -5.024 13.366 -16.572 1.00 78.94 370 GLY A O 1
ATOM 2862 N N . VAL A 1 371 ? -3.769 14.483 -18.076 1.00 82.00 371 VAL A N 1
ATOM 2863 C CA . VAL A 1 371 ? -3.754 13.402 -19.066 1.00 82.00 371 VAL A CA 1
ATOM 2864 C C . VAL A 1 371 ? -2.900 12.263 -18.520 1.00 82.00 371 VAL A C 1
ATOM 2866 O O . VAL A 1 371 ? -1.796 12.491 -18.027 1.00 82.00 371 VAL A O 1
ATOM 2869 N N . LEU A 1 372 ? -3.438 11.050 -18.553 1.00 85.81 372 LEU A N 1
ATOM 2870 C CA . LEU A 1 372 ? -2.760 9.861 -18.051 1.00 85.81 372 LEU A CA 1
ATOM 2871 C C . LEU A 1 372 ? -1.651 9.398 -18.999 1.00 85.81 372 LEU A C 1
ATOM 2873 O O . LEU A 1 372 ? -1.627 9.738 -20.178 1.00 85.81 372 LEU A O 1
ATOM 2877 N N . MET A 1 373 ? -0.763 8.558 -18.480 1.00 83.69 373 MET A N 1
ATOM 2878 C CA . MET A 1 373 ? 0.290 7.890 -19.236 1.00 83.69 373 MET A CA 1
ATOM 2879 C C . MET A 1 373 ? 0.240 6.388 -18.983 1.00 83.69 373 MET A C 1
ATOM 2881 O O . MET A 1 373 ? -0.009 5.957 -17.858 1.00 83.69 373 MET A O 1
ATOM 2885 N N . TRP A 1 374 ? 0.509 5.588 -20.012 1.00 84.94 374 TRP A N 1
ATOM 2886 C CA . TRP A 1 374 ? 0.672 4.147 -19.849 1.00 84.94 374 TRP A CA 1
ATOM 2887 C C . TRP A 1 374 ? 1.990 3.824 -19.141 1.00 84.94 374 TRP A C 1
ATOM 2889 O O . TRP A 1 374 ? 3.051 4.318 -19.521 1.00 84.94 374 TRP A O 1
ATOM 2899 N N . ASN A 1 375 ? 1.920 2.958 -18.136 1.00 80.69 375 ASN A N 1
ATOM 2900 C CA . ASN A 1 375 ? 3.071 2.379 -17.470 1.00 80.69 375 ASN A CA 1
ATOM 2901 C C . ASN A 1 375 ? 3.147 0.879 -17.804 1.00 80.69 375 ASN A C 1
ATOM 2903 O O . ASN A 1 375 ? 2.412 0.090 -17.203 1.00 80.69 375 ASN A O 1
ATOM 2907 N N . PRO A 1 376 ? 4.038 0.465 -18.724 1.00 76.50 376 PRO A N 1
ATOM 2908 C CA . PRO A 1 376 ? 4.140 -0.931 -19.145 1.00 76.50 376 PRO A CA 1
ATOM 2909 C C . PRO A 1 376 ? 4.660 -1.858 -18.043 1.00 76.50 376 PRO A C 1
ATOM 2911 O O . PRO A 1 376 ? 4.309 -3.035 -18.029 1.00 76.50 376 PRO A O 1
ATOM 2914 N N . THR A 1 377 ? 5.469 -1.343 -17.112 1.00 73.19 377 THR A N 1
ATOM 2915 C CA . THR A 1 377 ? 6.071 -2.138 -16.033 1.00 73.19 377 THR A CA 1
ATOM 2916 C C . THR A 1 377 ? 5.038 -2.530 -14.984 1.00 73.19 377 THR A C 1
ATOM 2918 O O . THR A 1 377 ? 5.004 -3.676 -14.546 1.00 73.19 377 THR A O 1
ATOM 2921 N N . GLU A 1 378 ? 4.183 -1.584 -14.591 1.00 79.38 378 GLU A N 1
ATOM 2922 C CA . GLU A 1 378 ? 3.158 -1.805 -13.560 1.00 79.38 378 GLU A CA 1
ATOM 2923 C C . GLU A 1 378 ? 1.774 -2.103 -14.143 1.00 79.38 378 GLU A C 1
ATOM 2925 O O . GLU A 1 378 ? 0.818 -2.281 -13.392 1.00 79.38 378 GLU A O 1
ATOM 2930 N N . LYS A 1 379 ? 1.658 -2.149 -15.476 1.00 85.62 379 LYS A N 1
ATOM 2931 C CA . LYS A 1 379 ? 0.397 -2.292 -16.211 1.00 85.62 379 LYS A CA 1
ATOM 2932 C C . LYS A 1 379 ? -0.686 -1.346 -15.682 1.00 85.62 379 LYS A C 1
ATOM 2934 O O . LYS A 1 379 ? -1.813 -1.761 -15.410 1.00 85.62 379 LYS A O 1
ATOM 2939 N N . THR A 1 380 ? -0.344 -0.072 -15.511 1.00 89.69 380 THR A N 1
ATOM 2940 C CA . THR A 1 380 ? -1.236 0.953 -14.950 1.00 89.69 380 THR A CA 1
ATOM 2941 C C . THR A 1 380 ? -1.301 2.199 -15.816 1.00 89.69 380 THR A C 1
ATOM 2943 O O . THR A 1 380 ? -0.433 2.446 -16.651 1.00 89.69 380 THR A O 1
ATOM 2946 N N . PHE A 1 381 ? -2.327 3.016 -15.584 1.00 91.56 381 PHE A N 1
ATOM 2947 C CA . PHE A 1 381 ? -2.367 4.391 -16.067 1.00 91.56 381 PHE A CA 1
ATOM 2948 C C . PHE A 1 381 ? -1.941 5.341 -14.950 1.00 91.56 381 PHE A C 1
ATOM 2950 O O . PHE A 1 381 ? -2.549 5.363 -13.880 1.00 91.56 381 PHE A O 1
ATOM 2957 N N . ASP A 1 382 ? -0.907 6.134 -15.204 1.00 87.50 382 ASP A N 1
ATOM 2958 C CA . ASP A 1 382 ? -0.266 7.004 -14.223 1.00 87.50 382 ASP A CA 1
ATOM 2959 C C . ASP A 1 382 ? -0.478 8.479 -14.587 1.00 87.50 382 ASP A C 1
ATOM 2961 O O . ASP A 1 382 ? -0.323 8.885 -15.736 1.00 87.50 382 ASP A O 1
ATOM 2965 N N . CYS A 1 383 ? -0.815 9.306 -13.603 1.00 84.38 383 CYS A N 1
ATOM 2966 C CA . CYS A 1 383 ? -0.976 10.745 -13.770 1.00 84.38 383 CYS A CA 1
ATOM 2967 C C . CYS A 1 383 ? 0.364 11.464 -13.532 1.00 84.38 383 CYS A C 1
ATOM 2969 O O . CYS A 1 383 ? 0.861 11.434 -12.401 1.00 84.38 383 CYS A O 1
ATOM 2971 N N . PRO A 1 384 ? 0.917 12.179 -14.530 1.00 72.62 384 PRO A N 1
ATOM 2972 C CA . PRO A 1 384 ? 2.198 12.877 -14.411 1.00 72.62 384 PRO A CA 1
ATOM 2973 C C . PRO A 1 384 ? 2.149 14.124 -13.520 1.00 72.62 384 PRO A C 1
ATOM 2975 O O . PRO A 1 384 ? 3.189 14.712 -13.246 1.00 72.62 384 PRO A O 1
ATOM 2978 N N . LEU A 1 385 ? 0.966 14.570 -13.090 1.00 68.94 385 LEU A N 1
ATOM 2979 C CA . LEU A 1 385 ? 0.851 15.797 -12.297 1.00 68.94 385 LEU A CA 1
ATOM 2980 C C . LEU A 1 385 ? 1.147 15.550 -10.820 1.00 68.94 385 LEU A C 1
ATOM 2982 O O . LEU A 1 385 ? 1.964 16.233 -10.222 1.00 68.94 385 LEU A O 1
ATOM 2986 N N . HIS A 1 386 ? 0.463 14.567 -10.234 1.00 71.88 386 HIS A N 1
ATOM 2987 C CA . HIS A 1 386 ? 0.494 14.326 -8.788 1.00 71.88 386 HIS A CA 1
ATOM 2988 C C . HIS A 1 386 ? 0.649 12.835 -8.441 1.00 71.88 386 HIS A C 1
ATOM 2990 O O . HIS A 1 386 ? 0.437 12.445 -7.298 1.00 71.88 386 HIS A O 1
ATOM 2996 N N . GLY A 1 387 ? 0.947 11.981 -9.428 1.00 76.44 387 GLY A N 1
ATOM 2997 C CA . GLY A 1 387 ? 1.291 10.574 -9.207 1.00 76.44 387 GLY A CA 1
ATOM 2998 C C . GLY A 1 387 ? 0.123 9.595 -9.057 1.00 76.44 387 GLY A C 1
ATOM 2999 O O . GLY A 1 387 ? 0.373 8.422 -8.791 1.00 76.44 387 GLY A O 1
ATOM 3000 N N . SER A 1 388 ? -1.136 10.020 -9.247 1.00 86.06 388 SER A N 1
ATOM 3001 C CA . SER A 1 388 ? -2.284 9.097 -9.162 1.00 86.06 388 SER A CA 1
ATOM 3002 C C . SER A 1 388 ? -2.156 7.933 -10.136 1.00 86.06 388 SER A C 1
ATOM 3004 O O . SER A 1 388 ? -1.800 8.145 -11.293 1.00 86.06 388 SER A O 1
ATOM 3006 N N . ARG A 1 389 ? -2.497 6.728 -9.682 1.00 89.31 389 ARG A N 1
ATOM 3007 C CA . ARG A 1 389 ? -2.381 5.495 -10.465 1.00 89.31 389 ARG A CA 1
ATOM 3008 C C . ARG A 1 389 ? -3.705 4.759 -10.528 1.00 89.31 389 ARG A C 1
ATOM 3010 O O . ARG A 1 389 ? -4.387 4.605 -9.511 1.00 89.31 389 ARG A O 1
ATOM 3017 N N . PHE A 1 390 ? -4.004 4.240 -11.708 1.00 92.38 390 PHE A N 1
ATOM 3018 C CA . PHE A 1 390 ? -5.215 3.493 -11.996 1.00 92.38 390 PHE A CA 1
ATOM 3019 C C . PHE A 1 390 ? -4.861 2.127 -12.567 1.00 92.38 390 PHE A C 1
ATOM 3021 O O . PHE A 1 390 ? -4.016 2.019 -13.457 1.00 92.38 390 PHE A O 1
ATOM 3028 N N . ASP A 1 391 ? -5.504 1.091 -12.043 1.00 91.75 391 ASP A N 1
ATOM 3029 C CA . ASP A 1 391 ? -5.434 -0.249 -12.612 1.00 91.75 391 ASP A CA 1
ATOM 3030 C C . ASP A 1 391 ? -5.941 -0.222 -14.057 1.00 91.75 391 ASP A C 1
ATOM 3032 O O . ASP A 1 391 ? -7.019 0.302 -14.336 1.00 91.75 391 ASP A O 1
ATOM 3036 N N . SER A 1 392 ? -5.174 -0.792 -14.978 1.00 91.19 392 SER A N 1
ATOM 3037 C CA . SER A 1 392 ? -5.545 -0.836 -16.390 1.00 91.19 392 SER A CA 1
ATOM 3038 C C . SER A 1 392 ? -6.691 -1.794 -16.696 1.00 91.19 392 SER A C 1
ATOM 3040 O O . SER A 1 392 ? -7.402 -1.598 -17.680 1.00 91.19 392 SER A O 1
ATOM 3042 N N . ARG A 1 393 ? -6.906 -2.802 -15.843 1.00 90.38 393 ARG A N 1
ATOM 3043 C CA . ARG A 1 393 ? -7.966 -3.802 -16.024 1.00 90.38 393 ARG A CA 1
ATOM 3044 C C . ARG A 1 393 ? -9.323 -3.282 -15.580 1.00 90.38 393 ARG A C 1
ATOM 3046 O O . ARG A 1 393 ? -10.319 -3.529 -16.251 1.00 90.38 393 ARG A O 1
ATOM 3053 N N . THR A 1 394 ? -9.356 -2.568 -14.459 1.00 90.56 394 THR A N 1
ATOM 3054 C CA . THR A 1 394 ? -10.602 -2.172 -13.785 1.00 90.56 394 THR A CA 1
ATOM 3055 C C . THR A 1 394 ? -10.848 -0.666 -13.769 1.00 90.56 394 THR A C 1
ATOM 3057 O O . THR A 1 394 ? -11.954 -0.223 -13.474 1.00 90.56 394 THR A O 1
ATOM 3060 N N . GLY A 1 395 ? -9.823 0.149 -14.030 1.00 91.62 395 GLY A N 1
ATOM 3061 C CA . GLY A 1 395 ? -9.867 1.597 -13.836 1.00 91.62 395 GLY A CA 1
ATOM 3062 C C . GLY A 1 395 ? -9.837 2.026 -12.363 1.00 91.62 395 GLY A C 1
ATOM 3063 O O . GLY A 1 395 ? -9.862 3.228 -12.086 1.00 91.62 395 GLY A O 1
ATOM 3064 N N . ARG A 1 396 ? -9.772 1.094 -11.397 1.00 89.75 396 ARG A N 1
ATOM 3065 C CA . ARG A 1 396 ? -9.759 1.397 -9.955 1.00 89.75 396 ARG A CA 1
ATOM 3066 C C . ARG A 1 396 ? -8.535 2.238 -9.602 1.00 89.75 396 ARG A C 1
ATOM 3068 O O . ARG A 1 396 ? -7.422 1.963 -10.044 1.00 89.75 396 ARG A O 1
ATOM 3075 N N . CYS A 1 397 ? -8.727 3.257 -8.766 1.00 88.56 397 CYS A N 1
ATOM 3076 C CA . CYS A 1 397 ? -7.609 4.024 -8.227 1.00 88.56 397 CYS A CA 1
ATOM 3077 C C . CYS A 1 397 ? -6.829 3.174 -7.211 1.00 88.56 397 CYS A C 1
ATOM 3079 O O . CYS A 1 397 ? -7.368 2.776 -6.171 1.00 88.56 397 CYS A O 1
ATOM 3081 N N . VAL A 1 398 ? -5.556 2.926 -7.514 1.00 87.12 398 VAL A N 1
ATOM 3082 C CA . VAL A 1 398 ? -4.625 2.133 -6.696 1.00 87.12 398 VAL A CA 1
ATOM 3083 C C . VAL A 1 398 ? -3.594 3.015 -5.986 1.00 87.12 398 VAL A C 1
ATOM 3085 O O . VAL A 1 398 ? -2.991 2.592 -5.004 1.00 87.12 398 VAL A O 1
ATOM 3088 N N . PHE A 1 399 ? -3.396 4.256 -6.422 1.00 83.69 399 PHE A N 1
ATOM 3089 C CA . PHE A 1 399 ? -2.570 5.222 -5.701 1.00 83.69 399 PHE A CA 1
ATOM 3090 C C . PHE A 1 399 ? -3.155 6.626 -5.860 1.00 83.69 399 PHE A C 1
ATOM 3092 O O . PHE A 1 399 ? -3.517 7.022 -6.969 1.00 83.69 399 PHE A O 1
ATOM 3099 N N . GLY A 1 400 ? -3.276 7.351 -4.744 1.00 81.12 400 GLY A N 1
ATOM 3100 C CA . GLY A 1 400 ? -3.837 8.704 -4.694 1.00 81.12 400 GLY A CA 1
ATOM 3101 C C . GLY A 1 400 ? -2.920 9.759 -5.328 1.00 81.12 400 GLY A C 1
ATOM 3102 O O . GLY A 1 400 ? -1.867 9.419 -5.857 1.00 81.12 400 GLY A O 1
ATOM 3103 N N . PRO A 1 401 ? -3.289 11.052 -5.331 1.00 76.44 401 PRO A N 1
ATOM 3104 C CA . PRO A 1 401 ? -4.416 11.696 -4.636 1.00 76.44 401 PRO A CA 1
ATOM 3105 C C . PRO A 1 401 ? -5.826 11.416 -5.175 1.00 76.44 401 PRO A C 1
ATOM 3107 O O . PRO A 1 401 ? -6.798 11.772 -4.512 1.00 76.44 401 PRO A O 1
ATOM 3110 N N . ALA A 1 402 ? -5.983 10.822 -6.360 1.00 83.94 402 ALA A N 1
ATOM 3111 C CA . ALA A 1 402 ? -7.307 10.471 -6.868 1.00 83.94 402 ALA A CA 1
ATOM 3112 C C . ALA A 1 402 ? -8.077 9.594 -5.864 1.00 83.94 402 ALA A C 1
ATOM 3114 O O . ALA A 1 402 ? -7.548 8.619 -5.334 1.00 83.94 402 ALA A O 1
ATOM 3115 N N . ASN A 1 403 ? -9.344 9.922 -5.616 1.00 79.12 403 ASN A N 1
ATOM 3116 C CA . ASN A 1 403 ? -10.213 9.186 -4.690 1.00 79.12 403 ASN A CA 1
ATOM 3117 C C . ASN A 1 403 ? -11.338 8.419 -5.409 1.00 79.12 403 ASN A C 1
ATOM 3119 O O . ASN A 1 403 ? -12.210 7.840 -4.761 1.00 79.12 403 ASN A O 1
ATOM 3123 N N . ALA A 1 404 ? -11.325 8.398 -6.741 1.00 85.31 404 ALA A N 1
ATOM 3124 C CA . ALA A 1 404 ? -12.276 7.681 -7.583 1.00 85.31 404 ALA A CA 1
ATOM 3125 C C . ALA A 1 404 ? -11.542 6.989 -8.736 1.00 85.31 404 ALA A C 1
ATOM 3127 O O . ALA A 1 404 ? -10.528 7.506 -9.206 1.00 85.31 404 ALA A O 1
ATOM 3128 N N . GLY A 1 405 ? -12.049 5.840 -9.187 1.00 90.31 405 GLY A N 1
ATOM 3129 C CA . GLY A 1 405 ? -11.555 5.173 -10.395 1.00 90.31 405 GLY A CA 1
ATOM 3130 C C . GLY A 1 405 ? -11.877 5.951 -11.673 1.00 90.31 405 GLY A C 1
ATOM 3131 O O . GLY A 1 405 ? -12.683 6.883 -11.655 1.00 90.31 405 GLY A O 1
ATOM 3132 N N . LEU A 1 406 ? -11.240 5.573 -12.779 1.00 92.81 406 LEU A N 1
ATOM 3133 C CA . LEU A 1 406 ? -11.508 6.138 -14.100 1.00 92.81 406 LEU A CA 1
ATOM 3134 C C . LEU A 1 406 ? -12.940 5.832 -14.538 1.00 92.81 406 LEU A C 1
ATOM 3136 O O . LEU A 1 406 ? -13.479 4.770 -14.230 1.00 92.81 406 LEU A O 1
ATOM 3140 N N . LYS A 1 407 ? -13.556 6.753 -15.287 1.00 91.69 407 LYS A N 1
ATOM 3141 C CA . LYS A 1 407 ? -14.892 6.505 -15.836 1.00 91.69 407 LYS A CA 1
ATOM 3142 C C . LYS A 1 407 ? -14.774 5.549 -17.034 1.00 91.69 407 LYS A C 1
ATOM 3144 O O . LYS A 1 407 ? -13.986 5.839 -17.941 1.00 91.69 407 LYS A O 1
ATOM 3149 N N . PRO A 1 408 ? -15.535 4.443 -17.061 1.00 94.00 408 PRO A N 1
ATOM 3150 C CA . PRO A 1 408 ? -15.595 3.547 -18.212 1.00 94.00 408 PRO A CA 1
ATOM 3151 C C . PRO A 1 408 ? -16.125 4.244 -19.470 1.00 94.00 408 PRO A C 1
ATOM 3153 O O . PRO A 1 408 ? -17.076 5.024 -19.385 1.00 94.00 408 PRO A O 1
ATOM 3156 N N . ASN A 1 409 ? -15.544 3.926 -20.625 1.00 91.44 409 ASN A N 1
ATOM 3157 C CA . ASN A 1 409 ? -15.924 4.463 -21.935 1.00 91.44 409 ASN A CA 1
ATOM 3158 C C . ASN A 1 409 ? -16.568 3.412 -22.863 1.00 91.44 409 ASN A C 1
ATOM 3160 O O . ASN A 1 409 ? -17.212 3.781 -23.837 1.00 91.44 409 ASN A O 1
ATOM 3164 N N . ASP A 1 410 ? -16.463 2.119 -22.542 1.00 91.50 410 ASP A N 1
ATOM 3165 C CA . ASP A 1 410 ? -17.137 1.019 -23.244 1.00 91.50 410 ASP A CA 1
ATOM 3166 C C . ASP A 1 410 ? -17.809 0.036 -22.259 1.00 91.50 410 ASP A C 1
ATOM 3168 O O . ASP A 1 410 ? -17.695 0.170 -21.036 1.00 91.50 410 ASP A O 1
ATOM 3172 N N . ASN A 1 411 ? -18.560 -0.942 -22.778 1.00 92.25 411 ASN A N 1
ATOM 3173 C CA . ASN A 1 411 ? -19.247 -1.932 -21.937 1.00 92.25 411 ASN A CA 1
ATOM 3174 C C . ASN A 1 411 ? -18.266 -2.858 -21.203 1.00 92.25 411 ASN A C 1
ATOM 3176 O O . ASN A 1 411 ? -18.477 -3.150 -20.028 1.00 92.25 411 ASN A O 1
ATOM 3180 N N . ALA A 1 412 ? -17.162 -3.247 -21.845 1.00 90.94 412 ALA A N 1
ATOM 3181 C CA . ALA A 1 412 ? -16.151 -4.110 -21.237 1.00 90.94 412 ALA A CA 1
ATOM 3182 C C . ALA A 1 412 ? -15.498 -3.462 -20.002 1.00 90.94 412 ALA A C 1
ATOM 3184 O O . ALA A 1 412 ? -15.271 -4.125 -18.989 1.00 90.94 412 ALA A O 1
ATOM 3185 N N . ALA A 1 413 ? -15.227 -2.158 -20.053 1.00 91.94 413 ALA A N 1
ATOM 3186 C CA . ALA A 1 413 ? -14.726 -1.385 -18.927 1.00 91.94 413 ALA A CA 1
ATOM 3187 C C . ALA A 1 413 ? -15.787 -1.197 -17.835 1.00 91.94 413 ALA A C 1
ATOM 3189 O O . ALA A 1 413 ? -15.436 -1.178 -16.657 1.00 91.94 413 ALA A O 1
ATOM 3190 N N . ARG A 1 414 ? -17.078 -1.075 -18.187 1.00 92.38 414 ARG A N 1
ATOM 3191 C CA . ARG A 1 414 ? -18.170 -0.996 -17.195 1.00 92.38 414 ARG A CA 1
ATOM 3192 C C . ARG A 1 414 ? -18.288 -2.290 -16.398 1.00 92.38 414 ARG A C 1
ATOM 3194 O O . ARG A 1 414 ? -18.342 -2.232 -15.173 1.00 92.38 414 ARG A O 1
ATOM 3201 N N . GLU A 1 415 ? -18.275 -3.430 -17.082 1.00 88.88 415 GLU A N 1
ATOM 3202 C CA . GLU A 1 415 ? -18.279 -4.759 -16.460 1.00 88.88 415 GLU A CA 1
ATOM 3203 C C . GLU A 1 415 ? -17.064 -4.938 -15.540 1.00 88.88 415 GLU A C 1
ATOM 3205 O O . GLU A 1 415 ? -17.204 -5.305 -14.374 1.00 88.88 415 GLU A O 1
ATOM 3210 N N . ALA A 1 416 ? -15.867 -4.597 -16.028 1.00 85.81 416 ALA A N 1
ATOM 3211 C CA . ALA A 1 416 ? -14.638 -4.727 -15.250 1.00 85.81 416 ALA A CA 1
ATOM 3212 C C . ALA A 1 416 ? -14.599 -3.800 -14.021 1.00 85.81 416 ALA A C 1
ATOM 3214 O O . ALA A 1 416 ? -14.139 -4.204 -12.952 1.00 85.81 416 ALA A O 1
ATOM 3215 N N . ALA A 1 417 ? -15.096 -2.567 -14.151 1.00 84.06 417 ALA A N 1
ATOM 3216 C CA . ALA A 1 417 ? -15.190 -1.632 -13.036 1.00 84.06 417 ALA A CA 1
ATOM 3217 C C . ALA A 1 417 ? -16.174 -2.125 -11.962 1.00 84.06 417 ALA A C 1
ATOM 3219 O O . ALA A 1 417 ? -15.878 -1.986 -10.775 1.00 84.06 417 ALA A O 1
ATOM 3220 N N . ALA A 1 418 ? -17.298 -2.735 -12.355 1.00 78.81 418 ALA A N 1
ATOM 3221 C CA . ALA A 1 418 ? -18.282 -3.287 -11.422 1.00 78.81 418 ALA A CA 1
ATOM 3222 C C . ALA A 1 418 ? -17.709 -4.453 -10.596 1.00 78.81 418 ALA A C 1
ATOM 3224 O O . ALA A 1 418 ? -17.800 -4.434 -9.370 1.00 78.81 418 ALA A O 1
ATOM 3225 N N . LEU A 1 419 ? -17.013 -5.393 -11.245 1.00 69.12 419 LEU A N 1
ATOM 3226 C CA . LEU A 1 419 ? -16.365 -6.533 -10.576 1.00 69.12 419 LEU A CA 1
ATOM 3227 C C . LEU A 1 419 ? -15.293 -6.103 -9.559 1.00 69.12 419 LEU A C 1
ATOM 3229 O O . LEU A 1 419 ? -15.040 -6.795 -8.578 1.00 69.12 419 LEU A O 1
ATOM 3233 N N . SER A 1 420 ? -14.674 -4.935 -9.754 1.00 59.91 420 SER A N 1
ATOM 3234 C CA . SER A 1 420 ? -13.629 -4.414 -8.861 1.00 59.91 420 SER A CA 1
ATOM 3235 C C . SER A 1 420 ? -14.128 -3.870 -7.514 1.00 59.91 420 SER A C 1
ATOM 3237 O O . SER A 1 420 ? -13.303 -3.536 -6.659 1.00 59.91 420 SER A O 1
ATOM 3239 N N . VAL A 1 421 ? -15.451 -3.738 -7.345 1.00 52.09 421 VAL A N 1
ATOM 3240 C CA . VAL A 1 421 ? -16.119 -3.249 -6.123 1.00 52.09 421 VAL A CA 1
ATOM 3241 C C . VAL A 1 421 ? -16.579 -4.407 -5.221 1.00 52.09 421 VAL A C 1
ATOM 3243 O O . VAL A 1 421 ? -16.755 -4.204 -4.014 1.00 52.09 421 VAL A O 1
ATOM 3246 N N . GLU A 1 422 ? -16.750 -5.601 -5.800 1.00 34.47 422 GLU A N 1
ATOM 3247 C CA . GLU A 1 422 ? -17.209 -6.829 -5.130 1.00 34.47 422 GLU A CA 1
ATOM 3248 C C . GLU A 1 422 ? -16.070 -7.671 -4.519 1.00 34.47 422 GLU A C 1
ATOM 3250 O O . GLU A 1 422 ? -16.346 -8.545 -3.699 1.00 34.47 422 GLU A O 1
ATOM 3255 N N . ILE A 1 423 ? -14.808 -7.374 -4.865 1.00 36.16 423 ILE A N 1
ATOM 3256 C CA . ILE A 1 423 ? -13.578 -7.938 -4.270 1.00 36.16 423 ILE A CA 1
ATOM 3257 C C . ILE A 1 423 ? -12.950 -6.909 -3.328 1.00 36.16 423 ILE A C 1
ATOM 3259 O O . ILE A 1 423 ? -12.644 -7.291 -2.179 1.00 36.16 423 ILE A O 1
#

Secondary structure (DSSP, 8-state):
-PPP-------TTT-SSSSPPGGGGTS-GGGS---PPP-S-EEEEEEEE--SHHHHHHHHHHHHTT--EEEE-SSSTT-SGGGTS--EE-SGGGS-HHHHTTS-TT-HHHHHHHHHHHH-TT--EEEES-BTTBSS-EEEESS-EE--HHHHHHHHHHHHHHH-TTTEEEESS--EEEEEE-SS-EEEEESSTT-EEEEEEEEE-SSS-TT-HHHHHHPPP----EEEEEEEGGG--SS-EEE--SS--EEEEEEE-SSTTEEEEEEE-SHHHHHHHHHT---TTHHHH-TT--SS------------HHHHHHHHHHS------TTTSPTT-EEEE-GGGSTTSS-EEEEE-TTS-EEEEESB-TTT-PBPEEETTTTEEE-TTT--EEETTT--EEESS--SPPPB-SHHHHHHHHHHHH-

Organism: Orbilia oligospora (NCBI:txid2813651)

InterPro domains:
  IPR006076 FAD dependent oxidoreductase [PF01266] (46-93)
  IPR017941 Rieske [2Fe-2S] iron-sulphur domain [PF00355] (321-406)
  IPR017941 Rieske [2Fe-2S] iron-sulphur domain [PS51296] (321-408)
  IPR036188 FAD/NAD(P)-binding domain superfamily [G3DSA:3.50.50.60] (32-215)
  IPR036188 FAD/NAD(P)-binding domain superfamily [SSF51905] (29-211)
  IPR036922 Rieske [2Fe-2S] iron-sulphur domain superfamily [G3DSA:2.102.10.10] (314-414)
  IPR036922 Rieske [2Fe-2S] iron-sulphur domain superfamily [SSF50022] (320-408)

Nearest PDB structures (foldseek):
  5fjn-assembly2_B  TM=6.183E-01  e=1.935E-08  Proteus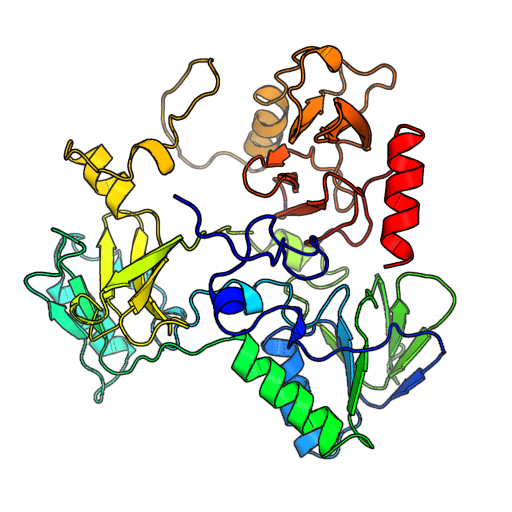 myxofaciens
  5hxw-assembly3_C  TM=6.326E-01  e=9.255E-08  Proteus vulgaris
  5i39-assembly1_A  TM=6.358E-01  e=9.405E-07  Proteus vulgaris
  4j31-assembly1_A  TM=5.581E-01  e=1.257E-06  Saccharomyces cerevisiae S288C
  2bs2-assembly1_A  TM=5.315E-01  e=2.280E-05  Wolinella succinogenes

pLDDT: mean 72.69, std 20.78, range [21.8, 98.56]

Radius of gyration: 23.4 Å; Cα contacts (8 Å, |Δi|>4): 773; chains: 1; bounding box: 63×49×60 Å

Sequence (423 aa):
MPANGTSTNPGLSFTSGHNDPVWVRSNPYTSWPRFKKLSEDLETHTVIAGAGVAGISTAYELVKKGVQVVLLEAREVTSGESGRSNGVLGDWLGMKWQDIIKSDKDDLSKEIEAYSNAAGPTRAAEALDEVRASDSKTFKVTDCATLHPTKYLHGILRYLSDNHSDLFSCYTHTRVKAYKGDGNGVSIEIDGRSCSIKAKNFVMAMNVPIRSRTYIMANAYYRTYHIANTIPKTEALEHIVTGLTSILGFTASVASHPDPNLVYLIVTGGAKILSDQITGIMNTWENVYDASRKPKSKLLDQEIEKVHLEELIAKSREDRYAVIDIEELPPCTGAVISKDKTQHGMPLAIYKDEEGKTRQFTGLCTHAYGVLMWNPTEKTFDCPLHGSRFDSRTGRCVFGPANAGLKPNDNAAREAAALSVEI